Protein AF-A0A316UPN7-F1 (afdb_monomer_lite)

Foldseek 3Di:
DDQDLQQGDDADQQDPVQLVVVVVLPDAEEEGEDEPCQQPVALVDHGPCVSVVSSCVRVVSQVVPVRHAYEYEHEGQCDRRNGHECPDPRHDLVSLLVVLLVVLLVCLVPLRYEYASYAHNAPPHDLVSLLVSQLSNLVSSVVSPSLRHAYERAHHHRSELQCCVVNVVSSLPRDHPSPRYAHEYEAEQCPVRPQEDFGDACVPRPVVSVVVSLVVCVVSVAAYEHAEYHHWLDPRRLNNVLVVQVVLVVSCSRYQFYHYFFDPPQPQDPVGNPDRPTRSVSCVVVSVVPSDDDTDRDDDDDDDDDDDDDDDDADADPVRHGDDDPPPDPDDDDDDDDDDDDDDDDDDDDDDDDDDDDDDDDDDDDDDDDDDDDDDDDDDDDDDDD

Secondary structure (DSSP, 8-state):
---BTTTB-------HHHHHHHHHTT--EEEEEE-HHHH-SSTTS---HHHHHHHHHHHHHHTTSTT-EEEEEE-STTEETTEETTTSTTS-HHHHHHHHHHHHHHHTT-TTEEEE--S---TTS-HHHHHHHHHHHHHHHHHTT--SS-EEEPPTTTTBTTTHHHHHHHHTT---TT--EEEEEEEE-BTTSSSSSPBPPHHHHTHHHHHHHHHHHHHTT--EEEEEEE--SSHHHHHHHHHHHHHHHHTTTTEEEEEE---S----BTTBTT---SHHHHHHHHHTTT---------S----PPPPPP--PPPB-TTS-B--------PPPPPPP-PPPPPPPP----------------------------------------

Structure (mmCIF, N/CA/C/O backbone):
data_AF-A0A316UPN7-F1
#
_entry.id   AF-A0A316UPN7-F1
#
loop_
_atom_site.group_PDB
_atom_site.id
_atom_site.type_symbol
_atom_site.label_atom_id
_atom_site.label_alt_id
_atom_site.label_comp_id
_atom_site.label_asym_id
_atom_site.label_entity_id
_atom_site.label_seq_id
_atom_site.pdbx_PDB_ins_code
_atom_site.Cartn_x
_atom_site.Cartn_y
_atom_site.Cartn_z
_atom_site.occupancy
_atom_site.B_iso_or_equiv
_atom_site.auth_seq_id
_atom_site.auth_comp_id
_atom_site.auth_asym_id
_atom_site.auth_atom_id
_atom_site.pdbx_PDB_model_num
ATOM 1 N N . MET A 1 1 ? 10.096 14.079 -2.228 1.00 35.69 1 MET A N 1
ATOM 2 C CA . MET A 1 1 ? 9.463 14.821 -1.109 1.00 35.69 1 MET A CA 1
ATOM 3 C C . MET A 1 1 ? 10.397 14.763 0.093 1.00 35.69 1 MET A C 1
ATOM 5 O O . MET A 1 1 ? 11.154 13.806 0.184 1.00 35.69 1 MET A O 1
ATOM 9 N N . SER A 1 2 ? 10.411 15.764 0.977 1.00 29.00 2 SER A N 1
ATOM 10 C CA . SER A 1 2 ? 11.281 15.745 2.162 1.00 29.00 2 SER A CA 1
ATOM 11 C C . SER A 1 2 ? 10.665 14.900 3.279 1.00 29.00 2 SER A C 1
ATOM 13 O O . SER A 1 2 ? 9.874 15.411 4.070 1.00 29.00 2 SER A O 1
ATOM 15 N N . TYR A 1 3 ? 11.047 13.625 3.356 1.00 37.16 3 TYR A N 1
ATOM 16 C CA . TYR A 1 3 ? 10.877 12.825 4.569 1.00 37.16 3 TYR A CA 1
ATOM 17 C C . TYR A 1 3 ? 11.712 13.474 5.683 1.00 37.16 3 TYR A C 1
ATOM 19 O O . TYR A 1 3 ? 12.940 13.384 5.681 1.00 37.16 3 TYR A O 1
ATOM 27 N N . ASN A 1 4 ? 11.054 14.193 6.595 1.00 40.53 4 ASN A N 1
ATOM 28 C CA . ASN A 1 4 ? 11.680 14.627 7.837 1.00 40.53 4 ASN A CA 1
ATOM 29 C C . ASN A 1 4 ? 11.373 13.574 8.903 1.00 40.53 4 ASN A C 1
ATOM 31 O O . ASN A 1 4 ? 10.210 13.403 9.270 1.00 40.53 4 ASN A O 1
ATOM 35 N N . GLN A 1 5 ? 12.416 12.918 9.418 1.00 42.62 5 GLN A N 1
ATOM 36 C CA . GLN A 1 5 ? 12.314 11.893 10.464 1.00 42.62 5 GLN A CA 1
ATOM 37 C C . GLN A 1 5 ? 11.525 12.378 11.694 1.00 42.62 5 GLN A C 1
ATOM 39 O O . GLN A 1 5 ? 10.836 11.588 12.327 1.00 42.62 5 GLN A O 1
ATOM 44 N N . GLU A 1 6 ? 11.544 13.682 11.994 1.00 40.72 6 GLU A N 1
ATOM 45 C CA . GLU A 1 6 ? 10.809 14.247 13.135 1.00 40.72 6 GLU A CA 1
ATOM 46 C C . GLU A 1 6 ? 9.293 14.408 12.910 1.00 40.72 6 GLU A C 1
ATOM 48 O O . GLU A 1 6 ? 8.539 14.397 13.883 1.00 40.72 6 GLU A O 1
ATOM 53 N N . ASN A 1 7 ? 8.837 14.556 11.657 1.00 43.28 7 ASN A N 1
ATOM 54 C CA . ASN A 1 7 ? 7.458 14.964 11.332 1.00 43.28 7 ASN A CA 1
ATOM 55 C C . ASN A 1 7 ? 6.668 13.945 10.490 1.00 43.28 7 ASN A C 1
ATOM 57 O O . ASN A 1 7 ? 5.465 14.127 10.313 1.00 43.28 7 ASN A O 1
ATOM 61 N N . GLY A 1 8 ? 7.315 12.904 9.960 1.00 55.09 8 GLY A N 1
ATOM 62 C CA . GLY A 1 8 ? 6.672 11.932 9.075 1.00 55.09 8 GLY A CA 1
ATOM 63 C C . GLY A 1 8 ? 6.273 12.531 7.722 1.00 55.09 8 GLY A C 1
ATOM 64 O O . GLY A 1 8 ? 6.907 13.462 7.214 1.00 55.09 8 GLY A O 1
ATOM 65 N N . TRP A 1 9 ? 5.231 11.968 7.115 1.00 65.88 9 TRP A N 1
ATOM 66 C CA . TRP A 1 9 ? 4.739 12.381 5.803 1.00 65.88 9 TRP A CA 1
ATOM 67 C C . TRP A 1 9 ? 3.707 13.516 5.909 1.00 65.88 9 TRP A C 1
ATOM 69 O O . TRP A 1 9 ? 2.839 13.521 6.777 1.00 65.88 9 TRP A O 1
ATOM 79 N N . THR A 1 10 ? 3.789 14.520 5.032 1.00 62.50 10 THR A N 1
ATOM 80 C CA . THR A 1 10 ? 3.176 15.844 5.276 1.00 62.50 10 THR A CA 1
ATOM 81 C C . THR A 1 10 ? 1.681 15.969 4.959 1.00 62.50 10 THR A C 1
ATOM 83 O O . THR A 1 10 ? 1.136 17.067 5.054 1.00 62.50 10 THR A O 1
ATOM 86 N N . GLY A 1 11 ? 1.008 14.882 4.575 1.00 60.56 11 GLY A N 1
ATOM 87 C CA . GLY A 1 11 ? -0.334 14.939 3.994 1.00 60.56 11 GLY A CA 1
ATOM 88 C C . GLY A 1 11 ? -0.301 15.233 2.489 1.00 60.56 11 GLY A C 1
ATOM 89 O O . GLY A 1 11 ? 0.489 16.059 2.029 1.00 60.56 11 GLY A O 1
ATOM 90 N N . GLN A 1 12 ? -1.198 14.599 1.734 1.00 66.44 12 GLN A N 1
ATOM 91 C CA . GLN A 1 12 ? -1.624 15.063 0.413 1.00 66.44 12 GLN A CA 1
ATOM 92 C C . GLN A 1 12 ? -3.041 15.613 0.508 1.00 66.44 12 GLN A C 1
ATOM 94 O O . GLN A 1 12 ? -3.813 15.281 1.407 1.00 66.44 12 GLN A O 1
ATOM 99 N N . VAL A 1 13 ? -3.360 16.468 -0.454 1.00 68.31 13 VAL A N 1
ATOM 100 C CA . VAL A 1 13 ? -4.714 16.907 -0.759 1.00 68.31 13 VAL A CA 1
ATOM 101 C C . VAL A 1 13 ? -4.816 16.820 -2.268 1.00 68.31 13 VAL A C 1
ATOM 103 O O . VAL A 1 13 ? -4.392 17.755 -2.944 1.00 68.31 13 VAL A O 1
ATOM 106 N N . THR A 1 14 ? -5.380 15.730 -2.786 1.00 72.12 14 THR A N 1
ATOM 107 C CA . THR A 1 14 ? -5.632 15.601 -4.223 1.00 72.12 14 THR A CA 1
ATOM 108 C C . THR A 1 14 ? -6.607 16.680 -4.672 1.00 72.12 14 THR A C 1
ATOM 110 O O . THR A 1 14 ? -7.757 16.690 -4.211 1.00 72.12 14 THR A O 1
ATOM 113 N N . PRO A 1 15 ? -6.209 17.609 -5.557 1.00 78.44 15 PRO A N 1
ATOM 114 C CA . PRO A 1 15 ? -7.134 18.597 -6.081 1.00 78.44 15 PRO A CA 1
ATOM 115 C C . PRO A 1 15 ? -8.239 17.919 -6.898 1.00 78.44 15 PRO A C 1
ATOM 117 O O . PRO A 1 15 ? -8.009 16.943 -7.613 1.00 78.44 15 PRO A O 1
ATOM 120 N N . GLU A 1 16 ? -9.457 18.463 -6.850 1.00 82.31 16 GLU A N 1
ATOM 121 C CA . GLU A 1 16 ? -10.574 17.923 -7.638 1.00 82.31 16 GLU A CA 1
ATOM 122 C C . GLU A 1 16 ? -10.323 18.007 -9.156 1.00 82.31 16 GLU A C 1
ATOM 124 O O . GLU A 1 16 ? -10.846 17.190 -9.911 1.00 82.31 16 GLU A O 1
ATOM 129 N N . SER A 1 17 ? -9.492 18.951 -9.607 1.00 80.50 17 SER A N 1
ATOM 130 C CA . SER A 1 17 ? -8.994 19.015 -10.986 1.00 80.50 17 SER A CA 1
ATOM 131 C C . SER A 1 17 ? -8.173 17.789 -11.375 1.00 80.50 17 SER A C 1
ATOM 133 O O . SER A 1 17 ? -8.303 17.298 -12.495 1.00 80.50 17 SER A O 1
ATOM 135 N N . ASP A 1 18 ? -7.356 17.290 -10.455 1.00 77.25 18 ASP A N 1
ATOM 136 C CA . ASP A 1 18 ? -6.265 16.374 -10.761 1.00 77.25 18 ASP A CA 1
ATOM 137 C C . ASP A 1 18 ? -6.804 14.947 -10.808 1.00 77.25 18 ASP A C 1
ATOM 139 O O . ASP A 1 18 ? -6.631 14.268 -11.821 1.00 77.25 18 ASP A O 1
ATOM 143 N N . TYR A 1 19 ? -7.611 14.527 -9.818 1.00 78.38 19 TYR A N 1
ATOM 144 C CA . TYR A 1 19 ? -8.312 13.243 -9.943 1.00 78.38 19 TYR A CA 1
ATOM 145 C C . TYR A 1 19 ? -9.216 13.237 -11.182 1.00 78.38 19 TYR A C 1
ATOM 147 O O . TYR A 1 19 ? -9.234 12.244 -11.901 1.00 78.38 19 TYR A O 1
ATOM 155 N N . LYS A 1 20 ? -9.922 14.335 -11.504 1.00 83.88 20 LYS A N 1
ATOM 156 C CA . LYS A 1 20 ? -10.772 14.403 -12.710 1.00 83.88 20 LYS A CA 1
ATOM 157 C C . LYS A 1 20 ? -9.981 14.277 -14.009 1.00 83.88 20 LYS A C 1
ATOM 159 O O . LYS A 1 20 ? -10.475 13.654 -14.948 1.00 83.88 20 LYS A O 1
ATOM 164 N N . LEU A 1 21 ? -8.770 14.826 -14.059 1.00 81.12 21 LEU A N 1
ATOM 165 C CA . LEU A 1 21 ? -7.856 14.673 -15.186 1.00 81.12 21 LEU A CA 1
ATOM 166 C C . LEU A 1 21 ? -7.448 13.204 -15.362 1.00 81.12 21 LEU A C 1
ATOM 168 O O . LEU A 1 21 ? -7.670 12.635 -16.429 1.00 81.12 21 LEU A O 1
ATOM 172 N N . TYR A 1 22 ? -6.967 12.552 -14.300 1.00 79.06 22 TYR A N 1
ATOM 173 C CA . TYR A 1 22 ? -6.594 11.134 -14.343 1.00 79.06 22 TYR A CA 1
ATOM 174 C C . TYR A 1 22 ? -7.801 10.217 -14.633 1.00 79.06 22 TYR A C 1
ATOM 176 O O . TYR A 1 22 ? -7.688 9.273 -15.414 1.00 79.06 22 TYR A O 1
ATOM 184 N N . ARG A 1 23 ? -8.995 10.533 -14.109 1.00 83.81 23 ARG A N 1
ATOM 185 C CA . ARG A 1 23 ? -10.258 9.860 -14.471 1.00 83.81 23 ARG A CA 1
ATOM 186 C C . ARG A 1 23 ? -10.564 9.957 -15.962 1.00 83.81 23 ARG A C 1
ATOM 188 O O . ARG A 1 23 ? -10.985 8.965 -16.552 1.00 83.81 23 ARG A O 1
ATOM 195 N N . GLY A 1 24 ? -10.339 11.126 -16.565 1.00 81.44 24 GLY A N 1
ATOM 196 C CA . GLY A 1 24 ? -10.494 11.351 -18.004 1.00 81.44 24 GLY A CA 1
ATOM 197 C C . GLY A 1 24 ? -9.536 10.513 -18.857 1.00 81.44 24 GLY A C 1
ATOM 198 O O . GLY A 1 24 ? -9.907 10.107 -19.955 1.00 81.44 24 GLY A O 1
ATOM 199 N N . LEU A 1 25 ? -8.353 10.193 -18.324 1.00 77.31 25 LEU A N 1
ATOM 200 C CA . LEU A 1 25 ? -7.360 9.297 -18.932 1.00 77.31 25 LEU A CA 1
ATOM 201 C C . LEU A 1 25 ? -7.628 7.801 -18.661 1.00 77.31 25 LEU A C 1
ATOM 203 O O . LEU A 1 25 ? -6.902 6.946 -19.158 1.00 77.31 25 LEU A O 1
ATOM 207 N N . GLY A 1 26 ? -8.673 7.465 -17.897 1.00 80.88 26 GLY A N 1
ATOM 208 C CA . GLY A 1 26 ? -9.116 6.088 -17.658 1.00 80.88 26 GLY A CA 1
ATOM 209 C C . GLY A 1 26 ? -8.690 5.469 -16.323 1.00 80.88 26 GLY A C 1
ATOM 210 O O . GLY A 1 26 ? -9.243 4.429 -15.961 1.00 80.88 26 GLY A O 1
ATOM 211 N N . PHE A 1 27 ? -7.804 6.105 -15.547 1.00 82.44 27 PHE A N 1
ATOM 212 C CA . PHE A 1 27 ? -7.440 5.645 -14.197 1.00 82.44 27 PHE A CA 1
ATOM 213 C C . PHE A 1 27 ? -8.684 5.560 -13.308 1.00 82.44 27 PHE A C 1
ATOM 215 O O . PHE A 1 27 ? -9.466 6.506 -13.268 1.00 82.44 27 PHE A O 1
ATOM 222 N N . ASN A 1 28 ? -8.906 4.447 -12.608 1.00 86.44 28 ASN A N 1
ATOM 223 C CA . ASN A 1 28 ? -10.136 4.181 -11.839 1.00 86.44 28 ASN A CA 1
ATOM 224 C C . ASN A 1 28 ? -9.900 3.877 -10.349 1.00 86.44 28 ASN A C 1
ATOM 226 O O . ASN A 1 28 ? -10.860 3.654 -9.609 1.00 86.44 28 ASN A O 1
ATOM 230 N N . ILE A 1 29 ? -8.645 3.901 -9.905 1.00 91.69 29 ILE A N 1
ATOM 231 C CA . ILE A 1 29 ? -8.237 3.692 -8.518 1.00 91.69 29 ILE A CA 1
ATOM 232 C C . ILE A 1 29 ? -7.178 4.726 -8.136 1.00 91.69 29 ILE A C 1
ATOM 234 O O . ILE A 1 29 ? -6.281 5.019 -8.924 1.00 91.69 29 ILE A O 1
ATOM 238 N N . PHE A 1 30 ? -7.313 5.294 -6.940 1.00 90.88 30 PHE A N 1
ATOM 239 C CA . PHE A 1 30 ? -6.421 6.319 -6.403 1.00 90.88 30 PHE A CA 1
ATOM 240 C C . PHE A 1 30 ? -5.913 5.868 -5.041 1.00 90.88 30 PHE A C 1
ATOM 242 O O . PHE A 1 30 ? -6.701 5.466 -4.185 1.00 90.88 30 PHE A O 1
ATOM 249 N N . ARG A 1 31 ? -4.600 5.937 -4.832 1.00 91.19 31 ARG A N 1
ATOM 250 C CA . ARG A 1 31 ? -3.990 5.711 -3.524 1.00 91.19 31 ARG A CA 1
ATOM 251 C C . ARG A 1 31 ? -3.903 7.055 -2.809 1.00 91.19 31 ARG A C 1
ATOM 253 O O . ARG A 1 31 ? -3.092 7.897 -3.174 1.00 91.19 31 ARG A O 1
ATOM 260 N N . TYR A 1 32 ? -4.809 7.270 -1.860 1.00 92.12 32 TYR A N 1
ATOM 261 C CA . TYR A 1 32 ? -4.845 8.461 -1.023 1.00 92.12 32 TYR A CA 1
ATOM 262 C C . TYR A 1 32 ? -4.000 8.203 0.221 1.00 92.12 32 TYR A C 1
ATOM 264 O O . TYR A 1 32 ? -4.442 7.548 1.170 1.00 92.12 32 TYR A O 1
ATOM 272 N N . SER A 1 33 ? -2.778 8.717 0.208 1.00 90.69 33 SER A N 1
ATOM 273 C CA . SER A 1 33 ? -1.888 8.655 1.359 1.00 90.69 33 SER A CA 1
ATOM 274 C C . SER A 1 33 ? -2.312 9.671 2.433 1.00 90.69 33 SER A C 1
ATOM 276 O O . SER A 1 33 ? -2.714 10.801 2.143 1.00 90.69 33 SER A O 1
ATOM 278 N N . PHE A 1 34 ? -2.226 9.275 3.699 1.00 92.62 34 PHE A N 1
ATOM 279 C CA . PHE A 1 34 ? -2.435 10.115 4.882 1.00 92.62 34 PHE A CA 1
ATOM 280 C C . PHE A 1 34 ? -1.373 9.779 5.935 1.00 92.62 34 PHE A C 1
ATOM 282 O O . PHE A 1 34 ? -0.766 8.719 5.868 1.00 92.62 34 PHE A O 1
ATOM 289 N N . SER A 1 35 ? -1.135 10.658 6.909 1.00 92.31 35 SER A N 1
ATOM 290 C CA . SER A 1 35 ? -0.181 10.383 7.992 1.00 92.31 35 SER A CA 1
ATOM 291 C C . SER A 1 35 ? -0.871 10.271 9.347 1.00 92.31 35 SER A C 1
ATOM 293 O O . SER A 1 35 ? -1.558 11.197 9.789 1.00 92.31 35 SER A O 1
ATOM 295 N N . TRP A 1 36 ? -0.618 9.166 10.048 1.00 93.88 36 TRP A N 1
ATOM 296 C CA . TRP A 1 36 ? -0.958 8.964 11.452 1.00 93.88 36 TRP A CA 1
ATOM 297 C C . TRP A 1 36 ? -0.275 10.002 12.354 1.00 93.88 36 TRP A C 1
ATOM 299 O O . TRP A 1 36 ? -0.882 10.476 13.313 1.00 93.88 36 TRP A O 1
ATOM 309 N N . ASN A 1 37 ? 0.938 10.448 12.006 1.00 91.75 37 ASN A N 1
ATOM 310 C CA . ASN A 1 37 ? 1.652 11.496 12.744 1.00 91.75 37 ASN A CA 1
ATOM 311 C C . ASN A 1 37 ? 0.934 12.854 12.713 1.00 91.75 37 ASN A C 1
ATOM 313 O O . ASN A 1 37 ? 1.036 13.618 13.673 1.00 91.75 37 ASN A O 1
ATOM 317 N N . LEU A 1 38 ? 0.189 13.150 11.644 1.00 91.75 38 LEU A N 1
ATOM 318 C CA . LEU A 1 38 ? -0.640 14.356 11.535 1.00 91.75 38 LEU A CA 1
ATOM 319 C C . LEU A 1 38 ? -2.063 14.150 12.066 1.00 91.75 38 LEU A C 1
ATOM 321 O O . LEU A 1 38 ? -2.633 15.070 12.658 1.00 91.75 38 LEU A O 1
ATOM 325 N N . LEU A 1 39 ? -2.614 12.947 11.879 1.00 93.06 39 LEU A N 1
ATOM 326 C CA . LEU A 1 39 ? -3.934 12.538 12.358 1.00 93.06 39 LEU A CA 1
ATOM 327 C C . LEU A 1 39 ? -4.000 12.463 13.888 1.00 93.06 39 LEU A C 1
ATOM 329 O O . LEU A 1 39 ? -4.997 12.861 14.483 1.00 93.06 39 LEU A O 1
ATOM 333 N N . GLN A 1 40 ? -2.940 11.975 14.528 1.00 92.12 40 GLN A N 1
ATOM 334 C CA . GLN A 1 40 ? -2.839 11.845 15.976 1.00 92.12 40 GLN A CA 1
ATOM 335 C C . GLN A 1 40 ? -1.379 12.069 16.423 1.00 92.12 40 GLN A C 1
ATOM 337 O O . GLN A 1 40 ? -0.648 11.107 16.658 1.00 92.12 40 GLN A O 1
ATOM 342 N N . PRO A 1 41 ? -0.921 13.330 16.567 1.00 89.69 41 PRO A N 1
ATOM 343 C CA . PRO A 1 41 ? 0.475 13.638 16.901 1.00 89.69 41 PRO A CA 1
ATOM 344 C C . PRO A 1 41 ? 0.956 13.090 18.252 1.00 89.69 41 PRO A C 1
ATOM 346 O O . PRO A 1 41 ? 2.159 12.973 18.476 1.00 89.69 41 PRO A O 1
ATOM 349 N N . ASP A 1 42 ? 0.049 12.760 19.165 1.00 88.56 42 ASP A N 1
ATOM 350 C CA . ASP A 1 42 ? 0.337 12.056 20.413 1.00 88.56 42 ASP A CA 1
ATOM 351 C C . ASP A 1 42 ? -0.715 10.956 20.578 1.00 88.56 42 ASP A C 1
ATOM 353 O O . ASP A 1 42 ? -1.905 11.247 20.697 1.00 88.56 42 ASP A O 1
ATOM 357 N N . VAL A 1 43 ? -0.275 9.695 20.577 1.00 86.69 43 VAL A N 1
ATOM 358 C CA . VAL A 1 43 ? -1.144 8.509 20.671 1.00 86.69 43 VAL A CA 1
ATOM 359 C C . VAL A 1 43 ? -1.957 8.439 21.973 1.00 86.69 43 VAL A C 1
ATOM 361 O O . VAL A 1 43 ? -2.913 7.673 22.056 1.00 86.69 43 VAL A O 1
ATOM 364 N N . THR A 1 44 ? -1.610 9.246 22.983 1.00 85.75 44 THR A N 1
ATOM 365 C CA . THR A 1 44 ? -2.357 9.379 24.246 1.00 85.75 44 THR A CA 1
ATOM 366 C C . THR A 1 44 ? -3.451 10.452 24.207 1.00 85.75 44 THR A C 1
ATOM 368 O O . THR A 1 44 ? -4.250 10.538 25.139 1.00 85.75 44 THR A O 1
ATOM 371 N N . GLN A 1 45 ? -3.490 11.276 23.156 1.00 89.31 45 GLN A N 1
ATOM 372 C CA . GLN A 1 45 ? -4.398 12.415 23.014 1.00 89.31 45 GLN A CA 1
ATOM 373 C C . GLN A 1 45 ? -5.484 12.165 21.960 1.00 89.31 45 GLN A C 1
ATOM 375 O O . GLN A 1 45 ? -5.424 11.223 21.163 1.00 89.31 45 GLN A O 1
ATOM 380 N N . SER A 1 46 ? -6.483 13.051 21.953 1.00 90.19 46 SER A N 1
ATOM 381 C CA . SER A 1 46 ? -7.489 13.139 20.892 1.00 90.19 46 SER A CA 1
ATOM 382 C C . SER A 1 46 ? -6.859 13.371 19.517 1.00 90.19 46 SER A C 1
ATOM 384 O O . SER A 1 46 ? -5.737 13.864 19.388 1.00 90.19 46 SER A O 1
ATOM 386 N N . TRP A 1 47 ? -7.620 13.036 18.481 1.00 93.62 47 TRP A N 1
ATOM 387 C CA . TRP A 1 47 ? -7.213 13.218 17.095 1.00 93.62 47 TRP A CA 1
ATOM 388 C C . TRP A 1 47 ? -7.190 14.694 16.692 1.00 93.62 47 TRP A C 1
ATOM 390 O O . TRP A 1 47 ? -7.828 15.555 17.301 1.00 93.62 47 TRP A O 1
ATOM 400 N N . ASN A 1 48 ? -6.472 14.970 15.612 1.00 94.19 48 ASN A N 1
ATOM 401 C CA . ASN A 1 48 ? -6.544 16.220 14.883 1.00 94.19 48 ASN A CA 1
ATOM 402 C C . ASN A 1 48 ? -7.799 16.217 13.992 1.00 94.19 48 ASN A C 1
ATOM 404 O O . ASN A 1 48 ? -7.751 15.807 12.830 1.00 94.19 48 ASN A O 1
ATOM 408 N N . ASP A 1 49 ? -8.925 16.666 14.551 1.00 94.06 49 ASP A N 1
ATOM 409 C CA . ASP A 1 49 ? -10.226 16.703 13.867 1.00 94.06 49 ASP A CA 1
ATOM 410 C C . ASP A 1 49 ? -10.207 17.520 12.561 1.00 94.06 49 ASP A C 1
ATOM 412 O O . ASP A 1 49 ? -10.937 17.194 11.625 1.00 94.06 49 ASP A O 1
ATOM 416 N N . GLU A 1 50 ? -9.363 18.556 12.459 1.00 93.44 50 GLU A N 1
ATOM 417 C CA . GLU A 1 50 ? -9.212 19.355 11.234 1.00 93.44 50 GLU A CA 1
ATOM 418 C C . GLU A 1 50 ? -8.549 18.534 10.119 1.00 93.44 50 GLU A C 1
ATOM 420 O O . GLU A 1 50 ? -9.078 18.453 9.007 1.00 93.44 50 GLU A O 1
ATOM 425 N N . TYR A 1 51 ? -7.437 17.857 10.428 1.00 92.44 51 TYR A N 1
ATOM 426 C CA . TYR A 1 51 ? -6.755 16.972 9.479 1.00 92.44 51 TYR A CA 1
ATOM 427 C C . TYR A 1 51 ? -7.633 15.779 9.082 1.00 92.44 51 TYR A C 1
ATOM 429 O O . TYR A 1 51 ? -7.752 15.461 7.896 1.00 92.44 51 TYR A O 1
ATOM 437 N N . TYR A 1 52 ? -8.308 15.154 10.054 1.00 93.94 52 TYR A N 1
ATOM 438 C CA . TYR A 1 52 ? -9.223 14.048 9.784 1.00 93.94 52 TYR A CA 1
ATOM 439 C C . TYR A 1 52 ? -10.398 14.498 8.907 1.00 93.94 52 TYR A C 1
ATOM 441 O O . TYR A 1 52 ? -10.696 13.864 7.896 1.00 93.94 52 TYR A O 1
ATOM 449 N N . GLY A 1 53 ? -11.020 15.637 9.226 1.00 94.31 53 GLY A N 1
ATOM 450 C CA . GLY A 1 53 ? -12.096 16.223 8.429 1.00 94.31 53 GLY A CA 1
ATOM 451 C C . GLY A 1 53 ? -11.672 16.542 6.992 1.00 94.31 53 GLY A C 1
ATOM 452 O O . GLY A 1 53 ? -12.425 16.253 6.060 1.00 94.31 53 GLY A O 1
ATOM 453 N N . ALA A 1 54 ? -10.459 17.069 6.792 1.00 91.81 54 ALA A N 1
ATOM 454 C CA . ALA A 1 54 ? -9.902 17.333 5.465 1.00 91.81 54 ALA A CA 1
ATOM 455 C C . ALA A 1 54 ? -9.685 16.042 4.652 1.00 91.81 54 ALA A C 1
ATOM 457 O O . ALA A 1 54 ? -10.101 15.975 3.493 1.00 91.81 54 ALA A O 1
ATOM 458 N N . MET A 1 55 ? -9.114 14.999 5.270 1.00 93.31 55 MET A N 1
ATOM 459 C CA . MET A 1 55 ? -8.955 13.672 4.662 1.00 93.31 55 MET A CA 1
ATOM 460 C C . MET A 1 55 ? -10.305 13.081 4.238 1.00 93.31 55 MET A C 1
ATOM 462 O O . MET A 1 55 ? -10.489 12.710 3.076 1.00 93.31 55 MET A O 1
ATOM 466 N N . LEU A 1 56 ? -11.275 13.039 5.158 1.00 95.19 56 LEU A N 1
ATOM 467 C CA . LEU A 1 56 ? -12.614 12.514 4.885 1.00 95.19 56 LEU A CA 1
ATOM 468 C C . LEU A 1 56 ? -13.306 13.285 3.755 1.00 95.19 56 LEU A C 1
ATOM 470 O O . LEU A 1 56 ? -13.931 12.670 2.889 1.00 95.19 56 LEU A O 1
ATOM 474 N N . ALA A 1 57 ? -13.179 14.614 3.730 1.00 93.38 57 ALA A N 1
ATOM 475 C CA . ALA A 1 57 ? -13.758 15.455 2.687 1.00 93.38 57 ALA A CA 1
ATOM 476 C C . ALA A 1 57 ? -13.141 15.188 1.305 1.00 93.38 57 ALA A C 1
ATOM 478 O O . ALA A 1 57 ? -13.880 15.135 0.319 1.00 93.38 57 ALA A O 1
ATOM 479 N N . ASN A 1 58 ? -11.820 14.992 1.222 1.00 91.56 58 ASN A N 1
ATOM 480 C CA . ASN A 1 58 ? -11.134 14.735 -0.043 1.00 91.56 58 ASN A CA 1
ATOM 481 C C . ASN A 1 58 ? -11.527 13.368 -0.629 1.00 91.56 58 ASN A C 1
ATOM 483 O O . ASN A 1 58 ? -12.072 13.297 -1.735 1.00 91.56 58 ASN A O 1
ATOM 487 N N . VAL A 1 59 ? -11.391 12.310 0.176 1.00 94.38 59 VAL A N 1
ATOM 488 C CA . VAL A 1 59 ? -11.752 10.927 -0.176 1.00 94.38 59 VAL A CA 1
ATOM 489 C C . VAL A 1 59 ? -13.228 10.830 -0.575 1.00 94.38 59 VAL A C 1
ATOM 491 O O . VAL A 1 59 ? -13.563 10.304 -1.637 1.00 94.38 59 VAL A O 1
ATOM 494 N N . THR A 1 60 ? -14.129 11.429 0.212 1.00 94.56 60 THR A N 1
ATOM 495 C CA . THR A 1 60 ? -15.567 11.471 -0.111 1.00 94.56 60 THR A CA 1
ATOM 496 C C . THR A 1 60 ? -15.850 12.272 -1.386 1.00 94.56 60 THR A C 1
ATOM 498 O O . THR A 1 60 ? -16.840 12.001 -2.064 1.00 94.56 60 THR A O 1
ATOM 501 N N . SER A 1 61 ? -15.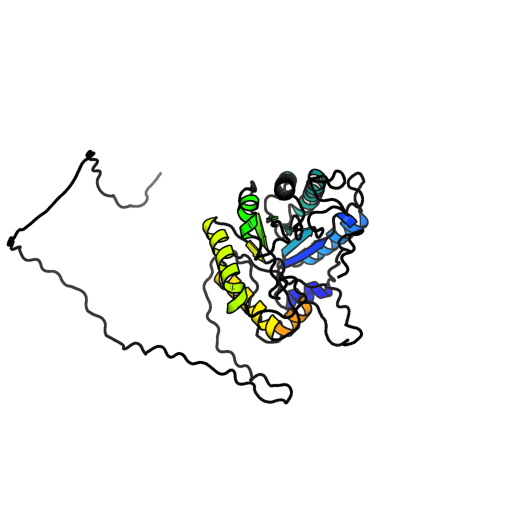006 13.243 -1.762 1.00 92.50 61 SER A N 1
ATOM 502 C CA . SER A 1 61 ? -15.163 13.963 -3.032 1.00 92.50 61 SER A CA 1
ATOM 503 C C . SER A 1 61 ? -14.803 13.099 -4.242 1.00 92.50 61 SER A C 1
ATOM 505 O O . SER A 1 61 ? -15.551 13.124 -5.218 1.00 92.50 61 SER A O 1
ATOM 507 N N . MET A 1 62 ? -13.734 12.295 -4.167 1.00 91.12 62 MET A N 1
ATOM 508 C CA . MET A 1 62 ? -13.383 11.319 -5.214 1.00 91.12 62 MET A CA 1
ATOM 509 C C . MET A 1 62 ? -14.503 10.293 -5.429 1.00 91.12 62 MET A C 1
ATOM 511 O O . MET A 1 62 ? -14.936 10.049 -6.555 1.00 91.12 62 MET A O 1
ATOM 515 N N . LEU A 1 63 ? -15.028 9.743 -4.329 1.00 94.06 63 LEU A N 1
ATOM 516 C CA . LEU A 1 63 ? -16.052 8.692 -4.323 1.00 94.06 63 LEU A CA 1
ATOM 517 C C . LEU A 1 63 ? -17.412 9.130 -4.905 1.00 94.06 63 LEU A C 1
ATOM 519 O O . LEU A 1 63 ? -18.283 8.280 -5.117 1.00 94.06 63 LEU A O 1
ATOM 523 N N . LYS A 1 64 ? -17.613 10.422 -5.209 1.00 92.88 64 LYS A N 1
ATOM 524 C CA . LYS A 1 64 ? -18.801 10.917 -5.933 1.00 92.88 64 LYS A CA 1
ATOM 525 C C . LYS A 1 64 ? -18.881 10.397 -7.372 1.00 92.88 64 LYS A C 1
ATOM 527 O O . LYS A 1 64 ? -19.990 10.259 -7.883 1.00 92.88 64 LYS A O 1
ATOM 532 N N . ASP A 1 65 ? -17.754 10.105 -8.030 1.00 89.06 65 ASP A N 1
ATOM 533 C CA . ASP A 1 65 ? -17.777 9.337 -9.282 1.00 89.06 65 ASP A CA 1
ATOM 534 C C . ASP A 1 65 ? -17.918 7.849 -8.938 1.00 89.06 65 ASP A C 1
ATOM 536 O O . ASP A 1 65 ? -17.084 7.260 -8.250 1.00 89.06 65 ASP A O 1
ATOM 540 N N . ALA A 1 66 ? -19.003 7.240 -9.421 1.00 84.56 66 ALA A N 1
ATOM 541 C CA . ALA A 1 66 ? -19.356 5.841 -9.186 1.00 84.56 66 ALA A CA 1
ATOM 542 C C . ALA A 1 66 ? -18.242 4.850 -9.578 1.00 84.56 66 ALA A C 1
ATOM 544 O O . ALA A 1 66 ? -18.164 3.761 -9.013 1.00 84.56 66 ALA A O 1
ATOM 545 N N . ASN A 1 67 ? -17.372 5.228 -10.518 1.00 85.69 67 ASN A N 1
ATOM 546 C CA . ASN A 1 67 ? -16.339 4.367 -11.095 1.00 85.69 67 ASN A CA 1
ATOM 547 C C . ASN A 1 67 ? -14.968 4.505 -10.408 1.00 85.69 67 ASN A C 1
ATOM 549 O O . ASN A 1 67 ? -13.960 4.112 -10.994 1.00 85.69 67 ASN A O 1
ATOM 553 N N . VAL A 1 68 ? -14.921 5.096 -9.210 1.00 89.50 68 VAL A N 1
ATOM 554 C CA . VAL A 1 68 ? -13.679 5.387 -8.480 1.00 89.50 68 VAL A CA 1
ATOM 555 C C . VAL A 1 68 ? -13.534 4.516 -7.251 1.00 89.50 68 VAL A C 1
ATOM 557 O O . VAL A 1 68 ? -14.438 4.465 -6.418 1.00 89.50 68 VAL A O 1
ATOM 560 N N . TRP A 1 69 ? -12.366 3.891 -7.141 1.00 94.81 69 TRP A N 1
ATOM 561 C CA . TRP A 1 69 ? -11.858 3.250 -5.935 1.00 94.81 69 TRP A CA 1
ATOM 562 C C . TRP A 1 69 ? -10.828 4.144 -5.246 1.00 94.81 69 TRP A C 1
ATOM 564 O O . TRP A 1 69 ? -10.058 4.836 -5.916 1.00 94.81 69 TRP A O 1
ATOM 574 N N . VAL A 1 70 ? -10.787 4.100 -3.915 1.00 96.38 70 VAL A N 1
ATOM 575 C CA . VAL A 1 70 ? -9.773 4.804 -3.118 1.00 96.38 70 VAL A CA 1
ATOM 576 C C . VAL A 1 70 ? -9.116 3.830 -2.145 1.00 96.38 70 VAL A C 1
ATOM 578 O O . VAL A 1 70 ? -9.798 3.222 -1.322 1.00 96.38 70 VAL A O 1
ATOM 581 N N . ILE A 1 71 ? -7.794 3.693 -2.224 1.00 97.38 71 ILE A N 1
ATOM 582 C CA . ILE A 1 71 ? -6.984 3.025 -1.201 1.00 97.38 71 ILE A CA 1
ATOM 583 C C . ILE A 1 71 ? -6.593 4.100 -0.188 1.00 97.38 71 ILE A C 1
ATOM 585 O O . ILE A 1 71 ? -5.918 5.058 -0.554 1.00 97.38 71 ILE A O 1
ATOM 589 N N . LEU A 1 72 ? -7.022 3.960 1.064 1.00 97.88 72 LEU A N 1
ATOM 590 C CA . LEU A 1 72 ? -6.549 4.790 2.173 1.00 97.88 72 LEU A CA 1
ATOM 591 C C . LEU A 1 72 ? -5.216 4.228 2.656 1.00 97.88 72 LEU A C 1
ATOM 593 O O . LEU A 1 72 ? -5.197 3.115 3.168 1.00 97.88 72 LEU A O 1
ATOM 597 N N . ASP A 1 73 ? -4.131 4.974 2.495 1.00 97.31 73 ASP A N 1
ATOM 598 C CA . ASP A 1 73 ? -2.766 4.513 2.759 1.00 97.31 73 ASP A CA 1
ATOM 599 C C . ASP A 1 73 ? -2.142 5.248 3.957 1.00 97.31 73 ASP A C 1
ATOM 601 O O . ASP A 1 73 ? -1.958 6.463 3.912 1.00 97.31 73 ASP A O 1
ATOM 605 N N . CYS A 1 74 ? -1.818 4.523 5.033 1.00 96.94 74 CYS A N 1
ATOM 606 C CA . CYS A 1 74 ? -1.148 5.101 6.204 1.00 96.94 74 CYS A CA 1
ATOM 607 C C . CYS A 1 74 ? 0.358 5.249 5.939 1.00 96.94 74 CYS A C 1
ATOM 609 O O . CYS A 1 74 ? 1.128 4.299 6.081 1.00 96.94 74 CYS A O 1
ATOM 611 N N . HIS A 1 75 ? 0.790 6.446 5.560 1.00 94.00 75 HIS A N 1
ATOM 612 C CA . HIS A 1 75 ? 2.082 6.696 4.933 1.00 94.00 75 HIS A CA 1
ATOM 613 C C . HIS A 1 75 ? 3.224 6.989 5.928 1.00 94.00 75 HIS A C 1
ATOM 615 O O . HIS A 1 75 ? 3.903 8.013 5.836 1.00 94.00 75 HIS A O 1
ATOM 621 N N . ASP A 1 76 ? 3.432 6.099 6.909 1.00 93.69 76 ASP A N 1
ATOM 622 C CA . ASP A 1 76 ? 4.345 6.331 8.046 1.00 93.69 76 ASP A CA 1
ATOM 623 C C . ASP A 1 76 ? 5.413 5.238 8.278 1.00 93.69 76 ASP A C 1
ATOM 625 O O . ASP A 1 76 ? 6.038 5.207 9.336 1.00 93.69 76 ASP A O 1
ATOM 629 N N . PHE A 1 77 ? 5.697 4.381 7.291 1.00 94.62 77 PHE A N 1
ATOM 630 C CA . PHE A 1 77 ? 6.909 3.534 7.249 1.00 94.62 77 PHE A CA 1
ATOM 631 C C . PHE A 1 77 ? 7.058 2.526 8.411 1.00 94.62 77 PHE A C 1
ATOM 633 O O . PHE A 1 77 ? 8.158 2.126 8.801 1.00 94.62 77 PHE A O 1
ATOM 640 N N . GLY A 1 78 ? 5.938 2.102 9.003 1.00 95.75 78 GLY A N 1
ATOM 641 C CA . GLY A 1 78 ? 5.921 1.246 10.194 1.00 95.75 78 GLY A CA 1
ATOM 642 C C . GLY A 1 78 ? 6.270 1.978 11.495 1.00 95.75 78 GLY A C 1
ATOM 643 O O . GLY A 1 78 ? 6.717 1.336 12.450 1.00 95.75 78 GLY A O 1
ATOM 644 N N . ARG A 1 79 ? 6.080 3.305 11.548 1.00 93.69 79 ARG A N 1
ATOM 645 C CA . ARG A 1 79 ? 6.372 4.152 12.713 1.00 93.69 79 ARG A CA 1
ATOM 646 C C . ARG A 1 79 ? 5.209 5.017 13.189 1.00 93.69 79 ARG A C 1
ATOM 648 O O . ARG A 1 79 ? 4.312 5.380 12.436 1.00 93.69 79 ARG A O 1
ATOM 655 N N . HIS A 1 80 ? 5.336 5.463 14.438 1.00 93.44 80 HIS A N 1
ATOM 656 C CA . HIS A 1 80 ? 4.827 6.759 14.885 1.00 93.44 80 HIS A CA 1
ATOM 657 C C . HIS A 1 80 ? 6.021 7.623 15.311 1.00 93.44 80 HIS A C 1
ATOM 659 O O . HIS A 1 80 ? 6.813 7.231 16.169 1.00 93.44 80 HIS A O 1
ATOM 665 N N . LYS A 1 81 ? 6.201 8.779 14.671 1.00 89.50 81 LYS A N 1
ATOM 666 C CA . LYS A 1 81 ? 7.371 9.663 14.782 1.00 89.50 81 LYS A CA 1
ATOM 667 C C . LYS A 1 81 ? 8.681 8.876 14.631 1.00 89.50 81 LYS A C 1
ATOM 669 O O . LYS A 1 81 ? 8.915 8.246 13.604 1.00 89.50 81 LYS A O 1
ATOM 674 N N . ASN A 1 82 ? 9.518 8.886 15.667 1.00 88.50 82 ASN A N 1
ATOM 675 C CA . ASN A 1 82 ? 10.804 8.190 15.717 1.00 88.50 82 ASN A CA 1
ATOM 676 C C . ASN A 1 82 ? 10.705 6.756 16.276 1.00 88.50 82 ASN A C 1
ATOM 678 O O . ASN A 1 82 ? 11.735 6.107 16.434 1.00 88.50 82 ASN A O 1
ATOM 682 N N . SER A 1 83 ? 9.500 6.277 16.601 1.00 93.12 83 SER A N 1
ATOM 683 C CA . SER A 1 83 ? 9.257 5.005 17.285 1.00 93.12 83 SER A CA 1
ATOM 684 C C . SER A 1 83 ? 8.679 3.947 16.347 1.00 93.12 83 SER A C 1
ATOM 686 O O . SER A 1 83 ? 7.730 4.219 15.611 1.00 93.12 83 SER A O 1
ATOM 688 N N . PHE A 1 84 ? 9.232 2.736 16.387 1.00 95.56 84 PHE A N 1
ATOM 689 C CA . PHE A 1 84 ? 8.729 1.593 15.624 1.00 95.56 84 PHE A CA 1
ATOM 690 C C . PHE A 1 84 ? 7.492 0.975 16.279 1.00 95.56 84 PHE A C 1
ATOM 692 O O . PHE A 1 84 ? 7.431 0.794 17.500 1.00 95.56 84 PHE A O 1
ATOM 699 N N . ILE A 1 85 ? 6.493 0.650 15.454 1.00 97.12 85 ILE A N 1
ATOM 700 C CA . ILE A 1 85 ? 5.184 0.210 15.941 1.00 97.12 85 ILE A CA 1
ATOM 701 C C . ILE A 1 85 ? 5.286 -1.181 16.575 1.00 97.12 85 ILE A C 1
ATOM 703 O O . ILE A 1 85 ? 5.698 -2.140 15.931 1.00 97.12 85 ILE A O 1
ATOM 707 N N . GLY A 1 86 ? 4.873 -1.293 17.838 1.00 96.56 86 GLY A N 1
ATOM 708 C CA . GLY A 1 86 ? 4.915 -2.535 18.619 1.00 96.56 86 GLY A CA 1
ATOM 709 C C . GLY A 1 86 ? 6.258 -2.829 19.299 1.00 96.56 86 GLY A C 1
ATOM 710 O O . GLY A 1 86 ? 6.298 -3.672 20.191 1.00 96.56 86 GLY A O 1
ATOM 711 N N . GLU A 1 87 ? 7.327 -2.114 18.943 1.00 96.00 87 GLU A N 1
ATOM 712 C CA . GLU A 1 87 ? 8.654 -2.238 19.567 1.00 96.00 87 GLU A CA 1
ATOM 713 C C . GLU A 1 87 ? 8.871 -1.174 20.648 1.00 96.00 87 GLU A C 1
ATOM 715 O O . GLU A 1 87 ? 9.351 -1.468 21.745 1.00 96.00 87 GLU A O 1
ATOM 720 N N . ASP A 1 88 ? 8.471 0.064 20.353 1.00 89.94 88 ASP A N 1
ATOM 721 C CA . ASP A 1 88 ? 8.662 1.221 21.218 1.00 89.94 88 ASP A CA 1
ATOM 722 C C . ASP A 1 88 ? 7.374 1.614 21.951 1.00 89.94 88 ASP A C 1
ATOM 724 O O . ASP A 1 88 ? 6.289 1.693 21.373 1.00 89.94 88 ASP A O 1
ATOM 728 N N . ALA A 1 89 ? 7.502 2.009 23.221 1.00 86.44 89 ALA A N 1
ATOM 729 C CA . ALA A 1 89 ? 6.372 2.490 24.025 1.00 86.44 89 ALA A CA 1
ATOM 730 C C . ALA A 1 89 ? 5.706 3.772 23.473 1.00 86.44 89 ALA A C 1
ATOM 732 O O . ALA A 1 89 ? 4.576 4.079 23.849 1.00 86.44 89 ALA A O 1
ATOM 733 N N . GLY A 1 90 ? 6.389 4.517 22.594 1.00 86.94 90 GLY A N 1
ATOM 734 C CA . GLY A 1 90 ? 5.829 5.675 21.889 1.00 86.94 90 GLY A CA 1
ATOM 735 C C . GLY A 1 90 ? 4.879 5.315 20.739 1.00 86.94 90 GLY A C 1
ATOM 736 O O . GLY A 1 90 ? 4.115 6.172 20.309 1.00 86.94 90 GLY A O 1
ATOM 737 N N . ALA A 1 91 ? 4.901 4.065 20.267 1.00 92.75 91 ALA A N 1
ATOM 738 C CA . ALA A 1 91 ? 4.129 3.589 19.121 1.00 92.75 91 ALA A CA 1
ATOM 739 C C . ALA A 1 91 ? 3.512 2.196 19.399 1.00 92.75 91 ALA A C 1
ATOM 741 O O . ALA A 1 91 ? 3.865 1.214 18.748 1.00 92.75 91 ALA A O 1
ATOM 742 N N . PRO A 1 92 ? 2.597 2.044 20.374 1.00 94.81 92 PRO A N 1
ATOM 743 C CA . PRO A 1 92 ? 1.977 0.749 20.650 1.00 94.81 92 PRO A CA 1
ATOM 744 C C . PRO A 1 92 ? 1.152 0.257 19.449 1.00 94.81 92 PRO A C 1
ATOM 746 O O . PRO A 1 92 ? 0.403 1.027 18.846 1.00 94.81 92 PRO A O 1
ATOM 749 N N . ALA A 1 93 ? 1.224 -1.044 19.142 1.00 96.94 93 ALA A N 1
ATOM 750 C CA . ALA A 1 93 ? 0.474 -1.666 18.041 1.00 96.94 93 ALA A CA 1
ATOM 751 C C . ALA A 1 93 ? -1.052 -1.455 18.150 1.00 96.94 93 ALA A C 1
ATOM 753 O O . ALA A 1 93 ? -1.733 -1.245 17.145 1.00 96.94 93 ALA A O 1
ATOM 754 N N . ASP A 1 94 ? -1.583 -1.420 19.377 1.00 95.75 94 ASP A N 1
ATOM 755 C CA . ASP A 1 94 ? -2.998 -1.133 19.649 1.00 95.75 94 ASP A CA 1
ATOM 756 C C . ASP A 1 94 ? -3.400 0.312 19.282 1.00 95.75 94 ASP A C 1
ATOM 758 O O . ASP A 1 94 ? -4.574 0.578 19.019 1.00 95.75 94 ASP A O 1
ATOM 762 N N . GLY A 1 95 ? -2.442 1.245 19.204 1.00 95.31 95 GLY A N 1
ATOM 763 C CA . GLY A 1 95 ? -2.668 2.604 18.703 1.00 95.31 95 GLY A CA 1
ATOM 764 C C . GLY A 1 95 ? -3.011 2.608 17.212 1.00 95.31 95 GLY A C 1
ATOM 765 O O . GLY A 1 95 ? -4.027 3.181 16.817 1.00 95.31 95 GLY A O 1
ATOM 766 N N . LEU A 1 96 ? -2.232 1.881 16.401 1.00 97.00 96 LEU A N 1
ATOM 767 C CA . LEU A 1 96 ? -2.496 1.717 14.967 1.00 97.00 96 LEU A CA 1
ATOM 768 C C . LEU A 1 96 ? -3.823 0.973 14.733 1.00 97.00 96 LEU A C 1
ATOM 770 O O . LEU A 1 96 ? -4.629 1.375 13.895 1.00 97.00 96 LEU A O 1
ATOM 774 N N . ALA A 1 97 ? -4.101 -0.065 15.527 1.00 98.12 97 ALA A N 1
ATOM 775 C CA . ALA A 1 97 ? -5.374 -0.782 15.473 1.00 98.12 97 ALA A CA 1
ATOM 776 C C . ALA A 1 97 ? -6.575 0.130 15.813 1.00 98.12 97 ALA A C 1
ATOM 778 O O . ALA A 1 97 ? -7.598 0.092 15.130 1.00 98.12 97 ALA A O 1
ATOM 779 N N . THR A 1 98 ? -6.441 1.008 16.814 1.00 96.94 98 THR A N 1
ATOM 780 C CA . THR A 1 98 ? -7.473 1.995 17.194 1.00 96.94 98 THR A CA 1
ATOM 781 C C . THR A 1 98 ? -7.700 3.043 16.100 1.00 96.94 98 THR A C 1
ATOM 783 O O . THR A 1 98 ? -8.849 3.410 15.819 1.00 96.94 98 THR A O 1
ATOM 786 N N . MET A 1 99 ? -6.625 3.492 15.441 1.00 97.06 99 MET A N 1
ATOM 787 C CA . MET A 1 99 ? -6.703 4.343 14.252 1.00 97.06 99 MET A CA 1
ATOM 788 C C . MET A 1 99 ? -7.537 3.671 13.157 1.00 97.06 99 MET A C 1
ATOM 790 O O . MET A 1 99 ? -8.531 4.235 12.686 1.00 97.06 99 MET A O 1
ATOM 794 N N . TRP A 1 100 ? -7.193 2.430 12.814 1.00 98.62 100 TRP A N 1
ATOM 795 C CA . TRP A 1 100 ? -7.876 1.685 11.765 1.00 98.62 100 TRP A CA 1
ATOM 796 C C . TRP A 1 100 ? -9.333 1.348 12.086 1.00 98.62 100 TRP A C 1
ATOM 798 O O . TRP A 1 100 ? -10.178 1.526 11.212 1.00 98.62 100 TRP A O 1
ATOM 808 N N . ALA A 1 101 ? -9.672 0.963 13.322 1.00 98.56 101 ALA A N 1
ATOM 809 C CA . ALA A 1 101 ? -11.066 0.755 13.736 1.00 98.56 101 ALA A CA 1
ATOM 810 C C . ALA A 1 101 ? -11.931 2.011 13.531 1.00 98.56 101 ALA A C 1
ATOM 812 O O . ALA A 1 101 ? -13.094 1.926 13.126 1.00 98.56 101 ALA A O 1
ATOM 813 N N . THR A 1 102 ? -11.366 3.189 13.795 1.00 97.38 102 THR A N 1
ATOM 814 C CA . THR A 1 102 ? -12.081 4.468 13.703 1.00 97.38 102 THR A CA 1
ATOM 815 C C . THR A 1 102 ? -12.285 4.896 12.245 1.00 97.38 102 THR A C 1
ATOM 817 O O . THR A 1 102 ? -13.403 5.255 11.869 1.00 97.38 102 THR A O 1
ATOM 820 N N . ILE A 1 103 ? -11.256 4.769 11.395 1.00 98.31 103 ILE A N 1
ATOM 821 C CA . ILE A 1 103 ? -11.358 5.015 9.942 1.00 98.31 103 ILE A CA 1
ATOM 822 C C . ILE A 1 103 ? -12.329 4.012 9.293 1.00 98.31 103 ILE A C 1
ATOM 824 O O . ILE A 1 103 ? -13.239 4.399 8.555 1.00 98.31 103 ILE A O 1
ATOM 828 N N . ALA A 1 104 ? -12.195 2.722 9.612 1.00 98.75 104 ALA A N 1
ATOM 829 C CA . ALA A 1 104 ? -13.067 1.666 9.105 1.00 98.75 104 ALA A CA 1
ATOM 830 C C . ALA A 1 104 ? -14.530 1.868 9.529 1.00 98.75 104 ALA A C 1
ATOM 832 O O . ALA A 1 104 ? -15.434 1.687 8.716 1.00 98.75 104 ALA A O 1
ATOM 833 N N . SER A 1 105 ? -14.781 2.322 10.763 1.00 98.56 105 SER A N 1
ATOM 834 C CA . SER A 1 105 ? -16.135 2.631 11.250 1.00 98.56 105 SER A CA 1
ATOM 835 C C . SER A 1 105 ? -16.854 3.685 10.403 1.00 98.56 105 SER A C 1
ATOM 837 O O . SER A 1 105 ? -18.077 3.599 10.260 1.00 98.56 105 SER A O 1
ATOM 839 N N . TYR A 1 106 ? -16.115 4.649 9.840 1.00 98.44 106 TYR A N 1
ATOM 840 C CA . TYR A 1 106 ? -16.649 5.665 8.930 1.00 98.44 106 TYR A CA 1
ATOM 841 C C . TYR A 1 106 ? -16.933 5.081 7.537 1.00 98.44 106 TYR A C 1
ATOM 843 O O . TYR A 1 106 ? -18.036 5.231 7.012 1.00 98.44 106 TYR A O 1
ATOM 851 N N . PHE A 1 107 ? -15.965 4.365 6.953 1.00 98.44 107 PHE A N 1
ATOM 852 C CA . PHE A 1 107 ? -16.040 3.891 5.565 1.00 98.44 107 PHE A CA 1
ATOM 853 C C . PHE A 1 107 ? -16.699 2.517 5.360 1.00 98.44 107 PHE A C 1
ATOM 855 O O . PHE A 1 107 ? -16.893 2.117 4.217 1.00 98.44 107 PHE A O 1
ATOM 862 N N . LYS A 1 108 ? -17.114 1.799 6.413 1.00 98.31 108 LYS A N 1
ATOM 863 C CA . LYS A 1 108 ? -17.665 0.425 6.322 1.00 98.31 108 LYS A CA 1
ATOM 864 C C . LYS A 1 108 ? -18.830 0.206 5.350 1.00 98.31 108 LYS A C 1
ATOM 866 O O . LYS A 1 108 ? -19.022 -0.918 4.895 1.00 98.31 108 LYS A O 1
ATOM 871 N N . ASN A 1 109 ? -19.590 1.250 5.019 1.00 97.88 109 ASN A N 1
ATOM 872 C CA . ASN A 1 109 ? -20.700 1.176 4.063 1.00 97.88 109 ASN A CA 1
ATOM 873 C C . ASN A 1 109 ? -20.315 1.603 2.632 1.00 97.88 109 ASN A C 1
ATOM 875 O O . ASN A 1 109 ? -21.141 1.491 1.730 1.00 97.88 109 ASN A O 1
ATOM 879 N N . GLU A 1 110 ? -19.092 2.090 2.412 1.00 97.69 110 GLU A N 1
ATOM 880 C CA . GLU A 1 110 ? -18.556 2.383 1.084 1.00 97.69 110 GLU A CA 1
ATOM 881 C C . GLU A 1 110 ? -17.710 1.200 0.611 1.00 97.69 110 GLU A C 1
ATOM 883 O O . GLU A 1 110 ? -16.622 0.939 1.125 1.00 97.69 110 GLU A O 1
ATOM 888 N N . SER A 1 111 ? -18.221 0.465 -0.374 1.00 94.19 111 SER A N 1
ATOM 889 C CA . SER A 1 111 ? -17.573 -0.738 -0.902 1.00 94.19 111 SER A CA 1
ATOM 890 C C . SER A 1 111 ? -16.377 -0.443 -1.806 1.00 94.19 111 SER A C 1
ATOM 892 O O . SER A 1 111 ? -15.621 -1.365 -2.101 1.00 94.19 111 SER A O 1
ATOM 894 N N . ARG A 1 112 ? -16.198 0.813 -2.240 1.00 96.00 112 ARG A N 1
ATOM 895 C CA . ARG A 1 112 ? -15.099 1.255 -3.117 1.00 96.00 112 ARG A CA 1
ATOM 896 C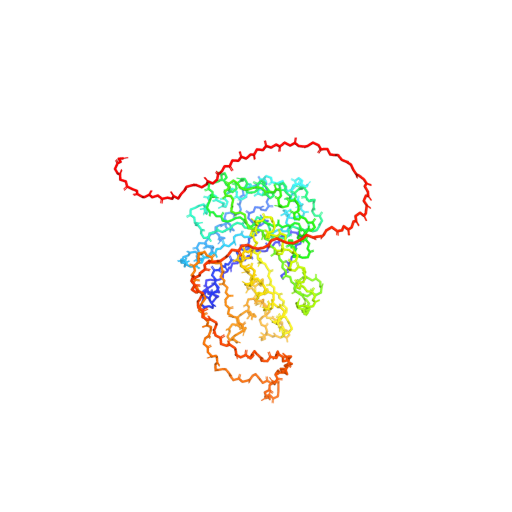 C . ARG A 1 112 ? -13.884 1.808 -2.364 1.00 96.00 112 ARG A C 1
ATOM 898 O O . ARG A 1 112 ? -12.921 2.247 -2.992 1.00 96.00 112 ARG A O 1
ATOM 905 N N . VAL A 1 113 ? -13.914 1.791 -1.030 1.00 98.38 113 VAL A N 1
ATOM 906 C CA . VAL A 1 113 ? -12.733 2.052 -0.197 1.00 98.38 113 VAL A CA 1
ATOM 907 C C . VAL A 1 113 ? -11.991 0.746 0.079 1.00 98.38 113 VAL A C 1
ATOM 909 O O . VAL A 1 113 ? -12.601 -0.277 0.387 1.00 98.38 113 VAL A O 1
ATOM 912 N N . ALA A 1 114 ? -10.665 0.801 -0.002 1.00 98.69 114 ALA A N 1
ATOM 913 C CA . ALA A 1 114 ? -9.752 -0.216 0.503 1.00 98.69 114 ALA A CA 1
ATOM 914 C C . ALA A 1 114 ? -8.825 0.393 1.567 1.00 98.69 114 ALA A C 1
ATOM 916 O O . ALA A 1 114 ? -8.590 1.603 1.573 1.00 98.69 114 ALA A O 1
ATOM 917 N N . PHE A 1 115 ? -8.295 -0.437 2.465 1.00 98.88 115 PHE A N 1
ATOM 918 C CA . PHE A 1 115 ? -7.449 0.007 3.579 1.00 98.88 115 PHE A CA 1
ATOM 919 C C . PHE A 1 115 ? -6.014 -0.516 3.415 1.00 98.88 115 PHE A C 1
ATOM 921 O O . PHE A 1 115 ? -5.779 -1.707 3.602 1.00 98.88 115 PHE A O 1
ATOM 928 N N . GLY A 1 116 ? -5.065 0.352 3.061 1.00 98.62 116 GLY A N 1
ATOM 929 C CA . GLY A 1 116 ? -3.622 0.083 3.061 1.00 98.62 116 GLY A CA 1
ATOM 930 C C . GLY A 1 116 ? -3.037 0.320 4.442 1.00 98.62 116 GLY A C 1
ATOM 931 O O . GLY A 1 116 ? -2.832 1.467 4.835 1.00 98.62 116 GLY A O 1
ATOM 932 N N . ILE A 1 117 ? -2.807 -0.772 5.183 1.00 98.69 117 ILE A N 1
ATOM 933 C CA . ILE A 1 117 ? -2.560 -0.735 6.637 1.00 98.69 117 ILE A CA 1
ATOM 934 C C . ILE A 1 117 ? -1.364 0.155 7.001 1.00 98.69 117 ILE A C 1
ATOM 936 O O . ILE A 1 117 ? -1.403 0.844 8.023 1.00 98.69 117 ILE A O 1
ATOM 940 N N . MET A 1 118 ? -0.301 0.099 6.197 1.00 98.25 118 MET A N 1
ATOM 941 C CA . MET A 1 118 ? 0.940 0.835 6.408 1.00 98.25 118 MET A CA 1
ATOM 942 C C . MET A 1 118 ? 1.755 0.878 5.112 1.00 98.25 118 MET A C 1
ATOM 944 O O . MET A 1 118 ? 2.037 -0.170 4.537 1.00 98.25 118 MET A O 1
ATOM 948 N N . ASN A 1 119 ? 2.189 2.063 4.696 1.00 97.38 119 ASN A N 1
ATOM 949 C CA . ASN A 1 119 ? 3.204 2.215 3.661 1.00 97.38 119 ASN A CA 1
ATOM 950 C C . ASN A 1 119 ? 4.548 1.676 4.157 1.00 97.38 119 ASN A C 1
ATOM 952 O O . ASN A 1 119 ? 4.970 2.042 5.252 1.00 97.38 119 ASN A O 1
ATOM 956 N N . GLU A 1 120 ? 5.227 0.870 3.341 1.00 96.38 120 GLU A N 1
ATOM 957 C CA . GLU A 1 120 ? 6.663 0.558 3.449 1.00 96.38 120 GLU A CA 1
ATOM 958 C C . GLU A 1 120 ? 7.248 0.398 4.875 1.00 96.38 120 GLU A C 1
ATOM 960 O O . GLU A 1 120 ? 8.120 1.174 5.276 1.00 96.38 120 GLU A O 1
ATOM 965 N N . PRO A 1 121 ? 6.844 -0.618 5.660 1.00 97.12 121 PRO A N 1
ATOM 966 C CA . PRO A 1 121 ? 7.520 -0.937 6.918 1.00 97.12 121 PRO A CA 1
ATOM 967 C C . PRO A 1 121 ? 9.043 -1.103 6.731 1.00 97.12 121 PRO A C 1
ATOM 969 O O . PRO A 1 121 ? 9.489 -1.972 5.972 1.00 97.12 121 PRO A O 1
ATOM 972 N N . GLU A 1 122 ? 9.842 -0.268 7.410 1.00 93.06 122 GLU A N 1
ATOM 973 C CA . GLU A 1 122 ? 11.298 -0.190 7.190 1.00 93.06 122 GLU A CA 1
ATOM 974 C C . GLU A 1 122 ? 12.042 -1.521 7.442 1.00 93.06 122 GLU A C 1
ATOM 976 O O . GLU A 1 122 ? 11.635 -2.386 8.223 1.00 93.06 122 GLU A O 1
ATOM 981 N N . ASP A 1 123 ? 13.218 -1.650 6.824 1.00 91.44 123 ASP A N 1
ATOM 982 C CA . ASP A 1 123 ? 14.171 -2.759 6.983 1.00 91.44 123 ASP A CA 1
ATOM 983 C C . ASP A 1 123 ? 14.581 -3.038 8.443 1.00 91.44 123 ASP A C 1
ATOM 985 O O . ASP A 1 123 ? 14.819 -4.189 8.831 1.00 91.44 123 ASP A O 1
ATOM 989 N N . ARG A 1 124 ? 14.644 -1.987 9.266 1.00 93.25 124 ARG A N 1
ATOM 990 C CA . ARG A 1 124 ? 15.103 -2.049 10.662 1.00 93.25 124 ARG A CA 1
ATOM 991 C C . ARG A 1 124 ? 14.041 -2.469 11.681 1.00 93.25 124 ARG A C 1
ATOM 993 O O . ARG A 1 124 ? 14.444 -2.845 12.775 1.00 93.25 124 ARG A O 1
ATOM 1000 N N . ALA A 1 125 ? 12.750 -2.429 11.344 1.00 94.25 125 ALA A N 1
ATOM 1001 C CA . ALA A 1 125 ? 11.674 -2.831 12.257 1.00 94.25 125 ALA A CA 1
ATOM 1002 C C . ALA A 1 125 ? 11.722 -4.341 12.559 1.00 94.25 125 ALA A C 1
ATOM 1004 O O . ALA A 1 125 ? 12.104 -5.128 11.692 1.00 94.25 125 ALA A O 1
ATOM 1005 N N . ASP A 1 126 ? 11.315 -4.801 13.736 1.00 97.06 126 ASP A N 1
ATOM 1006 C CA . ASP A 1 126 ? 11.225 -6.231 14.032 1.00 97.06 126 ASP A CA 1
ATOM 1007 C C . ASP A 1 126 ? 10.116 -6.915 13.210 1.00 97.06 126 ASP A C 1
ATOM 1009 O O . ASP A 1 126 ? 8.983 -6.445 13.103 1.00 97.06 126 ASP A O 1
ATOM 1013 N N . THR A 1 127 ? 10.432 -8.070 12.620 1.00 97.06 127 THR A N 1
ATOM 1014 C CA . THR A 1 127 ? 9.507 -8.776 11.721 1.00 97.06 127 THR A CA 1
ATOM 1015 C C . THR A 1 127 ? 8.267 -9.304 12.454 1.00 97.06 127 THR A C 1
ATOM 1017 O O . THR A 1 127 ? 7.186 -9.362 11.862 1.00 97.06 127 THR A O 1
ATOM 1020 N N . LEU A 1 128 ? 8.385 -9.692 13.730 1.00 97.75 128 LEU A N 1
ATOM 1021 C CA . LEU A 1 128 ? 7.247 -10.164 14.522 1.00 97.75 128 LEU A CA 1
ATOM 1022 C C . LEU A 1 128 ? 6.379 -8.990 14.980 1.00 97.75 128 LEU A C 1
ATOM 1024 O O . LEU A 1 128 ? 5.159 -9.107 14.905 1.00 97.75 128 LEU A O 1
ATOM 1028 N N . ALA A 1 129 ? 6.979 -7.857 15.359 1.00 98.06 129 ALA A N 1
ATOM 1029 C CA . ALA A 1 129 ? 6.247 -6.619 15.641 1.00 98.06 129 ALA A CA 1
ATOM 1030 C C . ALA A 1 129 ? 5.441 -6.145 14.418 1.00 98.06 129 ALA A C 1
ATOM 1032 O O . ALA A 1 129 ? 4.245 -5.875 14.542 1.00 98.06 129 ALA A O 1
ATOM 1033 N N . VAL A 1 130 ? 6.052 -6.159 13.222 1.00 98.25 130 VAL A N 1
ATOM 1034 C CA . VAL A 1 130 ? 5.355 -5.897 11.949 1.00 98.25 130 VAL A CA 1
ATOM 1035 C C . VAL A 1 130 ? 4.187 -6.862 11.744 1.00 98.25 130 VAL A C 1
ATOM 1037 O O . VAL A 1 130 ? 3.067 -6.435 11.478 1.00 98.25 130 VAL A O 1
ATOM 1040 N N . THR A 1 131 ? 4.404 -8.165 11.928 1.00 98.38 131 THR A N 1
ATOM 1041 C CA . THR A 1 131 ? 3.343 -9.174 11.757 1.00 98.38 131 THR A CA 1
ATOM 1042 C C . THR A 1 131 ? 2.182 -8.970 12.746 1.00 98.38 131 THR A C 1
ATOM 1044 O O . THR A 1 131 ? 1.016 -9.072 12.359 1.00 98.38 131 THR A O 1
ATOM 1047 N N . ASP A 1 132 ? 2.485 -8.647 14.007 1.00 98.56 132 ASP A N 1
ATOM 1048 C CA . ASP A 1 132 ? 1.504 -8.430 15.076 1.00 98.56 132 ASP A CA 1
ATOM 1049 C C . ASP A 1 132 ? 0.646 -7.178 14.828 1.00 98.56 132 ASP A C 1
ATOM 1051 O O . ASP A 1 132 ? -0.584 -7.287 14.831 1.00 98.56 132 ASP A O 1
ATOM 1055 N N . TYR A 1 133 ? 1.236 -6.012 14.523 1.00 98.50 133 TYR A N 1
ATOM 1056 C CA . TYR A 1 133 ? 0.427 -4.807 14.285 1.00 98.50 133 TYR A CA 1
ATOM 1057 C C . TYR A 1 133 ? -0.430 -4.909 13.017 1.00 98.50 133 TYR A C 1
ATOM 1059 O O . TYR A 1 133 ? -1.545 -4.377 12.992 1.00 98.50 133 TYR A O 1
ATOM 1067 N N . LEU A 1 134 ? 0.036 -5.618 11.981 1.00 98.75 134 LEU A N 1
ATOM 1068 C CA . LEU A 1 134 ? -0.749 -5.873 10.770 1.00 98.75 134 LEU A CA 1
ATOM 1069 C C . LEU A 1 134 ? -1.963 -6.758 11.084 1.00 98.75 134 LEU A C 1
ATOM 1071 O O . LEU A 1 134 ? -3.092 -6.405 10.735 1.00 98.75 134 LEU A O 1
ATOM 1075 N N . GLN A 1 135 ? -1.764 -7.860 11.817 1.00 98.88 135 GLN A N 1
ATOM 1076 C CA . GLN A 1 135 ? -2.855 -8.755 12.210 1.00 98.88 135 GLN A CA 1
ATOM 1077 C C . GLN A 1 135 ? -3.871 -8.069 13.142 1.00 98.88 135 GLN A C 1
ATOM 1079 O O . GLN A 1 135 ? -5.079 -8.273 12.970 1.00 98.88 135 GLN A O 1
ATOM 1084 N N . ARG A 1 136 ? -3.417 -7.227 14.084 1.00 98.81 136 ARG A N 1
ATOM 1085 C CA . ARG A 1 136 ? -4.298 -6.408 14.941 1.00 98.81 136 ARG A CA 1
ATOM 1086 C C . ARG A 1 136 ? -5.095 -5.384 14.145 1.00 98.81 136 ARG A C 1
ATOM 1088 O O . ARG A 1 136 ? -6.286 -5.227 14.392 1.00 98.81 136 ARG A O 1
ATOM 1095 N N . SER A 1 137 ? -4.461 -4.718 13.181 1.00 98.88 137 SER A N 1
ATOM 1096 C CA . SER A 1 137 ? -5.132 -3.738 12.323 1.00 98.88 137 SER A CA 1
ATOM 1097 C C . SER A 1 137 ? -6.237 -4.393 11.495 1.00 98.88 137 SER A C 1
ATOM 1099 O O . SER A 1 137 ? -7.347 -3.872 11.453 1.00 98.88 137 SER A O 1
ATOM 1101 N N . ILE A 1 138 ? -5.990 -5.580 10.924 1.00 98.94 138 ILE A N 1
ATOM 1102 C CA . ILE A 1 138 ? -7.024 -6.361 10.224 1.00 98.94 138 ILE A CA 1
ATOM 1103 C C . ILE A 1 138 ? -8.195 -6.681 11.156 1.00 98.94 138 ILE A C 1
ATOM 1105 O O . ILE A 1 138 ? -9.339 -6.392 10.806 1.00 98.94 138 ILE A O 1
ATOM 1109 N N . ALA A 1 139 ? -7.926 -7.230 12.347 1.00 98.88 139 ALA A N 1
ATOM 1110 C CA . ALA A 1 139 ? -8.974 -7.549 13.317 1.00 98.88 139 ALA A CA 1
ATOM 1111 C C . ALA A 1 139 ? -9.815 -6.307 13.663 1.00 98.88 139 ALA A C 1
ATOM 1113 O O . ALA A 1 139 ? -11.035 -6.331 13.533 1.00 98.88 139 ALA A O 1
ATOM 1114 N N . ALA A 1 140 ? -9.160 -5.185 13.967 1.00 98.88 140 ALA A N 1
ATOM 1115 C CA . ALA A 1 140 ? -9.805 -3.922 14.309 1.00 98.88 140 ALA A CA 1
ATOM 1116 C C . ALA A 1 140 ? -10.663 -3.328 13.168 1.00 98.88 140 ALA A C 1
ATOM 1118 O O . ALA A 1 140 ? -11.746 -2.797 13.423 1.00 98.88 140 ALA A O 1
ATOM 1119 N N . ILE A 1 141 ? -10.235 -3.459 11.904 1.00 98.94 141 ILE A N 1
ATOM 1120 C CA . ILE A 1 141 ? -11.028 -3.065 10.721 1.00 98.94 141 ILE A CA 1
ATOM 1121 C C . ILE A 1 141 ? -12.298 -3.918 10.607 1.00 98.94 141 ILE A C 1
ATOM 1123 O O . ILE A 1 141 ? -13.383 -3.393 10.332 1.00 98.94 141 ILE A O 1
ATOM 1127 N N . ARG A 1 142 ? -12.186 -5.236 10.818 1.00 98.81 142 ARG A N 1
ATOM 1128 C CA . ARG A 1 142 ? -13.333 -6.151 10.721 1.00 98.81 142 ARG A CA 1
ATOM 1129 C C . ARG A 1 142 ? -14.296 -5.988 11.900 1.00 98.81 142 ARG A C 1
ATOM 1131 O O . ARG A 1 142 ? -15.502 -5.925 11.666 1.00 98.81 142 ARG A O 1
ATOM 1138 N N . ASP A 1 143 ? -13.788 -5.798 13.116 1.00 98.75 143 ASP A N 1
ATOM 1139 C CA . ASP A 1 143 ? -14.583 -5.544 14.329 1.00 98.75 143 ASP A CA 1
ATOM 1140 C C . ASP A 1 143 ? -15.337 -4.200 14.275 1.00 98.75 143 ASP A C 1
ATOM 1142 O O . ASP A 1 143 ? -16.458 -4.089 14.777 1.00 98.75 143 ASP A O 1
ATOM 1146 N N . ALA A 1 144 ? -14.796 -3.194 13.576 1.00 98.75 144 ALA A N 1
ATOM 1147 C CA . ALA A 1 144 ? -15.505 -1.949 13.247 1.00 98.75 144 ALA A CA 1
ATOM 1148 C C . ALA A 1 144 ? -16.707 -2.143 12.287 1.00 98.75 144 ALA A C 1
ATOM 1150 O O . ALA A 1 144 ? -17.530 -1.233 12.097 1.00 98.75 144 ALA A O 1
ATOM 1151 N N . GLY A 1 145 ? -16.834 -3.333 11.692 1.00 98.62 145 GLY A N 1
ATOM 1152 C CA . GLY A 1 145 ? -17.905 -3.730 10.781 1.00 98.62 145 GLY A CA 1
ATOM 1153 C C . GLY A 1 145 ? -17.599 -3.508 9.299 1.00 98.62 145 GLY A C 1
ATOM 1154 O O . GLY A 1 145 ? -18.510 -3.635 8.483 1.00 98.62 145 GLY A O 1
ATOM 1155 N N . ALA A 1 146 ? -16.358 -3.179 8.927 1.00 98.69 146 ALA A N 1
ATOM 1156 C CA . ALA A 1 146 ? -15.951 -3.056 7.528 1.00 98.69 146 ALA A CA 1
ATOM 1157 C C . ALA A 1 146 ? -15.583 -4.438 6.958 1.00 98.69 146 ALA A C 1
ATOM 1159 O O . ALA A 1 146 ? -14.413 -4.806 6.871 1.00 98.69 146 ALA A O 1
ATOM 1160 N N . THR A 1 147 ? -16.596 -5.237 6.614 1.00 98.25 147 THR A N 1
ATOM 1161 C CA . THR A 1 147 ? -16.458 -6.650 6.196 1.00 98.25 147 THR A CA 1
ATOM 1162 C C . THR A 1 147 ? -16.517 -6.875 4.680 1.00 98.25 147 THR A C 1
ATOM 1164 O O . THR A 1 147 ? -16.450 -8.013 4.227 1.00 98.25 147 THR A O 1
ATOM 1167 N N . SER A 1 148 ? -16.651 -5.811 3.880 1.00 97.81 148 SER A N 1
ATOM 1168 C CA . SER A 1 148 ? -16.772 -5.897 2.409 1.00 97.81 148 SER A CA 1
ATOM 1169 C C . SER A 1 148 ? -15.596 -5.287 1.641 1.00 97.81 148 SER A C 1
ATOM 1171 O O . SER A 1 148 ? -15.457 -5.502 0.437 1.00 97.81 148 SER A O 1
ATOM 1173 N N . GLN A 1 149 ? -14.759 -4.529 2.346 1.00 98.56 149 GLN A N 1
ATOM 1174 C CA . GLN A 1 149 ? -13.621 -3.785 1.831 1.00 98.56 149 GLN A CA 1
ATOM 1175 C C . GLN A 1 149 ? -12.380 -4.676 1.738 1.00 98.56 149 GLN A C 1
ATOM 1177 O O . GLN A 1 149 ? -12.115 -5.487 2.633 1.00 98.56 149 GLN A O 1
ATOM 1182 N N . TYR A 1 150 ? -11.577 -4.468 0.698 1.00 98.81 150 TYR A N 1
ATOM 1183 C CA . TYR A 1 150 ? -10.243 -5.058 0.619 1.00 98.81 150 TYR A CA 1
ATOM 1184 C C . TYR A 1 150 ? -9.309 -4.412 1.648 1.00 98.81 150 TYR A C 1
ATOM 1186 O O . TYR A 1 150 ? -9.375 -3.203 1.886 1.00 98.81 150 TYR A O 1
ATOM 1194 N N . ILE A 1 151 ? -8.426 -5.215 2.239 1.00 98.94 151 ILE A N 1
ATOM 1195 C CA . ILE A 1 151 ? -7.322 -4.724 3.068 1.00 98.94 151 ILE A CA 1
ATOM 1196 C C . ILE A 1 151 ? -6.018 -5.049 2.343 1.00 98.94 151 ILE A C 1
ATOM 1198 O O . ILE A 1 151 ? -5.766 -6.198 1.982 1.00 98.94 151 ILE A O 1
ATOM 1202 N N . PHE A 1 152 ? -5.217 -4.017 2.115 1.00 98.81 152 PHE A N 1
ATOM 1203 C CA . PHE A 1 152 ? -3.914 -4.082 1.474 1.00 98.81 152 PHE A CA 1
ATOM 1204 C C . PHE A 1 152 ? -2.870 -4.347 2.566 1.00 98.81 152 PHE A C 1
ATOM 1206 O O . PHE A 1 152 ? -2.732 -3.580 3.525 1.00 98.81 152 PHE A O 1
ATOM 1213 N N . LEU A 1 153 ? -2.218 -5.503 2.454 1.00 98.69 153 LEU A N 1
ATOM 1214 C CA . LEU A 1 153 ? -1.327 -6.084 3.447 1.00 98.69 153 LEU A CA 1
ATOM 1215 C C . LEU A 1 153 ? 0.133 -5.931 2.989 1.00 98.69 153 LEU A C 1
ATOM 1217 O O . LEU A 1 153 ? 0.570 -6.718 2.143 1.00 98.69 153 LEU A O 1
ATOM 1221 N N . PRO A 1 154 ? 0.890 -4.968 3.544 1.00 98.31 154 PRO A N 1
ATOM 1222 C CA . PRO A 1 154 ? 2.296 -4.774 3.215 1.00 98.31 154 PRO A CA 1
ATOM 1223 C C . PRO A 1 154 ? 3.179 -5.915 3.731 1.00 98.31 154 PRO A C 1
ATOM 1225 O O . PRO A 1 154 ? 2.829 -6.658 4.653 1.00 98.31 154 PRO A O 1
ATOM 1228 N N . SER A 1 155 ? 4.385 -5.994 3.172 1.00 94.56 155 SER A N 1
ATOM 1229 C CA . SER A 1 155 ? 5.513 -6.748 3.728 1.00 94.56 155 SER A CA 1
ATOM 1230 C C . SER A 1 155 ? 6.512 -5.820 4.433 1.00 94.56 155 SER A C 1
ATOM 1232 O O . SER A 1 155 ? 6.550 -4.617 4.192 1.00 94.56 155 SER A O 1
ATOM 1234 N N . LYS A 1 156 ? 7.378 -6.392 5.275 1.00 93.44 156 LYS A N 1
ATOM 1235 C CA . LYS A 1 156 ? 8.582 -5.717 5.776 1.00 93.44 156 LYS A CA 1
ATOM 1236 C C . LYS A 1 156 ? 9.581 -5.425 4.636 1.00 93.44 156 LYS A C 1
ATOM 1238 O O . LYS A 1 156 ? 9.553 -6.101 3.608 1.00 93.44 156 LYS A O 1
ATOM 1243 N N . GLU A 1 157 ? 10.486 -4.470 4.878 1.00 94.81 157 GLU A N 1
ATOM 1244 C CA . GLU A 1 157 ? 11.607 -4.062 4.019 1.00 94.81 157 GLU A CA 1
ATOM 1245 C C . GLU A 1 157 ? 11.091 -3.354 2.769 1.00 94.81 157 GLU A C 1
ATOM 1247 O O . GLU A 1 157 ? 11.269 -3.811 1.638 1.00 94.81 157 GLU A O 1
ATOM 1252 N N . TYR A 1 158 ? 10.388 -2.248 3.042 1.00 95.75 158 TYR A N 1
ATOM 1253 C CA . TYR A 1 158 ? 9.758 -1.345 2.075 1.00 95.75 158 TYR A CA 1
ATOM 1254 C C . TYR A 1 158 ? 8.741 -2.039 1.157 1.00 95.75 158 TYR A C 1
ATOM 1256 O O . TYR A 1 158 ? 8.522 -1.619 0.028 1.00 95.75 158 TYR A O 1
ATOM 1264 N N . GLN A 1 159 ? 8.143 -3.143 1.632 1.00 95.50 159 GLN A N 1
ATOM 1265 C CA . GLN A 1 159 ? 7.241 -4.027 0.879 1.00 95.50 159 GLN A CA 1
ATOM 1266 C C . GLN A 1 159 ? 7.701 -4.348 -0.561 1.00 95.50 159 GLN A C 1
ATOM 1268 O O . GLN A 1 159 ? 6.890 -4.589 -1.456 1.00 95.50 159 GLN A O 1
ATOM 1273 N N . GLY A 1 160 ? 9.016 -4.350 -0.792 1.00 96.62 160 GLY A N 1
ATOM 1274 C CA . GLY A 1 160 ? 9.590 -4.395 -2.129 1.00 96.62 160 GLY A CA 1
ATOM 1275 C C . GLY A 1 160 ? 9.425 -5.754 -2.807 1.00 96.62 160 GLY A C 1
ATOM 1276 O O . GLY A 1 160 ? 9.574 -6.805 -2.188 1.00 96.62 160 GLY A O 1
ATOM 1277 N N . MET A 1 161 ? 9.210 -5.752 -4.122 1.00 97.00 161 MET A N 1
ATOM 1278 C CA . MET A 1 161 ? 9.182 -6.960 -4.960 1.00 97.00 161 MET A CA 1
ATOM 1279 C C . MET A 1 161 ? 10.435 -7.840 -4.769 1.00 97.00 161 MET A C 1
ATOM 1281 O O . MET A 1 161 ? 10.346 -9.066 -4.789 1.00 97.00 161 MET A O 1
ATOM 1285 N N . SER A 1 162 ? 11.599 -7.225 -4.537 1.00 94.56 162 SER A N 1
ATOM 1286 C CA . SER A 1 162 ? 12.879 -7.903 -4.283 1.00 94.56 162 SER A CA 1
ATOM 1287 C C . SER A 1 162 ? 12.996 -8.537 -2.897 1.00 94.56 162 SER A C 1
ATOM 1289 O O . SER A 1 162 ? 13.774 -9.474 -2.714 1.00 94.56 162 SER A O 1
ATOM 1291 N N . THR A 1 163 ? 12.225 -8.058 -1.922 1.00 95.56 163 THR A N 1
ATOM 1292 C CA . THR A 1 163 ? 12.291 -8.478 -0.517 1.00 95.56 163 THR A CA 1
ATOM 1293 C C . THR A 1 163 ? 11.069 -9.292 -0.097 1.00 95.56 163 THR A C 1
ATOM 1295 O O . THR A 1 163 ? 11.136 -10.021 0.890 1.00 95.56 163 THR A O 1
ATOM 1298 N N . TRP A 1 164 ? 9.979 -9.273 -0.869 1.00 97.00 164 TRP A N 1
ATOM 1299 C CA . TRP A 1 164 ? 8.718 -9.933 -0.529 1.00 97.00 164 TRP A CA 1
ATOM 1300 C C . TRP A 1 164 ? 8.885 -11.423 -0.194 1.00 97.00 164 TRP A C 1
ATOM 1302 O O . TRP A 1 164 ? 8.433 -11.875 0.854 1.00 97.00 164 TRP A O 1
ATOM 1312 N N . LEU A 1 165 ? 9.614 -12.194 -1.013 1.00 97.50 165 LEU A N 1
ATOM 1313 C CA . LEU A 1 165 ? 9.828 -13.634 -0.776 1.00 97.50 165 LEU A CA 1
ATOM 1314 C C . LEU A 1 165 ? 10.574 -13.946 0.535 1.00 97.50 165 LEU A C 1
ATOM 1316 O O . LEU A 1 165 ? 10.368 -15.013 1.108 1.00 97.50 165 LEU A O 1
ATOM 1320 N N . LYS A 1 166 ? 11.417 -13.027 1.024 1.00 97.12 166 LYS A N 1
ATOM 1321 C CA . LYS A 1 166 ? 12.193 -13.160 2.273 1.00 97.12 166 LYS A CA 1
ATOM 1322 C C . LYS A 1 166 ? 11.306 -13.079 3.522 1.00 97.12 166 LYS A C 1
ATOM 1324 O O . LYS A 1 166 ? 11.680 -13.621 4.560 1.00 97.12 166 LYS A O 1
ATOM 1329 N N . TYR A 1 167 ? 10.155 -12.411 3.415 1.00 96.19 167 TYR A N 1
ATOM 1330 C CA . TYR A 1 167 ? 9.217 -12.159 4.514 1.00 96.19 167 TYR A CA 1
ATOM 1331 C C . TYR A 1 167 ? 7.821 -12.757 4.292 1.00 96.19 167 TYR A C 1
ATOM 1333 O O . TYR A 1 167 ? 6.999 -12.751 5.210 1.00 96.19 167 TYR A O 1
ATOM 1341 N N . SER A 1 168 ? 7.553 -13.307 3.105 1.00 94.62 168 SER A N 1
ATOM 1342 C CA . SER A 1 168 ? 6.249 -13.845 2.710 1.00 94.62 168 SER A CA 1
ATOM 1343 C C . SER A 1 168 ? 5.724 -14.901 3.678 1.00 94.62 168 SER A C 1
ATOM 1345 O O . SER A 1 168 ? 4.532 -14.943 3.940 1.00 94.62 168 SER A O 1
ATOM 1347 N N . ASN A 1 169 ? 6.585 -15.713 4.296 1.00 95.94 169 ASN A N 1
ATOM 1348 C CA . ASN A 1 169 ? 6.175 -16.703 5.295 1.00 95.94 169 ASN A CA 1
ATOM 1349 C C . ASN A 1 169 ? 5.477 -16.079 6.522 1.00 95.94 169 ASN A C 1
ATOM 1351 O O . ASN A 1 169 ? 4.632 -16.733 7.131 1.00 95.94 169 ASN A O 1
ATOM 1355 N N . TYR A 1 170 ? 5.808 -14.833 6.876 1.00 97.56 170 TYR A N 1
ATOM 1356 C CA . TYR A 1 170 ? 5.152 -14.092 7.952 1.00 97.56 170 TYR A CA 1
ATOM 1357 C C . TYR A 1 170 ? 3.814 -13.513 7.476 1.00 97.56 170 TYR A C 1
ATOM 1359 O O . TYR A 1 170 ? 2.780 -13.777 8.088 1.00 97.56 170 TYR A O 1
ATOM 1367 N N . THR A 1 171 ? 3.783 -12.815 6.337 1.00 95.06 171 THR A N 1
ATOM 1368 C CA . THR A 1 171 ? 2.544 -12.208 5.805 1.00 95.06 171 THR A CA 1
ATOM 1369 C C . THR A 1 171 ? 1.539 -13.237 5.263 1.00 95.06 171 THR A C 1
ATOM 1371 O O . THR A 1 171 ? 0.337 -12.984 5.251 1.00 95.06 171 THR A O 1
ATOM 1374 N N . LEU A 1 172 ? 1.982 -14.435 4.871 1.00 96.62 172 LEU A N 1
ATOM 1375 C CA . LEU A 1 172 ? 1.128 -15.581 4.523 1.00 96.62 172 LEU A CA 1
ATOM 1376 C C . LEU A 1 172 ? 0.512 -16.268 5.753 1.00 96.62 172 LEU A C 1
ATOM 1378 O O . LEU A 1 172 ? -0.449 -17.020 5.598 1.00 96.62 172 LEU A O 1
ATOM 1382 N N . SER A 1 173 ? 1.039 -16.017 6.959 1.00 97.12 173 SER A N 1
ATOM 1383 C CA . SER A 1 173 ? 0.453 -16.501 8.220 1.00 97.12 173 SER A CA 1
ATOM 1384 C C . SER A 1 173 ? -0.650 -15.590 8.772 1.00 97.12 173 SER A C 1
ATOM 1386 O O . SER A 1 173 ? -1.420 -16.015 9.632 1.00 97.12 173 SER A O 1
ATOM 1388 N N . ILE A 1 174 ? -0.747 -14.359 8.259 1.00 98.25 174 ILE A N 1
ATOM 1389 C CA . ILE A 1 174 ? -1.778 -13.388 8.627 1.00 98.25 174 ILE A CA 1
ATOM 1390 C C . ILE A 1 174 ? -3.125 -13.817 8.032 1.00 98.25 174 ILE A C 1
ATOM 1392 O O . ILE A 1 174 ? -3.215 -14.296 6.899 1.00 98.25 174 ILE A O 1
ATOM 1396 N N . THR A 1 175 ? -4.188 -13.632 8.811 1.00 98.00 175 THR A N 1
ATOM 1397 C CA . THR A 1 175 ? -5.550 -14.062 8.482 1.00 98.00 175 THR A CA 1
ATOM 1398 C C . THR A 1 175 ? -6.539 -12.902 8.508 1.00 98.00 175 THR A C 1
ATOM 1400 O O . THR A 1 175 ? -6.413 -11.965 9.297 1.00 98.00 175 THR A O 1
ATOM 1403 N N . ASP A 1 176 ? -7.558 -12.992 7.658 1.00 98.62 176 ASP A N 1
ATOM 1404 C CA . ASP A 1 176 ? -8.710 -12.093 7.624 1.00 98.62 176 ASP A CA 1
ATOM 1405 C C . ASP A 1 176 ? -9.988 -12.940 7.641 1.00 98.62 176 ASP A C 1
ATOM 1407 O O . ASP A 1 176 ? -10.162 -13.765 6.741 1.00 98.62 176 ASP A O 1
ATOM 1411 N N . PRO A 1 177 ? -10.907 -12.754 8.608 1.00 98.31 177 PRO A N 1
ATOM 1412 C CA . PRO A 1 177 ? -12.164 -13.501 8.645 1.00 98.31 177 PRO A CA 1
ATOM 1413 C C . PRO A 1 177 ? -13.096 -13.209 7.455 1.00 98.31 177 PRO A C 1
ATOM 1415 O O . PRO A 1 177 ? -14.060 -13.946 7.263 1.00 98.31 177 PRO A O 1
ATOM 1418 N N . SER A 1 178 ? -12.833 -12.158 6.667 1.00 98.06 178 SER A N 1
ATOM 1419 C CA . SER A 1 178 ? -13.580 -11.847 5.435 1.00 98.06 178 SER A CA 1
ATOM 1420 C C . SER A 1 178 ? -12.939 -12.419 4.160 1.00 98.06 178 SER A C 1
ATOM 1422 O O . SER A 1 178 ? -13.586 -12.388 3.119 1.00 98.06 178 SER A O 1
ATOM 1424 N N . ASP A 1 179 ? -11.701 -12.931 4.229 1.00 97.62 179 ASP A N 1
ATOM 1425 C CA . ASP A 1 179 ? -10.885 -13.397 3.088 1.00 97.62 179 ASP A CA 1
ATOM 1426 C C . ASP A 1 179 ? -10.767 -12.368 1.935 1.00 97.62 179 ASP A C 1
ATOM 1428 O O . ASP A 1 179 ? -10.892 -12.686 0.753 1.00 97.62 179 ASP A O 1
ATOM 1432 N N . LEU A 1 180 ? -10.538 -11.094 2.285 1.00 98.00 180 LEU A N 1
ATOM 1433 C CA . LEU A 1 180 ? -10.394 -9.964 1.353 1.00 98.00 180 LEU A CA 1
ATOM 1434 C C . LEU A 1 180 ? -9.025 -9.268 1.499 1.00 98.00 180 LEU A C 1
ATOM 1436 O O . LEU A 1 180 ? -8.920 -8.045 1.366 1.00 98.00 180 LEU A O 1
ATOM 1440 N N . LEU A 1 181 ? -7.972 -10.044 1.773 1.00 98.62 181 LEU A N 1
ATOM 1441 C CA . LEU A 1 181 ? -6.590 -9.555 1.771 1.00 98.62 181 LEU A CA 1
ATOM 1442 C C . LEU A 1 181 ? -6.036 -9.458 0.348 1.00 98.62 181 LEU A C 1
ATOM 1444 O O . LEU A 1 181 ? -6.158 -10.390 -0.448 1.00 98.62 181 LEU A O 1
ATOM 1448 N N . ILE A 1 182 ? -5.367 -8.344 0.074 1.00 98.62 182 ILE A N 1
ATOM 1449 C CA . ILE A 1 182 ? -4.553 -8.107 -1.116 1.00 98.62 182 ILE A CA 1
ATOM 1450 C C . ILE A 1 182 ? -3.120 -7.906 -0.631 1.00 98.62 182 ILE A C 1
ATOM 1452 O O . ILE A 1 182 ? -2.888 -7.061 0.227 1.00 98.62 182 ILE A O 1
ATOM 1456 N N . TYR A 1 183 ? -2.160 -8.675 -1.141 1.00 98.69 183 TYR A N 1
ATOM 1457 C CA . TYR A 1 183 ? -0.750 -8.470 -0.802 1.00 98.69 183 TYR A CA 1
ATOM 1458 C C . TYR A 1 183 ? -0.252 -7.201 -1.486 1.00 98.69 183 TYR A C 1
ATOM 1460 O O . TYR A 1 183 ? -0.288 -7.098 -2.713 1.00 98.69 183 TYR A O 1
ATOM 1468 N N . ASP A 1 184 ? 0.167 -6.237 -0.678 1.00 98.62 184 ASP A N 1
ATOM 1469 C CA . ASP A 1 184 ? 0.657 -4.950 -1.142 1.00 98.62 184 ASP A CA 1
ATOM 1470 C C . ASP A 1 184 ? 2.169 -5.042 -1.385 1.00 98.62 184 ASP A C 1
ATOM 1472 O O . ASP A 1 184 ? 2.915 -5.610 -0.576 1.00 98.62 184 ASP A O 1
ATOM 1476 N N . ILE A 1 185 ? 2.589 -4.611 -2.574 1.00 98.50 185 ILE A N 1
ATOM 1477 C CA . ILE A 1 185 ? 3.945 -4.783 -3.094 1.00 98.50 185 ILE A CA 1
ATOM 1478 C C . ILE A 1 185 ? 4.349 -3.512 -3.840 1.00 98.50 185 ILE A C 1
ATOM 1480 O O . ILE A 1 185 ? 3.588 -2.978 -4.645 1.00 98.50 185 ILE A O 1
ATOM 1484 N N . HIS A 1 186 ? 5.572 -3.048 -3.605 1.00 97.50 186 HIS A N 1
ATOM 1485 C CA . HIS A 1 186 ? 6.179 -1.920 -4.312 1.00 97.50 186 HIS A CA 1
ATOM 1486 C C . HIS A 1 186 ? 7.267 -2.402 -5.277 1.00 97.50 186 HIS A C 1
ATOM 1488 O O . HIS A 1 186 ? 7.949 -3.398 -5.020 1.00 97.50 186 HIS A O 1
ATOM 1494 N N . SER A 1 187 ? 7.477 -1.701 -6.392 1.00 96.00 187 SER A N 1
ATOM 1495 C CA . SER A 1 187 ? 8.628 -1.963 -7.259 1.00 96.00 187 SER A CA 1
ATOM 1496 C C . SER A 1 187 ? 9.072 -0.734 -8.037 1.00 96.00 187 SER A C 1
ATOM 1498 O O . SER A 1 187 ? 8.374 -0.254 -8.926 1.00 96.00 187 SER A O 1
ATOM 1500 N N . TYR A 1 188 ? 10.330 -0.364 -7.831 1.00 93.19 188 TYR A N 1
ATOM 1501 C CA . TYR A 1 188 ? 11.075 0.505 -8.733 1.00 93.19 188 TYR A CA 1
ATOM 1502 C C . TYR A 1 188 ? 12.079 -0.316 -9.551 1.00 93.19 188 TYR A C 1
ATOM 1504 O O . TYR A 1 188 ? 12.453 -1.434 -9.179 1.00 93.19 188 TYR A O 1
ATOM 1512 N N . LEU A 1 189 ? 12.434 0.194 -10.730 1.00 93.81 189 LEU A N 1
ATOM 1513 C CA . LEU A 1 189 ? 13.179 -0.553 -11.754 1.00 93.81 189 LEU A CA 1
ATOM 1514 C C . LEU A 1 189 ? 14.608 -0.032 -11.954 1.00 93.81 189 LEU A C 1
ATOM 1516 O O . LEU A 1 189 ? 15.342 -0.559 -12.783 1.00 93.81 189 LEU A O 1
ATOM 1520 N N . ASP A 1 190 ? 15.013 0.976 -11.190 1.00 89.56 190 ASP A N 1
ATOM 1521 C CA . ASP A 1 190 ? 16.381 1.473 -11.093 1.00 89.56 190 ASP A CA 1
ATOM 1522 C C . ASP A 1 190 ? 17.261 0.579 -10.204 1.00 89.56 190 ASP A C 1
ATOM 1524 O O . ASP A 1 190 ? 16.769 -0.317 -9.510 1.00 89.56 190 ASP A O 1
ATOM 1528 N N . HIS A 1 191 ? 18.582 0.779 -10.260 1.00 92.31 191 HIS A N 1
ATOM 1529 C CA . HIS A 1 191 ? 19.563 -0.107 -9.617 1.00 92.31 191 HIS A CA 1
ATOM 1530 C C . HIS A 1 191 ? 19.395 -0.186 -8.092 1.00 92.31 191 HIS A C 1
ATOM 1532 O O . HIS A 1 191 ? 19.429 -1.272 -7.514 1.00 92.31 191 HIS A O 1
ATOM 1538 N N . SER A 1 192 ? 19.169 0.960 -7.447 1.00 87.88 192 SER A N 1
ATOM 1539 C CA . SER A 1 192 ? 18.902 1.066 -6.010 1.00 87.88 192 SER A CA 1
ATOM 1540 C C . SER A 1 192 ? 17.471 0.680 -5.613 1.00 87.88 192 SER A C 1
ATOM 1542 O O . SER A 1 192 ? 17.187 0.592 -4.421 1.00 87.88 192 SER A O 1
ATOM 1544 N N . MET A 1 193 ? 16.588 0.413 -6.587 1.00 89.00 193 MET A N 1
ATOM 1545 C CA . MET A 1 193 ? 15.165 0.101 -6.395 1.00 89.00 193 MET A CA 1
ATOM 1546 C C . MET A 1 193 ? 14.403 1.174 -5.591 1.00 89.00 193 MET A C 1
ATOM 1548 O O . MET A 1 193 ? 13.435 0.854 -4.903 1.00 89.00 193 MET A O 1
ATOM 1552 N N . GLY A 1 194 ? 14.828 2.439 -5.690 1.00 83.62 194 GLY A N 1
ATOM 1553 C CA . GLY A 1 194 ? 14.240 3.584 -4.984 1.00 83.62 194 GLY A CA 1
ATOM 1554 C C . GLY A 1 194 ? 13.498 4.586 -5.876 1.00 83.62 194 GLY A C 1
ATOM 1555 O O . GLY A 1 194 ? 12.980 5.579 -5.367 1.00 83.62 194 GLY A O 1
ATOM 1556 N N . GLY A 1 195 ? 13.469 4.381 -7.197 1.00 82.44 195 GLY A N 1
ATOM 1557 C CA . GLY A 1 195 ? 12.780 5.258 -8.151 1.00 82.44 195 GLY A CA 1
ATOM 1558 C C . GLY A 1 195 ? 13.455 6.615 -8.379 1.00 82.44 195 GLY A C 1
ATOM 1559 O O . GLY A 1 195 ? 12.798 7.556 -8.828 1.00 82.44 195 GLY A O 1
ATOM 1560 N N . VAL A 1 196 ? 14.743 6.735 -8.051 1.00 78.75 196 VAL A N 1
ATOM 1561 C CA . VAL A 1 196 ? 15.517 7.992 -8.071 1.00 78.75 196 VAL A CA 1
ATOM 1562 C C . VAL A 1 196 ? 16.620 8.014 -9.131 1.00 78.75 196 VAL A C 1
ATOM 1564 O O . VAL A 1 196 ? 17.141 9.085 -9.451 1.00 78.75 196 VAL A O 1
ATOM 1567 N N . GLU A 1 197 ? 16.964 6.857 -9.694 1.00 85.19 197 GLU A N 1
ATOM 1568 C CA . GLU A 1 197 ? 17.994 6.677 -10.717 1.00 85.19 197 GLU A CA 1
ATOM 1569 C C . GLU A 1 197 ? 17.396 6.259 -12.079 1.00 85.19 197 GLU A C 1
ATOM 1571 O O . GLU A 1 197 ? 16.186 6.102 -12.247 1.00 85.19 197 GLU A O 1
ATOM 1576 N N . GLU A 1 198 ? 18.253 6.123 -13.094 1.00 87.75 198 GLU A N 1
ATOM 1577 C CA . GLU A 1 198 ? 17.858 5.589 -14.404 1.00 87.75 198 GLU A CA 1
ATOM 1578 C C . GLU A 1 198 ? 17.471 4.106 -14.285 1.00 87.75 198 GLU A C 1
ATOM 1580 O O . GLU A 1 198 ? 18.117 3.338 -13.568 1.00 87.75 198 GLU A O 1
ATOM 1585 N N . CYS A 1 199 ? 16.423 3.697 -15.000 1.00 89.44 199 CYS A N 1
ATOM 1586 C CA . CYS A 1 199 ? 15.902 2.336 -14.905 1.00 89.44 199 CYS A CA 1
ATOM 1587 C C . CYS A 1 199 ? 16.798 1.318 -15.621 1.00 89.44 199 CYS A C 1
ATOM 1589 O O . CYS A 1 199 ? 17.350 1.584 -16.691 1.00 89.44 199 CYS A O 1
ATOM 1591 N N . GLU A 1 200 ? 16.881 0.112 -15.065 1.00 95.69 200 GLU A N 1
ATOM 1592 C CA . GLU A 1 200 ? 17.477 -1.051 -15.715 1.00 95.69 200 GLU A CA 1
ATOM 1593 C C . GLU A 1 200 ? 16.472 -1.712 -16.685 1.00 95.69 200 GLU A C 1
ATOM 1595 O O . GLU A 1 200 ? 15.261 -1.487 -16.625 1.00 95.69 200 GLU A O 1
ATOM 1600 N N . ASP A 1 201 ? 16.964 -2.539 -17.613 1.00 95.56 201 ASP A N 1
ATOM 1601 C CA . ASP A 1 201 ? 16.111 -3.280 -18.551 1.00 95.56 201 ASP A CA 1
ATOM 1602 C C . ASP A 1 201 ? 15.306 -4.359 -17.806 1.00 95.56 201 ASP A C 1
ATOM 1604 O O . ASP A 1 201 ? 15.875 -5.285 -17.216 1.00 95.56 201 ASP A O 1
ATOM 1608 N N . PHE A 1 202 ? 13.973 -4.245 -17.824 1.00 95.56 202 PHE A N 1
ATOM 1609 C CA . PHE A 1 202 ? 13.083 -5.116 -17.051 1.00 95.56 202 PHE A CA 1
ATOM 1610 C C . PHE A 1 202 ? 13.271 -6.597 -17.408 1.00 95.56 202 PHE A C 1
ATOM 1612 O O . PHE A 1 202 ? 13.379 -7.444 -16.516 1.00 95.56 202 PHE A O 1
ATOM 1619 N N . ASN A 1 203 ? 13.352 -6.913 -18.704 1.00 94.94 203 ASN A N 1
ATOM 1620 C CA . ASN A 1 203 ? 13.450 -8.289 -19.190 1.00 94.94 203 ASN A CA 1
ATOM 1621 C C . ASN A 1 203 ? 14.704 -9.019 -18.709 1.00 94.94 203 ASN A C 1
ATOM 1623 O O . ASN A 1 203 ? 14.638 -10.226 -18.488 1.00 94.94 203 ASN A O 1
ATOM 1627 N N . THR A 1 204 ? 15.824 -8.310 -18.565 1.00 96.12 204 THR A N 1
ATOM 1628 C CA . THR A 1 204 ? 17.119 -8.897 -18.192 1.00 96.12 204 THR A CA 1
ATOM 1629 C C . THR A 1 204 ? 17.485 -8.728 -16.718 1.00 96.12 204 THR A C 1
ATOM 1631 O O . THR A 1 204 ? 18.331 -9.477 -16.236 1.00 96.12 204 THR A O 1
ATOM 1634 N N . THR A 1 205 ? 16.860 -7.795 -15.987 1.00 96.06 205 THR A N 1
ATOM 1635 C CA . THR A 1 205 ? 17.246 -7.474 -14.594 1.00 96.06 205 THR A CA 1
ATOM 1636 C C . THR A 1 205 ? 16.124 -7.577 -13.552 1.00 96.06 205 THR A C 1
ATOM 1638 O O . THR A 1 205 ? 16.412 -7.525 -12.355 1.00 96.06 205 THR A O 1
ATOM 1641 N N . ARG A 1 206 ? 14.848 -7.703 -13.953 1.00 94.75 206 ARG A N 1
ATOM 1642 C CA . ARG A 1 206 ? 13.694 -7.705 -13.020 1.00 94.75 206 ARG A CA 1
ATOM 1643 C C . ARG A 1 206 ? 12.661 -8.813 -13.285 1.00 94.75 206 ARG A C 1
ATOM 1645 O O . ARG A 1 206 ? 11.987 -9.236 -12.347 1.00 94.75 206 ARG A O 1
ATOM 1652 N N . ARG A 1 207 ? 12.555 -9.324 -14.517 1.00 97.56 207 ARG A N 1
ATOM 1653 C CA . ARG A 1 207 ? 11.549 -10.322 -14.937 1.00 97.56 207 ARG A CA 1
ATOM 1654 C C . ARG A 1 207 ? 11.545 -11.613 -14.108 1.00 97.56 207 ARG A C 1
ATOM 1656 O O . ARG A 1 207 ? 10.463 -12.101 -13.784 1.00 97.56 207 ARG A O 1
ATOM 1663 N N . ASP A 1 208 ? 12.707 -12.156 -13.752 1.00 98.06 208 ASP A N 1
ATOM 1664 C CA . ASP A 1 208 ? 12.791 -13.410 -12.983 1.00 98.06 208 ASP A CA 1
ATOM 1665 C C . ASP A 1 208 ? 12.243 -13.225 -11.558 1.00 98.06 208 ASP A C 1
ATOM 1667 O O . ASP A 1 208 ? 11.382 -13.980 -11.118 1.00 98.06 208 ASP A O 1
ATOM 1671 N N . MET A 1 209 ? 12.620 -12.132 -10.891 1.00 97.06 209 MET A N 1
ATOM 1672 C CA . MET A 1 209 ? 12.106 -11.739 -9.573 1.00 97.06 209 MET A CA 1
ATOM 1673 C C . MET A 1 209 ? 10.577 -11.559 -9.572 1.00 97.06 209 MET A C 1
ATOM 1675 O O . MET A 1 209 ? 9.884 -12.086 -8.701 1.00 97.06 209 MET A O 1
ATOM 1679 N N . TYR A 1 210 ? 10.038 -10.872 -10.585 1.00 98.56 210 TYR A N 1
ATOM 1680 C CA . TYR A 1 210 ? 8.590 -10.756 -10.796 1.00 98.56 210 TYR A CA 1
ATOM 1681 C C . TYR A 1 210 ? 7.935 -12.133 -11.004 1.00 98.56 210 TYR A C 1
ATOM 1683 O O . TYR A 1 210 ? 6.848 -12.392 -10.485 1.00 98.56 210 TYR A O 1
ATOM 1691 N N . THR A 1 211 ? 8.596 -13.037 -11.732 1.00 98.75 211 THR A N 1
ATOM 1692 C CA . THR A 1 211 ? 8.125 -14.407 -11.989 1.00 98.75 211 THR A CA 1
ATOM 1693 C C . THR A 1 211 ? 8.072 -15.238 -10.708 1.00 98.75 211 THR A C 1
ATOM 1695 O O . THR A 1 211 ? 7.058 -15.891 -10.457 1.00 98.75 211 THR A O 1
ATOM 1698 N N . ASP A 1 212 ? 9.097 -15.166 -9.861 1.00 98.62 212 ASP 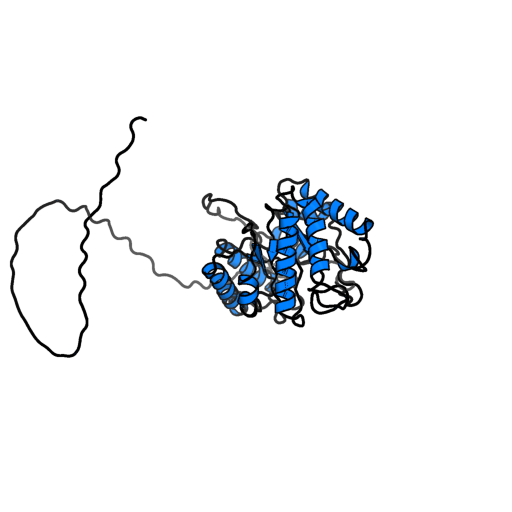A N 1
ATOM 1699 C CA . ASP A 1 212 ? 9.162 -15.913 -8.602 1.00 98.62 212 ASP A CA 1
ATOM 1700 C C . ASP A 1 212 ? 8.097 -15.450 -7.595 1.00 98.62 212 ASP A C 1
ATOM 1702 O O . ASP A 1 212 ? 7.375 -16.284 -7.041 1.00 98.62 212 ASP A O 1
ATOM 1706 N N . VAL A 1 213 ? 7.912 -14.133 -7.421 1.00 98.56 213 VAL A N 1
ATOM 1707 C CA . VAL A 1 213 ? 6.831 -13.573 -6.583 1.00 98.56 213 VAL A CA 1
ATOM 1708 C C . VAL A 1 213 ? 5.458 -13.991 -7.114 1.00 98.56 213 VAL A C 1
ATOM 1710 O O . VAL A 1 213 ? 4.625 -14.495 -6.360 1.00 98.56 213 VAL A O 1
ATOM 1713 N N . THR A 1 214 ? 5.232 -13.870 -8.425 1.00 98.75 214 THR A N 1
ATOM 1714 C CA . THR A 1 214 ? 3.971 -14.272 -9.075 1.00 98.75 214 THR A CA 1
ATOM 1715 C C . THR A 1 214 ? 3.677 -15.763 -8.878 1.00 98.75 214 THR A C 1
ATOM 1717 O O . THR A 1 214 ? 2.535 -16.150 -8.629 1.00 98.75 214 THR A O 1
ATOM 1720 N N . ASN A 1 215 ? 4.697 -16.619 -8.963 1.00 98.69 215 ASN A N 1
ATOM 1721 C CA . ASN A 1 215 ? 4.551 -18.057 -8.750 1.00 98.69 215 ASN A CA 1
ATOM 1722 C C . ASN A 1 215 ? 4.268 -18.408 -7.285 1.00 98.69 215 ASN A C 1
ATOM 1724 O O . ASN A 1 215 ? 3.455 -19.298 -7.037 1.00 98.69 215 ASN A O 1
ATOM 1728 N N . ALA A 1 216 ? 4.877 -17.702 -6.328 1.00 98.38 216 ALA A N 1
ATOM 1729 C CA . ALA A 1 216 ? 4.582 -17.863 -4.906 1.00 98.38 216 ALA A CA 1
ATOM 1730 C C . ALA A 1 216 ? 3.148 -17.418 -4.562 1.00 98.38 216 ALA A C 1
ATOM 1732 O O . ALA A 1 216 ? 2.412 -18.156 -3.910 1.00 98.38 216 ALA A O 1
ATOM 1733 N N . LEU A 1 217 ? 2.700 -16.262 -5.061 1.00 98.38 217 LEU A N 1
ATOM 1734 C CA . LEU A 1 217 ? 1.308 -15.816 -4.916 1.00 98.38 217 LEU A CA 1
ATOM 1735 C C . LEU A 1 217 ? 0.328 -16.869 -5.458 1.00 98.38 217 LEU A C 1
ATOM 1737 O O . LEU A 1 217 ? -0.608 -17.271 -4.764 1.00 98.38 217 LEU A O 1
ATOM 1741 N N . ARG A 1 218 ? 0.602 -17.395 -6.658 1.00 98.31 218 ARG A N 1
ATOM 1742 C CA . ARG A 1 218 ? -0.218 -18.426 -7.310 1.00 98.31 218 ARG A CA 1
ATOM 1743 C C . ARG A 1 218 ? -0.243 -19.746 -6.538 1.00 98.31 218 ARG A C 1
ATOM 1745 O O . ARG A 1 218 ? -1.315 -20.327 -6.383 1.00 98.31 218 ARG A O 1
ATOM 1752 N N . SER A 1 219 ? 0.894 -20.222 -6.024 1.00 98.06 219 SER A N 1
ATOM 1753 C CA . SER A 1 219 ? 0.956 -21.478 -5.258 1.00 98.06 219 SER A CA 1
ATOM 1754 C C . SER A 1 219 ? 0.264 -21.386 -3.894 1.00 98.06 219 SER A C 1
ATOM 1756 O O . SER A 1 219 ? -0.252 -22.391 -3.407 1.00 98.06 219 SER A O 1
ATOM 1758 N N . HIS A 1 220 ? 0.187 -20.186 -3.313 1.00 97.56 220 HIS A N 1
ATOM 1759 C CA . HIS A 1 220 ? -0.547 -19.906 -2.078 1.00 97.56 220 HIS A CA 1
ATOM 1760 C C . HIS A 1 220 ? -2.001 -19.439 -2.299 1.00 97.56 220 HIS A C 1
ATOM 1762 O O . HIS A 1 220 ? -2.690 -19.138 -1.322 1.00 97.56 220 HIS A O 1
ATOM 1768 N N . ASN A 1 221 ? -2.486 -19.405 -3.551 1.00 97.00 221 ASN A N 1
ATOM 1769 C CA . ASN A 1 221 ? -3.810 -18.896 -3.938 1.00 97.00 221 ASN A CA 1
ATOM 1770 C C . ASN A 1 221 ? -4.085 -17.487 -3.371 1.00 97.00 221 ASN A C 1
ATOM 1772 O O . ASN A 1 221 ? -5.125 -17.234 -2.759 1.00 97.00 221 ASN A O 1
ATOM 1776 N N . LYS A 1 222 ? -3.109 -16.585 -3.521 1.00 97.69 222 LYS A N 1
ATOM 1777 C CA . LYS A 1 222 ? -3.164 -15.201 -3.045 1.00 97.69 222 LYS A CA 1
ATOM 1778 C C . LYS A 1 222 ? -3.157 -14.207 -4.200 1.00 97.69 222 LYS A C 1
ATOM 1780 O O . LYS A 1 222 ? -2.530 -14.435 -5.231 1.00 97.69 222 LYS A O 1
ATOM 1785 N N . THR A 1 223 ? -3.819 -13.080 -3.966 1.00 97.75 223 THR A N 1
ATOM 1786 C CA . THR A 1 223 ? -3.899 -11.945 -4.887 1.00 97.75 223 THR A CA 1
ATOM 1787 C C . THR A 1 223 ? -3.021 -10.808 -4.375 1.00 97.75 223 THR A C 1
ATOM 1789 O O . THR A 1 223 ? -3.035 -10.521 -3.178 1.00 97.75 223 THR A O 1
ATOM 1792 N N . ALA A 1 224 ? -2.290 -10.142 -5.264 1.00 98.44 224 ALA A N 1
ATOM 1793 C CA . ALA A 1 224 ? -1.456 -8.983 -4.961 1.00 98.44 224 ALA A CA 1
ATOM 1794 C C . ALA A 1 224 ? -1.822 -7.764 -5.815 1.00 98.44 224 ALA A C 1
ATOM 1796 O O . ALA A 1 224 ? -2.530 -7.872 -6.820 1.00 98.44 224 ALA A O 1
ATOM 1797 N N . PHE A 1 225 ? -1.323 -6.597 -5.422 1.00 98.62 225 PHE A N 1
ATOM 1798 C CA . PHE A 1 225 ? -1.462 -5.341 -6.153 1.00 98.62 225 PHE A CA 1
ATOM 1799 C C . PHE A 1 225 ? -0.145 -4.568 -6.061 1.00 98.62 225 PHE A C 1
ATOM 1801 O O . PHE A 1 225 ? 0.467 -4.525 -4.997 1.00 98.62 225 PHE A O 1
ATOM 1808 N N . LEU A 1 226 ? 0.303 -3.977 -7.172 1.00 98.12 226 LEU A N 1
ATOM 1809 C CA . LEU A 1 226 ? 1.556 -3.221 -7.212 1.00 98.12 226 LEU A CA 1
ATOM 1810 C C . LEU A 1 226 ? 1.287 -1.742 -6.888 1.00 98.12 226 LEU A C 1
ATOM 1812 O O . LEU A 1 226 ? 1.070 -0.943 -7.802 1.00 98.12 226 LEU A O 1
ATOM 1816 N N . SER A 1 227 ? 1.182 -1.381 -5.605 1.00 96.31 227 SER A N 1
ATOM 1817 C CA . SER A 1 227 ? 0.627 -0.070 -5.224 1.00 96.31 227 SER A CA 1
ATOM 1818 C C . SER A 1 227 ? 1.589 1.115 -5.386 1.00 96.31 227 SER A C 1
ATOM 1820 O O . SER A 1 227 ? 1.130 2.259 -5.468 1.00 96.31 227 SER A O 1
ATOM 1822 N N . GLU A 1 228 ? 2.884 0.851 -5.575 1.00 93.62 228 GLU A N 1
ATOM 1823 C CA . GLU A 1 228 ? 3.836 1.828 -6.104 1.00 93.62 228 GLU A CA 1
ATOM 1824 C C . GLU A 1 228 ? 4.702 1.245 -7.223 1.00 93.62 228 GLU A C 1
ATOM 1826 O O . GLU A 1 228 ? 5.384 0.227 -7.066 1.00 93.62 228 GLU A O 1
ATOM 1831 N N . ILE A 1 229 ? 4.705 1.959 -8.349 1.00 91.38 229 ILE A N 1
ATOM 1832 C CA . ILE A 1 229 ? 5.675 1.836 -9.436 1.00 91.38 229 ILE A CA 1
ATOM 1833 C C . ILE A 1 229 ? 5.924 3.211 -10.067 1.00 91.38 229 ILE A C 1
ATOM 1835 O O . ILE A 1 229 ? 5.010 4.030 -10.212 1.00 91.38 229 ILE A O 1
ATOM 1839 N N . GLY A 1 230 ? 7.172 3.466 -10.457 1.00 84.12 230 GLY A N 1
ATOM 1840 C CA . GLY A 1 230 ? 7.587 4.702 -11.113 1.00 84.12 230 GLY A CA 1
ATOM 1841 C C . GLY A 1 230 ? 9.053 4.675 -11.547 1.00 84.12 230 GLY A C 1
ATOM 1842 O O . GLY A 1 230 ? 9.729 3.649 -11.457 1.00 84.12 230 GLY A O 1
ATOM 1843 N N . GLY A 1 231 ? 9.540 5.819 -12.021 1.00 78.19 231 GLY A N 1
ATOM 1844 C CA . GLY A 1 231 ? 10.925 6.024 -12.441 1.00 78.19 231 GLY A CA 1
ATOM 1845 C C . GLY A 1 231 ? 11.129 7.419 -13.034 1.00 78.19 231 GLY A C 1
ATOM 1846 O O . GLY A 1 231 ? 10.206 8.237 -13.066 1.00 78.19 231 GLY A O 1
ATOM 1847 N N . LEU A 1 232 ? 12.340 7.695 -13.520 1.00 76.06 232 LEU A N 1
ATOM 1848 C CA . LEU A 1 232 ? 12.657 8.956 -14.192 1.00 76.06 232 LEU A CA 1
ATOM 1849 C C . LEU A 1 232 ? 11.927 9.101 -15.539 1.00 76.06 232 LEU A C 1
ATOM 1851 O O . LEU A 1 232 ? 11.542 8.129 -16.188 1.00 76.06 232 LEU A O 1
ATOM 1855 N N . ALA A 1 233 ? 11.788 10.344 -16.009 1.00 74.81 233 ALA A N 1
ATOM 1856 C CA . ALA A 1 233 ? 11.155 10.653 -17.290 1.00 74.81 233 ALA A CA 1
ATOM 1857 C C . ALA A 1 233 ? 12.083 10.425 -18.499 1.00 74.81 233 ALA A C 1
ATOM 1859 O O . ALA A 1 233 ? 12.412 11.345 -19.249 1.00 74.81 233 ALA A O 1
ATOM 1860 N N . THR A 1 234 ? 12.525 9.179 -18.667 1.00 75.12 234 THR A N 1
ATOM 1861 C CA . THR A 1 234 ? 13.450 8.723 -19.712 1.00 75.12 234 THR A CA 1
ATOM 1862 C C . THR A 1 234 ? 12.803 7.634 -20.568 1.00 75.12 234 THR A C 1
ATOM 1864 O O . THR A 1 234 ? 11.931 6.891 -20.114 1.00 75.12 234 THR A O 1
ATOM 1867 N N . LEU A 1 235 ? 13.256 7.480 -21.818 1.00 80.00 235 LEU A N 1
ATOM 1868 C CA . LEU A 1 235 ? 12.777 6.403 -22.696 1.00 80.00 235 LEU A CA 1
ATOM 1869 C C . LEU A 1 235 ? 13.090 5.002 -22.131 1.00 80.00 235 LEU A C 1
ATOM 1871 O O . LEU A 1 235 ? 12.351 4.053 -22.396 1.00 80.00 235 LEU A O 1
ATOM 1875 N N . THR A 1 236 ? 14.171 4.878 -21.355 1.00 84.62 236 THR A N 1
ATOM 1876 C CA . THR A 1 236 ? 14.573 3.641 -20.676 1.00 84.62 236 THR A CA 1
ATOM 1877 C C . THR A 1 236 ? 13.548 3.257 -19.610 1.00 84.62 236 THR A C 1
ATOM 1879 O O . THR A 1 236 ? 12.996 2.160 -19.673 1.00 84.62 236 THR A O 1
ATOM 1882 N N . CYS A 1 237 ? 13.203 4.183 -18.707 1.00 80.56 237 CYS A N 1
ATOM 1883 C CA . CYS A 1 237 ? 12.167 3.962 -17.700 1.00 80.56 237 CYS A CA 1
ATOM 1884 C C . CYS A 1 237 ? 10.775 3.745 -18.308 1.00 80.56 237 CYS A C 1
ATOM 1886 O O . CYS A 1 237 ? 10.078 2.834 -17.871 1.00 80.56 237 CYS A O 1
ATOM 1888 N N . VAL A 1 238 ? 10.387 4.491 -19.355 1.00 79.94 238 VAL A N 1
ATOM 1889 C CA . VAL A 1 238 ? 9.127 4.248 -20.100 1.00 79.94 238 VAL A CA 1
ATOM 1890 C C . VAL A 1 238 ? 9.043 2.810 -20.594 1.00 79.94 238 VAL A C 1
ATOM 1892 O O . VAL A 1 238 ? 8.020 2.154 -20.409 1.00 79.94 238 VAL A O 1
ATOM 1895 N N . ARG A 1 239 ? 10.124 2.279 -21.176 1.00 85.19 239 ARG A N 1
ATOM 1896 C CA . ARG A 1 239 ? 10.147 0.880 -21.610 1.00 85.19 239 ARG A CA 1
ATOM 1897 C C . ARG A 1 239 ? 10.059 -0.085 -20.431 1.00 85.19 239 ARG A C 1
ATOM 1899 O O . ARG A 1 239 ? 9.198 -0.956 -20.451 1.00 85.19 239 ARG A O 1
ATOM 1906 N N . ALA A 1 240 ? 10.921 0.073 -19.428 1.00 88.94 240 ALA A N 1
ATOM 1907 C CA . ALA A 1 240 ? 11.005 -0.853 -18.302 1.00 88.94 240 ALA A CA 1
ATOM 1908 C C . ALA A 1 240 ? 9.677 -0.942 -17.528 1.00 88.94 240 ALA A C 1
ATOM 1910 O O . ALA A 1 240 ? 9.204 -2.041 -17.245 1.00 88.94 240 ALA A O 1
ATOM 1911 N N . VAL A 1 241 ? 9.037 0.201 -17.251 1.00 87.56 241 VAL A N 1
ATOM 1912 C CA . VAL A 1 241 ? 7.734 0.245 -16.572 1.00 87.56 241 VAL A CA 1
ATOM 1913 C C . VAL A 1 241 ? 6.645 -0.368 -17.450 1.00 87.56 241 VAL A C 1
ATOM 1915 O O . VAL A 1 241 ? 5.919 -1.230 -16.967 1.00 87.56 241 VAL A O 1
ATOM 1918 N N . ASN A 1 242 ? 6.554 -0.030 -18.741 1.00 86.44 242 ASN A N 1
ATOM 1919 C CA . ASN A 1 242 ? 5.545 -0.635 -19.622 1.00 86.44 242 ASN A CA 1
ATOM 1920 C C . ASN A 1 242 ? 5.707 -2.161 -19.749 1.00 86.44 242 ASN A C 1
ATOM 1922 O O . ASN A 1 242 ? 4.713 -2.879 -19.823 1.00 86.44 242 ASN A O 1
ATOM 1926 N N . GLU A 1 243 ? 6.939 -2.676 -19.738 1.00 91.56 243 GLU A N 1
ATOM 1927 C CA . GLU A 1 243 ? 7.206 -4.118 -19.730 1.00 91.56 243 GLU A CA 1
ATOM 1928 C C . GLU A 1 243 ? 6.818 -4.785 -18.400 1.00 91.56 243 GLU A C 1
ATOM 1930 O O . GLU A 1 243 ? 6.276 -5.894 -18.419 1.00 91.56 243 GLU A O 1
ATOM 1935 N N . ALA A 1 244 ? 7.022 -4.104 -17.267 1.00 95.19 244 ALA A N 1
ATOM 1936 C CA . ALA A 1 244 ? 6.551 -4.552 -15.957 1.00 95.19 244 ALA A CA 1
ATOM 1937 C C . ALA A 1 244 ? 5.014 -4.570 -15.876 1.00 95.19 244 ALA A C 1
ATOM 1939 O O . ALA A 1 244 ? 4.434 -5.568 -15.454 1.00 95.19 244 ALA A O 1
ATOM 1940 N N . LEU A 1 245 ? 4.336 -3.520 -16.347 1.00 93.38 245 LEU A N 1
ATOM 1941 C CA . LEU A 1 245 ? 2.870 -3.450 -16.375 1.00 93.38 245 LEU A CA 1
ATOM 1942 C C . LEU A 1 245 ? 2.265 -4.512 -17.308 1.00 93.38 245 LEU A C 1
ATOM 1944 O O . LEU A 1 245 ? 1.344 -5.225 -16.914 1.00 93.38 245 LEU A O 1
ATOM 1948 N N . ALA A 1 246 ? 2.842 -4.705 -18.499 1.00 91.25 246 ALA A N 1
ATOM 1949 C CA . ALA A 1 246 ? 2.436 -5.773 -19.413 1.00 91.25 246 ALA A CA 1
ATOM 1950 C C . ALA A 1 246 ? 2.663 -7.178 -18.821 1.00 91.25 246 ALA A C 1
ATOM 1952 O O . ALA A 1 246 ? 1.913 -8.106 -19.123 1.00 91.25 246 ALA A O 1
ATOM 1953 N N . PHE A 1 247 ? 3.676 -7.352 -17.964 1.00 97.19 247 PHE A N 1
ATOM 1954 C CA . PHE A 1 247 ? 3.855 -8.582 -17.196 1.00 97.19 247 PHE A CA 1
ATOM 1955 C C . PHE A 1 247 ? 2.713 -8.784 -16.181 1.00 97.19 247 PHE A C 1
ATOM 1957 O O . PHE A 1 247 ? 2.172 -9.888 -16.115 1.00 97.19 247 PHE A O 1
ATOM 1964 N N . LEU A 1 248 ? 2.296 -7.745 -15.441 1.00 95.94 248 LEU A N 1
ATOM 1965 C CA . LEU A 1 248 ? 1.156 -7.844 -14.512 1.00 95.94 248 LEU A CA 1
ATOM 1966 C C . LEU A 1 248 ? -0.138 -8.235 -15.244 1.00 95.94 248 LEU A C 1
ATOM 1968 O O . LEU A 1 248 ? -0.830 -9.150 -14.804 1.00 95.94 248 LEU A O 1
ATOM 1972 N N . ASP A 1 249 ? -0.429 -7.616 -16.393 1.00 91.12 249 ASP A N 1
ATOM 1973 C CA . ASP A 1 249 ? -1.613 -7.923 -17.212 1.00 91.12 249 ASP A CA 1
ATOM 1974 C C . ASP A 1 249 ? -1.653 -9.393 -17.669 1.00 91.12 249 ASP A C 1
ATOM 1976 O O . ASP A 1 249 ? -2.704 -10.044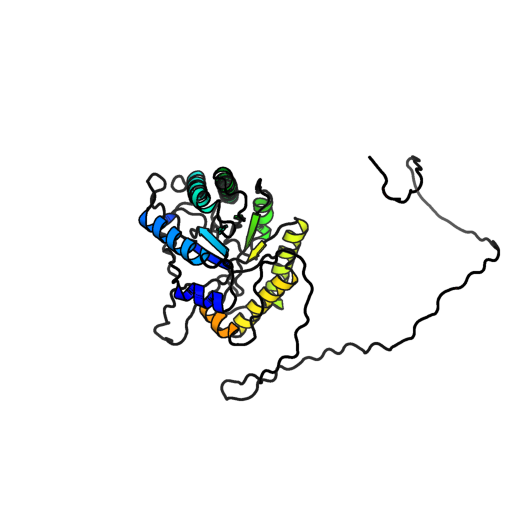 -17.621 1.00 91.12 249 ASP A O 1
ATOM 1980 N N . LEU A 1 250 ? -0.502 -9.945 -18.075 1.00 96.12 250 LEU A N 1
ATOM 1981 C CA . LEU A 1 250 ? -0.347 -11.359 -18.449 1.00 96.12 250 LEU A CA 1
ATOM 1982 C C . LEU A 1 250 ? -0.512 -12.325 -17.262 1.00 96.12 250 LEU A C 1
ATOM 1984 O O . LEU A 1 250 ? -0.756 -13.515 -17.473 1.00 96.12 250 LEU A O 1
ATOM 1988 N N . HIS A 1 251 ? -0.410 -11.820 -16.033 1.00 97.50 251 HIS A N 1
ATOM 1989 C CA . HIS A 1 251 ? -0.534 -12.562 -14.778 1.00 97.50 251 HIS A CA 1
ATOM 1990 C C . HIS A 1 251 ? -1.675 -12.025 -13.893 1.00 97.50 251 HIS A C 1
ATOM 1992 O O . HIS A 1 251 ? -1.641 -12.115 -12.663 1.00 97.50 251 HIS A O 1
ATOM 1998 N N . SER A 1 252 ? -2.725 -11.513 -14.544 1.00 95.44 252 SER A N 1
ATOM 1999 C CA . SER A 1 252 ? -3.949 -10.973 -13.933 1.00 95.44 252 SER A CA 1
ATOM 2000 C C . SER A 1 252 ? -4.836 -12.016 -13.229 1.00 95.44 252 SER A C 1
ATOM 2002 O O . SER A 1 252 ? -5.913 -11.692 -12.731 1.00 95.44 252 SER A O 1
ATOM 2004 N N . ASP A 1 253 ? -4.388 -13.273 -13.153 1.00 95.38 253 ASP A N 1
ATOM 2005 C CA . ASP A 1 253 ? -4.953 -14.301 -12.277 1.00 95.38 253 ASP A CA 1
ATOM 2006 C C . ASP A 1 253 ? -4.523 -14.135 -10.807 1.00 95.38 253 ASP A C 1
ATOM 2008 O O . ASP A 1 253 ? -5.241 -14.587 -9.918 1.00 95.38 253 ASP A O 1
ATOM 2012 N N . VAL A 1 254 ? -3.391 -13.463 -10.554 1.00 97.88 254 VAL A N 1
ATOM 2013 C CA . VAL A 1 254 ? -2.900 -13.131 -9.201 1.00 97.88 254 VAL A CA 1
ATOM 2014 C C . VAL A 1 254 ? -2.602 -11.644 -9.002 1.00 97.88 254 VAL A C 1
ATOM 2016 O O . VAL A 1 254 ? -2.639 -11.177 -7.867 1.00 97.88 254 VAL A O 1
ATOM 2019 N N . TRP A 1 255 ? -2.352 -10.876 -10.066 1.00 97.81 255 TRP A N 1
ATOM 2020 C CA . TRP A 1 255 ? -2.165 -9.426 -9.984 1.00 97.81 255 TRP A CA 1
ATOM 2021 C C . TRP A 1 255 ? -3.471 -8.683 -10.263 1.00 97.81 255 TRP A C 1
ATOM 2023 O O . TRP A 1 255 ? -4.000 -8.698 -11.371 1.00 97.81 255 TRP A O 1
ATOM 2033 N N . ALA A 1 256 ? -3.993 -8.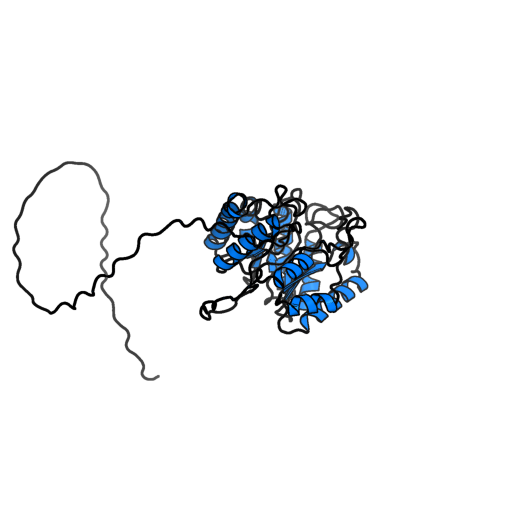016 -9.238 1.00 96.44 256 ALA A N 1
ATOM 2034 C CA . ALA A 1 256 ? -5.263 -7.302 -9.293 1.00 96.44 256 ALA A CA 1
ATOM 2035 C C . ALA A 1 256 ? -5.163 -5.931 -9.987 1.00 96.44 256 ALA A C 1
ATOM 2037 O O . ALA A 1 256 ? -6.162 -5.424 -10.495 1.00 96.44 256 ALA A O 1
ATOM 2038 N N . GLY A 1 257 ? -3.977 -5.324 -10.005 1.00 93.62 257 GLY A N 1
ATOM 2039 C CA . GLY A 1 257 ? -3.730 -4.020 -10.611 1.00 93.62 257 GLY A CA 1
ATOM 2040 C C . GLY A 1 257 ? -2.462 -3.362 -10.074 1.00 93.62 257 GLY A C 1
ATOM 2041 O O . GLY A 1 257 ? -1.622 -4.017 -9.450 1.00 93.62 257 GLY A O 1
ATOM 2042 N N . TRP A 1 258 ? -2.339 -2.064 -10.339 1.00 95.25 258 TRP A N 1
ATOM 2043 C CA . TRP A 1 258 ? -1.201 -1.235 -9.961 1.00 95.25 258 TRP A CA 1
ATOM 2044 C C . TRP A 1 258 ? -1.629 0.223 -9.734 1.00 95.25 258 TRP A C 1
ATOM 2046 O O . TRP A 1 258 ? -2.661 0.655 -10.256 1.00 95.25 258 TRP A O 1
ATOM 2056 N N . THR A 1 259 ? -0.828 0.992 -8.991 1.00 91.81 259 THR A N 1
ATOM 2057 C CA . THR A 1 259 ? -0.931 2.461 -8.924 1.00 91.81 259 THR A CA 1
ATOM 2058 C C . THR A 1 259 ? 0.421 3.122 -9.175 1.00 91.81 259 THR A C 1
ATOM 2060 O O . THR A 1 259 ? 1.468 2.652 -8.738 1.00 91.81 259 THR A O 1
ATOM 2063 N N . ALA A 1 260 ? 0.390 4.229 -9.917 1.00 86.06 260 ALA A N 1
ATOM 2064 C CA . ALA A 1 260 ? 1.555 5.062 -10.177 1.00 86.06 260 ALA A CA 1
ATOM 2065 C C . ALA A 1 260 ? 2.003 5.793 -8.905 1.00 86.06 260 ALA A C 1
ATOM 2067 O O . ALA A 1 260 ? 1.171 6.401 -8.230 1.00 86.06 260 ALA A O 1
ATOM 2068 N N . TRP A 1 261 ? 3.308 5.829 -8.632 1.00 81.69 261 TRP A N 1
ATOM 2069 C CA . TRP A 1 261 ? 3.850 6.689 -7.582 1.00 81.69 261 TRP A CA 1
ATOM 2070 C C . TRP A 1 261 ? 4.251 8.064 -8.116 1.00 81.69 261 TRP A C 1
ATOM 2072 O O . TRP A 1 261 ? 5.154 8.189 -8.941 1.00 81.69 261 TRP A O 1
ATOM 2082 N N . GLY A 1 262 ? 3.649 9.131 -7.596 1.00 68.69 262 GLY A N 1
ATOM 2083 C CA . GLY A 1 262 ? 4.120 10.478 -7.894 1.00 68.69 262 GLY A CA 1
ATOM 2084 C C . GLY A 1 262 ? 3.572 11.535 -6.937 1.00 68.69 262 GLY A C 1
ATOM 2085 O O . GLY A 1 262 ? 2.383 11.509 -6.627 1.00 68.69 262 GLY A O 1
ATOM 2086 N N . PRO A 1 263 ? 4.396 12.503 -6.490 1.00 49.78 263 PRO A N 1
ATOM 2087 C CA . PRO A 1 263 ? 3.880 13.679 -5.804 1.00 49.78 263 PRO A CA 1
ATOM 2088 C C . PRO A 1 263 ? 2.965 14.483 -6.734 1.00 49.78 263 PRO A C 1
ATOM 2090 O O . PRO A 1 263 ? 3.355 14.839 -7.844 1.00 49.78 263 PRO A O 1
ATOM 2093 N N . GLU A 1 264 ? 1.785 14.855 -6.245 1.00 46.53 264 GLU A N 1
ATOM 2094 C CA . GLU A 1 264 ? 0.903 15.813 -6.932 1.00 46.53 264 GLU A CA 1
ATOM 2095 C C . GLU A 1 264 ? 1.503 17.223 -6.963 1.00 46.53 264 GLU A C 1
ATOM 2097 O O . GLU A 1 264 ? 1.257 17.996 -7.888 1.00 46.53 264 GLU A O 1
ATOM 2102 N N . GLN A 1 265 ? 2.357 17.557 -5.987 1.00 38.53 265 GLN A N 1
ATOM 2103 C CA . GLN A 1 265 ? 3.139 18.787 -6.026 1.00 38.53 265 GLN A CA 1
ATOM 2104 C C . GLN A 1 265 ? 4.275 18.677 -7.044 1.00 38.53 265 GLN A C 1
ATOM 2106 O O . GLN A 1 265 ? 5.430 18.409 -6.707 1.00 38.53 265 GLN A O 1
ATOM 2111 N N . VAL A 1 266 ? 3.919 18.974 -8.293 1.00 41.06 266 VAL A N 1
ATOM 2112 C CA . VAL A 1 266 ? 4.833 19.387 -9.354 1.00 41.06 266 VAL A CA 1
ATOM 2113 C C . VAL A 1 266 ? 5.560 20.656 -8.900 1.00 41.06 266 VAL A C 1
ATOM 2115 O O . VAL A 1 266 ? 5.111 21.776 -9.136 1.00 41.06 266 VAL A O 1
ATOM 2118 N N . GLN A 1 267 ? 6.694 20.480 -8.228 1.00 33.78 267 GLN A N 1
ATOM 2119 C CA . GLN A 1 267 ? 7.709 21.518 -8.107 1.00 33.78 267 GLN A CA 1
ATOM 2120 C C . GLN A 1 267 ? 8.501 21.501 -9.423 1.00 33.78 267 GLN A C 1
ATOM 2122 O O . GLN A 1 267 ? 9.234 20.535 -9.645 1.00 33.78 267 GLN A O 1
ATOM 2127 N N . PRO A 1 268 ? 8.357 22.495 -10.321 1.00 36.31 268 PRO A N 1
ATOM 2128 C CA . PRO A 1 268 ? 9.242 22.593 -11.479 1.00 36.31 268 PRO A CA 1
ATOM 2129 C C . PRO A 1 268 ? 10.691 22.698 -10.985 1.00 36.31 268 PRO A C 1
ATOM 2131 O O . PRO A 1 268 ? 10.963 23.481 -10.071 1.00 36.31 268 PRO A O 1
ATOM 2134 N N . ASP A 1 269 ? 11.627 21.939 -11.570 1.00 40.28 269 ASP A N 1
ATOM 2135 C CA . ASP A 1 269 ? 13.048 22.140 -11.256 1.00 40.28 269 ASP A CA 1
ATOM 2136 C C . ASP A 1 269 ? 13.398 23.593 -11.625 1.00 40.28 269 ASP A C 1
ATOM 2138 O O . ASP A 1 269 ? 13.199 23.979 -12.781 1.00 40.28 269 ASP A O 1
ATOM 2142 N N . PRO A 1 270 ? 13.936 24.418 -10.705 1.00 40.28 270 PRO A N 1
ATOM 2143 C CA . PRO A 1 270 ? 14.306 25.800 -11.013 1.00 40.28 270 PRO A CA 1
ATOM 2144 C C . PRO A 1 270 ? 15.315 25.946 -12.166 1.00 40.28 270 PRO A C 1
ATOM 2146 O O . PRO A 1 270 ? 15.525 27.053 -12.659 1.00 40.28 270 PRO A O 1
ATOM 2149 N N . ARG A 1 271 ? 15.961 24.848 -12.581 1.00 42.91 271 ARG A N 1
ATOM 2150 C CA . ARG A 1 271 ? 16.895 24.757 -13.713 1.00 42.91 271 ARG A CA 1
ATOM 2151 C C . ARG A 1 271 ? 16.241 24.239 -14.999 1.00 42.91 271 ARG A C 1
ATOM 2153 O O . ARG A 1 271 ? 16.781 24.489 -16.071 1.00 42.91 271 ARG A O 1
ATOM 2160 N N . GLU A 1 272 ? 15.109 23.540 -14.907 1.00 38.72 272 GLU A N 1
ATOM 2161 C CA . GLU A 1 272 ? 14.365 22.959 -16.035 1.00 38.72 272 GLU A CA 1
ATOM 2162 C C . GLU A 1 272 ? 12.839 23.091 -15.809 1.00 38.72 272 GLU A C 1
ATOM 2164 O O . GLU A 1 272 ? 12.147 22.090 -15.603 1.00 38.72 272 GLU A O 1
ATOM 2169 N N . PRO A 1 273 ? 12.288 24.322 -15.844 1.00 37.59 273 PRO A N 1
ATOM 2170 C CA . PRO A 1 273 ? 10.911 24.601 -15.419 1.00 37.59 273 PRO A CA 1
ATOM 2171 C C . PRO A 1 273 ? 9.820 23.960 -16.291 1.00 37.59 273 PRO A C 1
ATOM 2173 O O . PRO A 1 273 ? 8.664 23.897 -15.876 1.00 37.59 273 PRO A O 1
ATOM 2176 N N . ASP A 1 274 ? 10.185 23.463 -17.474 1.00 39.81 274 ASP A N 1
ATOM 2177 C CA . ASP A 1 274 ? 9.277 22.809 -18.417 1.00 39.81 274 ASP A CA 1
ATOM 2178 C C . ASP A 1 274 ? 9.082 21.307 -18.118 1.00 39.81 274 ASP A C 1
ATOM 2180 O O . ASP A 1 274 ? 8.174 20.683 -18.668 1.00 39.81 274 ASP A O 1
ATOM 2184 N N . LYS A 1 275 ? 9.909 20.703 -17.246 1.00 36.78 275 LYS A N 1
ATOM 2185 C CA . LYS A 1 275 ? 9.816 19.277 -16.890 1.00 36.78 275 LYS A CA 1
ATOM 2186 C C . LYS A 1 275 ? 9.011 19.077 -15.608 1.00 36.78 275 LYS A C 1
ATOM 2188 O O . LYS A 1 275 ? 9.490 19.325 -14.503 1.00 36.78 275 LYS A O 1
ATOM 2193 N N . LYS A 1 276 ? 7.790 18.559 -15.753 1.00 35.78 276 LYS A N 1
ATOM 2194 C CA . LYS A 1 276 ? 6.933 18.155 -14.630 1.00 35.78 276 LYS A CA 1
ATOM 2195 C C . LYS A 1 276 ? 7.369 16.784 -14.098 1.00 35.78 276 LYS A C 1
ATOM 2197 O O . LYS A 1 276 ? 6.918 15.755 -14.587 1.00 35.78 276 LYS A O 1
ATOM 2202 N N . SER A 1 277 ? 8.255 16.751 -13.107 1.00 39.50 277 SER A N 1
ATOM 2203 C CA . SER A 1 277 ? 8.774 15.505 -12.524 1.00 39.50 277 SER A CA 1
ATOM 2204 C C . SER A 1 277 ? 7.853 14.907 -11.447 1.00 39.50 277 SER A C 1
ATOM 2206 O O . SER A 1 277 ? 8.146 14.924 -10.253 1.00 39.50 277 SER A O 1
ATOM 2208 N N . SER A 1 278 ? 6.754 14.295 -11.886 1.00 45.06 278 SER A N 1
ATOM 2209 C CA . SER A 1 278 ? 6.074 13.227 -11.140 1.00 45.06 278 SER A CA 1
ATOM 2210 C C . SER A 1 278 ? 5.780 12.069 -12.094 1.00 45.06 278 SER A C 1
ATOM 2212 O O . SER A 1 278 ? 5.544 12.310 -13.282 1.00 45.06 278 SER A O 1
ATOM 2214 N N . ALA A 1 279 ? 5.777 10.814 -11.619 1.00 46.19 279 ALA A N 1
ATOM 2215 C CA . ALA A 1 279 ? 5.431 9.711 -12.519 1.00 46.19 279 ALA A CA 1
ATOM 2216 C C . ALA A 1 279 ? 3.989 9.864 -13.037 1.00 46.19 279 ALA A C 1
ATOM 2218 O O . ALA A 1 279 ? 3.690 9.468 -14.152 1.00 46.19 279 ALA A O 1
ATOM 2219 N N . THR A 1 280 ? 3.103 10.528 -12.292 1.00 47.53 280 THR A N 1
ATOM 2220 C CA . THR A 1 280 ? 1.743 10.855 -12.735 1.00 47.53 280 THR A CA 1
ATOM 2221 C C . THR A 1 280 ? 1.722 11.782 -13.957 1.00 47.53 280 THR A C 1
ATOM 2223 O O . THR A 1 280 ? 0.987 11.506 -14.900 1.00 47.53 280 THR A O 1
ATOM 2226 N N . ALA A 1 281 ? 2.569 12.819 -14.012 1.00 44.72 281 ALA A N 1
ATOM 2227 C CA . ALA A 1 281 ? 2.722 13.653 -15.213 1.00 44.72 281 ALA A CA 1
ATOM 2228 C C . ALA A 1 281 ? 3.362 12.879 -16.386 1.00 44.72 281 ALA A C 1
ATOM 2230 O O . ALA A 1 281 ? 2.976 13.049 -17.537 1.00 44.72 281 ALA A O 1
ATOM 2231 N N . TRP A 1 282 ? 4.277 11.960 -16.090 1.00 49.84 282 TRP A N 1
ATOM 2232 C CA . TRP A 1 282 ? 4.868 11.032 -17.061 1.00 49.84 282 TRP A CA 1
ATOM 2233 C C . TRP A 1 282 ? 3.852 10.026 -17.632 1.00 49.84 282 TRP A C 1
ATOM 2235 O O . TRP A 1 282 ? 3.874 9.739 -18.829 1.00 49.84 282 TRP A O 1
ATOM 2245 N N . PHE A 1 283 ? 2.911 9.545 -16.809 1.00 52.22 283 PHE A N 1
ATOM 2246 C CA . PHE A 1 283 ? 1.802 8.692 -17.243 1.00 52.22 283 PHE A CA 1
ATOM 2247 C C . PHE A 1 283 ? 0.850 9.481 -18.155 1.00 52.22 283 PHE A C 1
ATOM 2249 O O . PHE A 1 283 ? 0.314 8.902 -19.094 1.00 52.22 283 PHE A O 1
ATOM 2256 N N . MET A 1 284 ? 0.683 10.795 -17.945 1.00 49.53 284 MET A N 1
ATOM 2257 C CA . MET A 1 284 ? -0.064 11.663 -18.868 1.00 49.53 284 MET A CA 1
ATOM 2258 C C . MET A 1 284 ? 0.643 11.798 -20.226 1.00 49.53 284 MET A C 1
ATOM 2260 O O . MET A 1 284 ? 0.036 11.486 -21.250 1.00 49.53 284 MET A O 1
ATOM 2264 N N . ASP A 1 285 ? 1.924 12.184 -20.238 1.00 43.56 285 ASP A N 1
ATOM 2265 C CA . ASP A 1 285 ? 2.704 12.372 -21.474 1.00 43.56 285 ASP A CA 1
ATOM 2266 C C . ASP A 1 285 ? 2.796 11.074 -22.309 1.00 43.56 285 ASP A C 1
ATOM 2268 O O . ASP A 1 285 ? 2.824 11.115 -23.540 1.00 43.56 285 ASP A O 1
ATOM 2272 N N . CYS A 1 286 ? 2.800 9.902 -21.659 1.00 40.78 286 CYS A N 1
ATOM 2273 C CA . CYS A 1 286 ? 2.794 8.602 -22.339 1.00 40.78 286 CYS A CA 1
ATOM 2274 C C . CYS A 1 286 ? 1.387 8.112 -22.742 1.00 40.78 286 CYS A C 1
ATOM 2276 O O . CYS A 1 286 ? 1.271 7.332 -23.691 1.00 40.78 286 CYS A O 1
ATOM 2278 N N . ALA A 1 287 ? 0.320 8.556 -22.064 1.00 43.31 287 ALA A N 1
ATOM 2279 C CA . ALA A 1 287 ? -1.064 8.200 -22.395 1.00 43.31 287 ALA A CA 1
ATOM 2280 C C . ALA A 1 287 ? -1.568 8.935 -23.645 1.00 43.31 287 ALA A C 1
ATOM 2282 O O . ALA A 1 287 ? -2.318 8.361 -24.432 1.00 43.31 287 ALA A O 1
ATOM 2283 N N . GLU A 1 288 ? -1.094 10.160 -23.895 1.00 40.22 288 GLU A N 1
ATOM 2284 C CA . GLU A 1 288 ? -1.306 10.849 -25.179 1.00 40.22 288 GLU A CA 1
ATOM 2285 C C . GLU A 1 288 ? -0.534 10.187 -26.345 1.00 40.22 288 GLU A C 1
ATOM 2287 O O . GLU A 1 288 ? -0.815 10.451 -27.515 1.00 40.22 288 GLU A O 1
ATOM 2292 N N . GLY A 1 289 ? 0.424 9.304 -26.035 1.00 35.25 289 GLY A N 1
ATOM 2293 C CA . GLY A 1 289 ? 1.363 8.682 -26.969 1.00 35.25 289 GLY A CA 1
ATOM 2294 C C . GLY A 1 289 ? 1.108 7.210 -27.315 1.00 35.25 289 GLY A C 1
ATOM 2295 O O . GLY A 1 289 ? 2.069 6.523 -27.647 1.00 35.25 289 GLY A O 1
ATOM 2296 N N . ASP A 1 290 ? -0.133 6.708 -27.240 1.00 37.09 290 ASP A N 1
ATOM 2297 C CA . ASP A 1 290 ? -0.549 5.351 -27.686 1.00 37.09 290 ASP A CA 1
ATOM 2298 C C . ASP A 1 290 ? 0.141 4.155 -26.965 1.00 37.09 290 ASP A C 1
ATOM 2300 O O . ASP A 1 290 ? -0.105 2.990 -27.293 1.00 37.09 290 ASP A O 1
ATOM 2304 N N . LEU A 1 291 ? 1.001 4.422 -25.972 1.00 35.53 291 LEU A N 1
ATOM 2305 C CA . LEU A 1 291 ? 1.847 3.434 -25.281 1.00 35.53 291 LEU A CA 1
ATOM 2306 C C . LEU A 1 291 ? 1.228 2.864 -23.997 1.00 35.53 291 LEU A C 1
ATOM 2308 O O . LEU A 1 291 ? 1.687 1.830 -23.516 1.00 35.53 291 LEU A O 1
ATOM 2312 N N . LEU A 1 292 ? 0.199 3.516 -23.453 1.00 36.06 292 LEU A N 1
ATOM 2313 C CA . LEU A 1 292 ? -0.506 3.104 -22.238 1.00 36.06 292 LEU A CA 1
ATOM 2314 C C . LEU A 1 292 ? -1.953 2.733 -22.565 1.00 36.06 292 LEU A C 1
ATOM 2316 O O . LEU A 1 292 ? -2.867 3.546 -22.458 1.00 36.06 292 LEU A O 1
ATOM 2320 N N . HIS A 1 293 ? -2.161 1.474 -22.936 1.00 33.47 293 HIS A N 1
ATOM 2321 C CA . HIS A 1 293 ? -3.484 0.863 -22.905 1.00 33.47 293 HIS A CA 1
ATOM 2322 C C . HIS A 1 293 ? -3.591 -0.062 -21.684 1.00 33.47 293 HIS A C 1
ATOM 2324 O O . HIS A 1 293 ? -2.716 -0.894 -21.473 1.00 33.47 293 HIS A O 1
ATOM 2330 N N . TRP A 1 294 ? -4.728 0.045 -20.985 1.00 35.53 294 TRP A N 1
ATOM 2331 C CA . TRP A 1 294 ? -5.217 -0.798 -19.879 1.00 35.53 294 TRP A CA 1
ATOM 2332 C C . TRP A 1 294 ? -4.661 -0.522 -18.465 1.00 35.53 294 TRP A C 1
ATOM 2334 O O . TRP A 1 294 ? -3.503 -0.745 -18.140 1.00 35.53 294 TRP A O 1
ATOM 2344 N N . ALA A 1 295 ? -5.584 -0.144 -17.578 1.00 28.80 295 ALA A N 1
ATOM 2345 C CA . ALA A 1 295 ? -5.512 -0.370 -16.138 1.00 28.80 295 ALA A CA 1
ATOM 2346 C C . ALA A 1 295 ? -6.858 -0.985 -15.722 1.00 28.80 295 ALA A C 1
ATOM 2348 O O . ALA A 1 295 ? -7.889 -0.335 -15.897 1.00 28.80 295 ALA A O 1
ATOM 2349 N N . PHE A 1 296 ? -6.898 -2.234 -15.238 1.00 36.06 296 PHE A N 1
ATOM 2350 C CA . PHE A 1 296 ? -8.165 -2.846 -14.808 1.00 36.06 296 PHE A CA 1
ATOM 2351 C C . PHE A 1 296 ? -8.039 -3.939 -13.738 1.00 36.06 296 PHE A C 1
ATOM 2353 O O . PHE A 1 296 ? -7.723 -5.090 -14.034 1.00 36.06 296 PHE A O 1
ATOM 2360 N N . LEU A 1 297 ? -8.533 -3.611 -12.541 1.00 28.53 297 LEU A N 1
ATOM 2361 C CA . LEU A 1 297 ? -9.201 -4.566 -11.655 1.00 28.53 297 LEU A CA 1
ATOM 2362 C C . LEU A 1 297 ? -10.399 -5.192 -12.395 1.00 28.53 297 LEU A C 1
ATOM 2364 O O . LEU A 1 297 ? -11.452 -4.561 -12.522 1.00 28.53 297 LEU A O 1
ATOM 2368 N N . ARG A 1 298 ? -10.279 -6.431 -12.888 1.00 31.02 298 ARG A N 1
ATOM 2369 C CA . ARG A 1 298 ? -11.428 -7.163 -13.454 1.00 31.02 298 ARG A CA 1
ATOM 2370 C C . ARG A 1 298 ? -12.145 -7.985 -12.384 1.00 31.02 298 ARG A C 1
ATOM 2372 O O . ARG A 1 298 ? -11.597 -8.952 -11.868 1.00 31.02 298 ARG A O 1
ATOM 2379 N N . ARG A 1 299 ? -13.436 -7.712 -12.171 1.00 26.23 299 ARG A N 1
ATOM 2380 C CA . ARG A 1 299 ? -14.388 -8.750 -11.739 1.00 26.23 299 ARG A CA 1
ATOM 2381 C C . ARG A 1 299 ? -15.099 -9.323 -12.961 1.00 26.23 299 ARG A C 1
ATOM 2383 O O . ARG A 1 299 ? -15.789 -8.594 -13.664 1.00 26.23 299 ARG A O 1
ATOM 2390 N N . GLY A 1 300 ? -15.022 -10.641 -13.127 1.00 27.05 300 GLY A N 1
ATOM 2391 C CA . GLY A 1 300 ? -15.930 -11.395 -13.993 1.00 27.05 300 GLY A CA 1
ATOM 2392 C C . GLY A 1 300 ? -15.480 -11.569 -15.447 1.00 27.05 300 GLY A C 1
ATOM 2393 O O . GLY A 1 300 ? -14.945 -10.677 -16.100 1.00 27.05 300 GLY A O 1
ATOM 2394 N N . SER A 1 301 ? -15.729 -12.771 -15.955 1.00 32.12 301 SER A N 1
ATOM 2395 C CA . SER A 1 301 ? -15.363 -13.251 -17.284 1.00 32.12 301 SER A CA 1
ATOM 2396 C C . SER A 1 301 ? -16.224 -12.659 -18.411 1.00 32.12 301 SER A C 1
ATOM 2398 O O . SER A 1 301 ? -17.391 -13.027 -18.545 1.00 32.12 301 SER A O 1
ATOM 2400 N N . VAL A 1 302 ? -15.622 -11.847 -19.287 1.00 27.34 302 VAL A N 1
ATOM 2401 C CA . VAL A 1 302 ? -16.119 -11.550 -20.648 1.00 27.34 302 VAL A CA 1
ATOM 2402 C C . VAL A 1 302 ? -14.934 -11.569 -21.628 1.00 27.34 302 VAL A C 1
ATOM 2404 O O . VAL A 1 302 ? -13.810 -11.225 -21.261 1.00 27.34 302 VAL A O 1
ATOM 2407 N N . GLY A 1 303 ? -15.173 -12.065 -22.846 1.00 24.70 303 GLY A N 1
ATOM 2408 C CA . GLY A 1 303 ? -14.139 -12.527 -23.781 1.00 24.70 303 GLY A CA 1
ATOM 2409 C C . GLY A 1 303 ? -13.236 -11.461 -24.417 1.00 24.70 303 GLY A C 1
ATOM 2410 O O . GLY A 1 303 ? -13.530 -10.269 -24.440 1.00 24.70 303 GLY A O 1
ATOM 2411 N N . ILE A 1 304 ? -12.124 -11.943 -24.979 1.00 27.53 304 ILE A N 1
ATOM 2412 C CA . ILE A 1 304 ? -11.075 -11.149 -25.630 1.00 27.53 304 ILE A CA 1
ATOM 2413 C C . ILE A 1 304 ? -11.578 -10.584 -26.967 1.00 27.53 304 ILE A C 1
ATOM 2415 O O . ILE A 1 304 ? -11.789 -11.335 -27.921 1.00 27.53 304 ILE A O 1
ATOM 2419 N N . ALA A 1 305 ? -11.678 -9.259 -27.074 1.00 23.14 305 ALA A N 1
ATOM 2420 C CA . ALA A 1 305 ? -11.712 -8.575 -28.363 1.00 23.14 305 ALA A CA 1
ATOM 2421 C C . ALA A 1 305 ? -10.270 -8.368 -28.861 1.00 23.14 305 ALA A C 1
ATOM 2423 O O . ALA A 1 305 ? -9.443 -7.792 -28.156 1.00 23.14 305 ALA A O 1
ATOM 2424 N N . ARG A 1 306 ? -9.949 -8.847 -30.070 1.00 25.44 306 ARG A N 1
ATOM 2425 C CA . ARG A 1 306 ? -8.657 -8.558 -30.718 1.00 25.44 306 ARG A CA 1
ATOM 2426 C C . ARG A 1 306 ? -8.612 -7.097 -31.170 1.00 25.44 306 ARG A C 1
ATOM 2428 O O . ARG A 1 306 ? -9.593 -6.603 -31.721 1.00 25.44 306 ARG A O 1
ATOM 2435 N N . ALA A 1 307 ? -7.461 -6.451 -30.994 1.00 29.53 307 ALA A N 1
ATOM 2436 C CA . ALA A 1 307 ? -7.214 -5.104 -31.498 1.00 29.53 307 ALA A CA 1
ATOM 2437 C C . ALA A 1 307 ? -7.373 -5.033 -33.029 1.00 29.53 307 ALA A C 1
ATOM 2439 O O . ALA A 1 307 ? -6.921 -5.923 -33.754 1.00 29.53 307 ALA A O 1
ATOM 2440 N N . GLY A 1 308 ? -8.013 -3.964 -33.510 1.00 23.53 308 GLY A N 1
ATOM 2441 C CA . GLY A 1 308 ? -8.000 -3.589 -34.924 1.00 23.53 308 GLY A CA 1
ATOM 2442 C C . GLY A 1 308 ? -6.680 -2.913 -35.307 1.00 23.53 308 GLY A C 1
ATOM 2443 O O . GLY A 1 308 ? -5.966 -2.414 -34.441 1.00 23.53 308 GLY A O 1
ATOM 2444 N N . ASN A 1 309 ? -6.356 -2.898 -36.603 1.00 23.84 309 ASN A N 1
ATOM 2445 C CA . ASN A 1 309 ? -5.113 -2.308 -37.111 1.00 23.84 309 ASN A CA 1
ATOM 2446 C C . ASN A 1 309 ? -4.967 -0.834 -36.699 1.00 23.84 309 ASN A C 1
ATOM 2448 O O . ASN A 1 309 ? -5.808 -0.007 -37.052 1.00 23.84 309 ASN A O 1
ATOM 2452 N N . SER A 1 310 ? -3.862 -0.506 -36.029 1.00 31.45 310 SER A N 1
ATOM 2453 C CA . SER A 1 310 ? -3.464 0.866 -35.724 1.00 31.45 310 SER A CA 1
ATOM 2454 C C . SER A 1 310 ? -2.910 1.578 -36.963 1.00 31.45 310 SER A C 1
ATOM 2456 O O . SER A 1 310 ? -2.221 0.989 -37.799 1.00 31.45 310 SER A O 1
ATOM 2458 N N . SER A 1 311 ? -3.205 2.873 -37.082 1.00 25.94 311 SER A N 1
ATOM 2459 C CA . SER A 1 311 ? -2.727 3.738 -38.165 1.00 25.94 311 SER A CA 1
ATOM 2460 C C . SER A 1 311 ? -2.010 4.962 -37.594 1.00 25.94 311 SER A C 1
ATOM 2462 O O . SER A 1 311 ? -2.535 6.074 -37.648 1.00 25.94 311 SER A O 1
ATOM 2464 N N . CYS A 1 312 ? -0.810 4.753 -37.048 1.00 28.41 312 CYS A N 1
ATOM 2465 C CA . CYS A 1 312 ? 0.016 5.811 -36.462 1.00 28.41 312 CYS A CA 1
ATOM 2466 C C . CYS A 1 312 ? 1.294 6.060 -37.279 1.00 28.41 312 CYS A C 1
ATOM 2468 O O . CYS A 1 312 ? 1.844 5.161 -37.916 1.00 28.41 312 CYS A O 1
ATOM 2470 N N . SER A 1 313 ? 1.734 7.321 -37.308 1.00 27.59 313 SER A N 1
ATOM 2471 C CA . SER A 1 313 ? 2.904 7.765 -38.082 1.00 27.59 313 SER A CA 1
ATOM 2472 C C . SER A 1 313 ? 4.220 7.480 -37.344 1.00 27.59 313 SER A C 1
ATOM 2474 O O . SER A 1 313 ? 4.236 7.500 -36.115 1.00 27.59 313 SER A O 1
ATOM 2476 N N . PRO A 1 314 ? 5.343 7.245 -38.052 1.00 29.58 314 PRO A N 1
ATOM 2477 C CA . PRO A 1 314 ? 6.599 6.859 -37.412 1.00 29.58 314 PRO A CA 1
ATOM 2478 C C . PRO A 1 314 ? 7.223 7.986 -36.574 1.00 29.58 314 PRO A C 1
ATOM 2480 O O . PRO A 1 314 ? 7.346 9.127 -37.032 1.00 29.58 314 PRO A O 1
ATOM 2483 N N . ILE A 1 315 ? 7.676 7.616 -35.371 1.00 38.38 315 ILE A N 1
ATOM 2484 C CA . ILE A 1 315 ? 8.405 8.461 -34.411 1.00 38.38 315 ILE A CA 1
ATOM 2485 C C . ILE A 1 315 ? 9.673 9.029 -35.061 1.00 38.38 315 ILE A C 1
ATOM 2487 O O . ILE A 1 315 ? 10.347 8.338 -35.828 1.00 38.38 315 ILE A O 1
ATOM 2491 N N . ARG A 1 316 ? 10.011 10.286 -34.750 1.00 36.38 316 ARG A N 1
ATOM 2492 C CA . ARG A 1 316 ? 11.172 11.002 -35.298 1.00 36.38 316 ARG A CA 1
ATOM 2493 C C . ARG A 1 316 ? 12.222 11.296 -34.223 1.00 36.38 316 ARG A C 1
ATOM 2495 O O . ARG A 1 316 ? 11.869 11.541 -33.076 1.00 36.38 316 ARG A O 1
ATOM 2502 N N . ASP A 1 317 ? 13.500 11.279 -34.604 1.00 42.31 317 ASP A N 1
ATOM 2503 C CA . ASP A 1 317 ? 14.621 11.674 -33.744 1.00 42.31 317 ASP A CA 1
ATOM 2504 C C . ASP A 1 317 ? 14.636 13.193 -33.469 1.00 42.31 317 ASP A C 1
ATOM 2506 O O . ASP A 1 317 ? 13.857 13.958 -34.042 1.00 42.31 317 ASP A O 1
ATOM 2510 N N . SER A 1 318 ? 15.568 13.653 -32.628 1.00 33.78 318 SER A N 1
ATOM 2511 C CA . SER A 1 318 ? 15.774 15.078 -32.310 1.00 33.78 318 SER A CA 1
ATOM 2512 C C . SER A 1 318 ? 16.206 15.950 -33.505 1.00 33.78 318 SER A C 1
ATOM 2514 O O . SER A 1 318 ? 16.357 17.161 -33.361 1.00 33.78 318 SER A O 1
ATOM 2516 N N . LEU A 1 319 ? 16.384 15.354 -34.690 1.00 37.44 319 LEU A N 1
ATOM 2517 C CA . LEU A 1 319 ? 16.647 16.014 -35.971 1.00 37.44 319 LEU A CA 1
ATOM 2518 C C . LEU A 1 319 ? 15.499 15.793 -36.980 1.00 37.44 319 LEU A C 1
ATOM 2520 O O . LEU A 1 319 ? 15.642 16.088 -38.168 1.00 37.44 319 LEU A O 1
ATOM 2524 N N . GLY A 1 320 ? 14.348 15.286 -36.525 1.00 32.28 320 GLY A N 1
ATOM 2525 C CA . GLY A 1 320 ? 13.138 15.113 -37.323 1.00 32.28 320 GLY A CA 1
ATOM 2526 C C . GLY A 1 320 ? 13.135 13.901 -38.262 1.00 32.28 320 GLY A C 1
ATOM 2527 O O . GLY A 1 320 ? 12.307 13.862 -39.175 1.00 32.28 320 GLY A O 1
ATOM 2528 N N . ARG A 1 321 ? 14.017 12.910 -38.092 1.00 39.84 321 ARG A N 1
ATOM 2529 C CA . ARG A 1 321 ? 14.145 11.740 -38.988 1.00 39.84 321 ARG A CA 1
ATOM 2530 C C . ARG A 1 321 ? 13.467 10.496 -38.406 1.00 39.84 321 ARG A C 1
ATOM 2532 O O . ARG A 1 321 ? 13.635 10.248 -37.218 1.00 39.84 321 ARG A O 1
ATOM 2539 N N . PRO A 1 322 ? 12.730 9.698 -39.201 1.00 32.59 322 PRO A N 1
ATOM 2540 C CA . PRO A 1 322 ? 12.015 8.528 -38.693 1.00 32.59 322 PRO A CA 1
ATOM 2541 C C . PRO A 1 322 ? 12.966 7.487 -38.082 1.00 32.59 322 PRO A C 1
ATOM 2543 O O . PRO A 1 322 ? 13.944 7.079 -38.712 1.00 32.59 322 PRO A O 1
ATOM 2546 N N . VAL A 1 323 ? 12.656 7.047 -36.863 1.00 40.16 323 VAL A N 1
ATOM 2547 C CA . VAL A 1 323 ? 13.413 6.035 -36.120 1.00 40.16 323 VAL A CA 1
ATOM 2548 C C . VAL A 1 323 ? 12.866 4.656 -36.475 1.00 40.16 323 VAL A C 1
ATOM 2550 O O . VAL A 1 323 ? 11.860 4.206 -35.930 1.00 40.16 323 VAL A O 1
ATOM 2553 N N . ASN A 1 324 ? 13.531 3.966 -37.401 1.00 35.28 324 ASN A N 1
ATOM 2554 C CA . ASN A 1 324 ? 13.198 2.578 -37.709 1.00 35.28 324 ASN A CA 1
ATOM 2555 C C . ASN A 1 324 ? 13.697 1.664 -36.584 1.00 35.28 324 ASN A C 1
ATOM 2557 O O . ASN A 1 324 ? 14.903 1.455 -36.442 1.00 35.28 324 ASN A O 1
ATOM 2561 N N . ALA A 1 325 ? 12.774 1.068 -35.828 1.00 35.12 325 ALA A N 1
ATOM 2562 C CA . ALA A 1 325 ? 13.093 -0.082 -34.993 1.00 35.12 325 ALA A CA 1
ATOM 2563 C C . ALA A 1 325 ? 13.583 -1.230 -35.893 1.00 35.12 325 ALA A C 1
ATOM 2565 O O . ALA A 1 325 ? 12.881 -1.656 -36.814 1.00 35.12 325 ALA A O 1
ATOM 2566 N N . ALA A 1 326 ? 14.800 -1.719 -35.651 1.00 29.08 326 ALA A N 1
ATOM 2567 C CA . ALA A 1 326 ? 15.339 -2.858 -36.380 1.00 29.08 326 ALA A CA 1
ATOM 2568 C C . ALA A 1 326 ? 14.590 -4.131 -35.958 1.00 29.08 326 ALA A C 1
ATOM 2570 O O . ALA A 1 326 ? 14.846 -4.685 -34.891 1.00 29.08 326 ALA A O 1
ATOM 2571 N N . ALA A 1 327 ? 13.661 -4.590 -36.796 1.00 28.05 327 ALA A N 1
ATOM 2572 C CA . ALA A 1 327 ? 12.965 -5.852 -36.589 1.00 28.05 327 ALA A CA 1
ATOM 2573 C C . ALA A 1 327 ? 13.942 -7.028 -36.766 1.00 28.05 327 ALA A C 1
ATOM 2575 O O . ALA A 1 327 ? 14.259 -7.427 -37.888 1.00 28.05 327 ALA A O 1
ATOM 2576 N N . SER A 1 328 ? 14.410 -7.596 -35.655 1.00 27.27 328 SER A N 1
ATOM 2577 C CA . SER A 1 328 ? 15.142 -8.863 -35.616 1.00 27.27 328 SER A CA 1
ATOM 2578 C C . SER A 1 328 ? 14.188 -10.026 -35.910 1.00 27.27 328 SER A C 1
ATOM 2580 O O . SER A 1 328 ? 13.634 -10.668 -35.020 1.00 27.27 328 SER A O 1
ATOM 2582 N N . SER A 1 329 ? 13.978 -10.302 -37.197 1.00 27.53 329 SER A N 1
ATOM 2583 C CA . SER A 1 329 ? 13.132 -11.396 -37.672 1.00 27.53 329 SER A CA 1
ATOM 2584 C C . SER A 1 329 ? 13.785 -12.768 -37.455 1.00 27.53 329 SER A C 1
ATOM 2586 O O . SER A 1 329 ? 14.464 -13.311 -38.327 1.00 27.53 329 SER A O 1
ATOM 2588 N N . VAL A 1 330 ? 13.516 -13.384 -36.302 1.00 29.55 330 VAL A N 1
ATOM 2589 C CA . VAL A 1 330 ? 13.713 -14.831 -36.123 1.00 29.55 330 VAL A CA 1
ATOM 2590 C C . VAL A 1 330 ? 12.549 -15.552 -36.805 1.00 29.55 330 VAL A C 1
ATOM 2592 O O . VAL A 1 330 ? 11.433 -15.592 -36.291 1.00 29.55 330 VAL A O 1
ATOM 2595 N N . GLY A 1 331 ? 12.787 -16.074 -38.007 1.00 26.06 331 GLY A N 1
ATOM 2596 C CA . GLY A 1 331 ? 11.756 -16.751 -38.793 1.00 26.06 331 GLY A CA 1
ATOM 2597 C C . GLY A 1 331 ? 11.377 -18.119 -38.222 1.00 26.06 331 GLY A C 1
ATOM 2598 O O . GLY A 1 331 ? 12.230 -19.000 -38.118 1.00 26.06 331 GLY A O 1
ATOM 2599 N N . LEU A 1 332 ? 10.089 -18.328 -37.929 1.00 29.00 332 LEU A N 1
ATOM 2600 C CA . LEU A 1 332 ? 9.532 -19.677 -37.801 1.00 29.00 332 LEU A CA 1
ATOM 2601 C C . LEU A 1 332 ? 9.306 -20.288 -39.199 1.00 29.00 332 LEU A C 1
ATOM 2603 O O . LEU A 1 332 ? 8.864 -19.575 -40.105 1.00 29.00 332 LEU A O 1
ATOM 2607 N N . PRO A 1 333 ? 9.560 -21.594 -39.397 1.00 30.25 333 PRO A N 1
ATOM 2608 C CA . PRO A 1 333 ? 9.268 -22.265 -40.659 1.00 30.25 333 PRO A CA 1
ATOM 2609 C C . PRO A 1 333 ? 7.754 -22.438 -40.863 1.00 30.25 333 PRO A C 1
ATOM 2611 O O . PRO A 1 333 ? 7.025 -22.814 -39.945 1.00 30.25 333 PRO A O 1
ATOM 2614 N N . SER A 1 334 ? 7.286 -22.188 -42.087 1.00 29.39 334 SER A N 1
ATOM 2615 C CA . SER A 1 334 ? 5.870 -22.271 -42.460 1.00 29.39 334 SER A CA 1
ATOM 2616 C C . SER A 1 334 ? 5.276 -23.666 -42.253 1.00 29.39 334 SER A C 1
ATOM 2618 O O . SER A 1 334 ? 5.831 -24.665 -42.713 1.00 29.39 334 SER A O 1
ATOM 2620 N N . ALA A 1 335 ? 4.084 -23.723 -41.655 1.00 29.81 335 ALA A N 1
ATOM 2621 C CA . ALA A 1 335 ? 3.287 -24.941 -41.601 1.00 29.81 335 ALA A CA 1
ATOM 2622 C C . ALA A 1 335 ? 2.802 -25.338 -43.008 1.00 29.81 335 ALA A C 1
ATOM 2624 O O . ALA A 1 335 ? 2.151 -24.554 -43.701 1.00 29.81 335 ALA A O 1
ATOM 2625 N N . VAL A 1 336 ? 3.099 -26.572 -43.417 1.00 28.52 336 VAL A N 1
ATOM 2626 C CA . VAL A 1 336 ? 2.539 -27.181 -44.630 1.00 28.52 336 VAL A CA 1
ATOM 2627 C C . VAL A 1 336 ? 1.130 -27.680 -44.317 1.00 28.52 336 VAL A C 1
ATOM 2629 O O . VAL A 1 336 ? 0.937 -28.439 -43.369 1.00 28.52 336 VAL A O 1
ATOM 2632 N N . ALA A 1 337 ? 0.146 -27.271 -45.117 1.00 32.16 337 ALA A N 1
ATOM 2633 C CA . ALA A 1 337 ? -1.215 -27.782 -45.006 1.00 32.16 337 ALA A CA 1
ATOM 2634 C C . ALA A 1 337 ? -1.277 -29.260 -45.429 1.00 32.16 337 ALA A C 1
ATOM 2636 O O . ALA A 1 337 ? -0.841 -29.611 -46.527 1.00 32.16 337 ALA A O 1
ATOM 2637 N N . ALA A 1 338 ? -1.859 -30.109 -44.581 1.00 28.50 338 ALA A N 1
ATOM 2638 C CA . ALA A 1 338 ? -2.176 -31.500 -44.887 1.00 28.50 338 ALA A CA 1
ATOM 2639 C C . ALA A 1 338 ? -3.638 -31.796 -44.512 1.00 28.50 338 ALA A C 1
ATOM 2641 O O . ALA A 1 338 ? -4.156 -31.279 -43.524 1.00 28.50 338 ALA A O 1
ATOM 2642 N N . SER A 1 339 ? -4.303 -32.579 -45.359 1.00 28.34 339 SER A N 1
ATOM 2643 C CA . SER A 1 339 ? -5.753 -32.801 -45.395 1.00 28.34 339 SER A CA 1
ATOM 2644 C C . SER A 1 339 ? -6.307 -33.684 -44.271 1.00 28.34 339 SER A C 1
ATOM 2646 O O . SER A 1 339 ? -5.611 -34.556 -43.752 1.00 28.34 339 SER A O 1
ATOM 2648 N N . GLU A 1 340 ? -7.600 -33.517 -43.980 1.00 30.95 340 GLU A N 1
ATOM 2649 C CA . GLU A 1 340 ? -8.379 -34.359 -43.061 1.00 30.95 340 GLU A CA 1
ATOM 2650 C C . GLU A 1 340 ? -8.360 -35.858 -43.442 1.00 30.95 340 GLU A C 1
ATOM 2652 O O . GLU A 1 340 ? -8.482 -36.192 -44.626 1.00 30.95 340 GLU A O 1
ATOM 2657 N N . PRO A 1 341 ? -8.288 -36.780 -42.462 1.00 30.81 341 PRO A N 1
ATOM 2658 C CA . PRO A 1 341 ? -8.608 -38.193 -42.652 1.00 30.81 341 PRO A CA 1
ATOM 2659 C C . PRO A 1 341 ? -10.105 -38.483 -42.378 1.00 30.81 341 PRO A C 1
ATOM 2661 O O . PRO A 1 341 ? -10.702 -37.858 -41.500 1.00 30.81 341 PRO A O 1
ATOM 2664 N N . PRO A 1 342 ? -10.733 -39.449 -43.079 1.00 32.31 342 PRO A N 1
ATOM 2665 C CA . PRO A 1 342 ? -12.156 -39.766 -42.920 1.00 32.31 342 PRO A CA 1
ATOM 2666 C C . PRO A 1 342 ? -12.462 -40.649 -41.693 1.00 32.31 342 PRO A C 1
ATOM 2668 O O . PRO A 1 342 ? -11.590 -41.334 -41.159 1.00 32.31 342 PRO A O 1
ATOM 2671 N N . LEU A 1 343 ? -13.739 -40.672 -41.282 1.00 31.39 343 LEU A N 1
ATOM 2672 C CA . LEU A 1 343 ? -14.239 -41.493 -40.169 1.00 31.39 343 LEU A CA 1
ATOM 2673 C C . LEU A 1 343 ? -14.051 -43.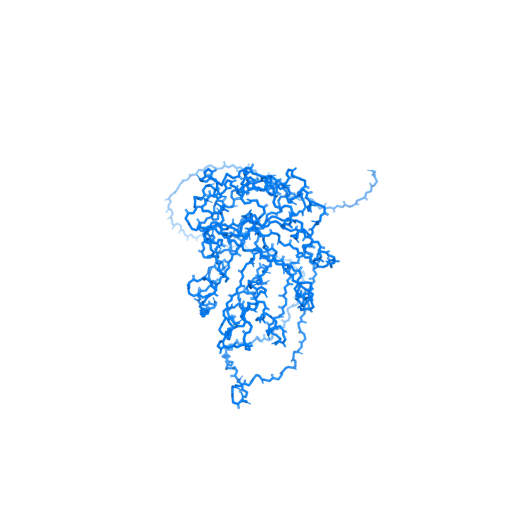011 -40.398 1.00 31.39 343 LEU A C 1
ATOM 2675 O O . LEU A 1 343 ? -14.209 -43.482 -41.528 1.00 31.39 343 LEU A O 1
ATOM 2679 N N . PRO A 1 344 ? -13.834 -43.806 -39.330 1.00 31.34 344 PRO A N 1
ATOM 2680 C CA . PRO A 1 344 ? -13.800 -45.261 -39.418 1.00 31.34 344 PRO A CA 1
ATOM 2681 C C . PRO A 1 344 ? -15.210 -45.874 -39.438 1.00 31.34 344 PRO A C 1
ATOM 2683 O O . PRO A 1 344 ? -16.055 -45.575 -38.592 1.00 31.34 344 PRO A O 1
ATOM 2686 N N . SER A 1 345 ? -15.440 -46.797 -40.371 1.00 27.86 345 SER A N 1
ATOM 2687 C CA . SER A 1 345 ? -16.599 -47.692 -40.381 1.00 27.86 345 SER A CA 1
ATOM 2688 C C . SER A 1 345 ? -16.286 -49.029 -39.694 1.00 27.86 345 SER A C 1
ATOM 2690 O O . SER A 1 345 ? -15.141 -49.463 -39.586 1.00 27.86 345 SER A O 1
ATOM 2692 N N . THR A 1 346 ? -17.329 -49.688 -39.197 1.00 30.42 346 THR A N 1
ATOM 2693 C CA . THR A 1 346 ? -17.258 -50.943 -38.437 1.00 30.42 346 THR A CA 1
ATOM 2694 C C . THR A 1 346 ? -16.866 -52.159 -39.280 1.00 30.42 346 THR A C 1
ATOM 2696 O O . THR A 1 346 ? -17.481 -52.403 -40.318 1.00 30.42 346 THR A O 1
ATOM 2699 N N . THR A 1 347 ? -15.996 -53.031 -38.761 1.00 26.48 347 THR A N 1
ATOM 2700 C CA . THR A 1 347 ? -16.124 -54.500 -38.910 1.00 26.48 347 THR A CA 1
ATOM 2701 C C . THR A 1 347 ? -15.235 -55.238 -37.904 1.00 26.48 347 THR A C 1
ATOM 2703 O O . THR A 1 347 ? -14.161 -54.763 -37.550 1.00 26.48 347 THR A O 1
ATOM 2706 N N . ALA A 1 348 ? -15.688 -56.402 -37.430 1.00 26.98 348 ALA A N 1
ATOM 2707 C CA . ALA A 1 348 ? -14.953 -57.261 -36.499 1.00 26.98 348 ALA A CA 1
ATOM 2708 C C . ALA A 1 348 ? -14.376 -58.494 -37.216 1.00 26.98 348 ALA A C 1
ATOM 2710 O O . ALA A 1 348 ? -15.035 -59.052 -38.093 1.00 26.98 348 ALA A O 1
ATOM 2711 N N . ALA A 1 349 ? -13.194 -58.960 -36.800 1.00 25.72 349 ALA A N 1
ATOM 2712 C CA . ALA A 1 349 ? -12.647 -60.272 -37.160 1.00 25.72 349 ALA A CA 1
ATOM 2713 C C . ALA A 1 349 ? -11.688 -60.803 -36.071 1.00 25.72 349 ALA A C 1
ATOM 2715 O O . ALA A 1 349 ? -11.253 -60.057 -35.196 1.00 25.72 349 ALA A O 1
ATOM 2716 N N . MET A 1 350 ? -11.436 -62.115 -36.092 1.00 23.69 350 MET A N 1
ATOM 2717 C CA . MET A 1 350 ? -10.948 -62.914 -34.957 1.00 23.69 350 MET A CA 1
ATOM 2718 C C . MET A 1 350 ? -9.426 -62.904 -34.707 1.00 23.69 350 MET A C 1
ATOM 2720 O O . MET A 1 350 ? -8.620 -62.508 -35.542 1.00 23.69 350 MET A O 1
ATOM 2724 N N . ALA A 1 351 ? -9.072 -63.414 -33.523 1.00 24.30 351 ALA A N 1
ATOM 2725 C CA . ALA A 1 351 ? -7.731 -63.578 -32.969 1.00 24.30 351 ALA A CA 1
ATOM 2726 C C . ALA A 1 351 ? -6.787 -64.533 -33.730 1.00 24.30 351 ALA A C 1
ATOM 2728 O O . ALA A 1 351 ? -7.226 -65.520 -34.317 1.00 24.30 351 ALA A O 1
ATOM 2729 N N . VAL A 1 352 ? -5.477 -64.332 -33.523 1.00 24.11 352 VAL A N 1
ATOM 2730 C CA . VAL A 1 352 ? -4.455 -65.396 -33.470 1.00 24.11 352 VAL A CA 1
ATOM 2731 C C . VAL A 1 352 ? -3.464 -65.069 -32.344 1.00 24.11 352 VAL A C 1
ATOM 2733 O O . VAL A 1 352 ? -2.970 -63.947 -32.267 1.00 24.11 352 VAL A O 1
ATOM 2736 N N . CYS A 1 353 ? -3.147 -66.048 -31.493 1.00 21.81 353 CYS A N 1
ATOM 2737 C CA . CYS A 1 353 ? -2.040 -65.972 -30.533 1.00 21.81 353 CYS A CA 1
ATOM 2738 C C . CYS A 1 353 ? -0.797 -66.679 -31.092 1.00 21.81 353 CYS A C 1
ATOM 2740 O O . CYS A 1 353 ? -0.912 -67.812 -31.557 1.00 21.81 353 CYS A O 1
ATOM 2742 N N . THR A 1 354 ? 0.392 -66.095 -30.928 1.00 25.73 354 THR A N 1
ATOM 2743 C CA . THR A 1 354 ? 1.675 -66.823 -30.963 1.00 25.73 354 THR A CA 1
ATOM 2744 C C . THR A 1 354 ? 2.633 -66.289 -29.895 1.00 25.73 354 THR A C 1
ATOM 2746 O O . THR A 1 354 ? 2.575 -65.128 -29.497 1.00 25.73 354 THR A O 1
ATOM 2749 N N . SER A 1 355 ? 3.476 -67.180 -29.373 1.00 24.83 355 SER A N 1
ATOM 2750 C CA . SER A 1 355 ? 4.213 -67.039 -28.111 1.00 24.83 355 SER A CA 1
ATOM 2751 C C . SER A 1 355 ? 5.735 -67.073 -28.275 1.00 24.83 355 SER A C 1
ATOM 2753 O O . SER A 1 355 ? 6.223 -67.930 -29.007 1.00 24.83 355 SER A O 1
ATOM 2755 N N . ALA A 1 356 ? 6.459 -66.260 -27.493 1.00 25.95 356 ALA A N 1
ATOM 2756 C CA . ALA A 1 356 ? 7.811 -66.503 -26.942 1.00 25.95 356 ALA A CA 1
ATOM 2757 C C . ALA A 1 356 ? 8.157 -65.304 -26.012 1.00 25.95 356 ALA A C 1
ATOM 2759 O O . ALA A 1 356 ? 7.972 -64.174 -26.446 1.00 25.95 356 ALA A O 1
ATOM 2760 N N . SER A 1 357 ? 8.509 -65.366 -24.714 1.00 26.22 357 SER A N 1
ATOM 2761 C CA . SER A 1 357 ? 9.464 -66.194 -23.938 1.00 26.22 357 SER A CA 1
ATOM 2762 C C . SER A 1 357 ? 10.894 -66.141 -24.490 1.00 26.22 357 SER A C 1
ATOM 2764 O O . SER A 1 357 ? 11.085 -66.503 -25.641 1.00 26.22 357 SER A O 1
ATOM 2766 N N . ALA A 1 358 ? 11.964 -65.803 -23.770 1.00 28.53 358 ALA A N 1
ATOM 2767 C CA . ALA A 1 358 ? 12.199 -65.338 -22.393 1.00 28.53 358 ALA A CA 1
ATOM 2768 C C . ALA A 1 358 ? 13.524 -64.497 -22.448 1.00 28.53 358 ALA A C 1
ATOM 2770 O O . ALA A 1 358 ? 13.988 -64.216 -23.546 1.00 28.53 358 ALA A O 1
ATOM 2771 N N . ASN A 1 359 ? 14.229 -64.047 -21.405 1.00 28.75 359 ASN A N 1
ATOM 2772 C CA . ASN A 1 359 ? 14.302 -64.474 -20.012 1.00 28.75 359 ASN A CA 1
ATOM 2773 C C . ASN A 1 359 ? 15.030 -63.394 -19.171 1.00 28.75 359 ASN A C 1
ATOM 2775 O O . ASN A 1 359 ? 15.930 -62.753 -19.697 1.00 28.75 359 ASN A O 1
ATOM 2779 N N . SER A 1 360 ? 14.656 -63.274 -17.887 1.00 30.97 360 SER A N 1
ATOM 2780 C CA . SER A 1 360 ? 15.525 -63.192 -16.683 1.00 30.97 360 SER A CA 1
ATOM 2781 C C . SER A 1 360 ? 16.749 -62.229 -16.631 1.00 30.97 360 SER A C 1
ATOM 2783 O O . SER A 1 360 ? 17.512 -62.135 -17.577 1.00 30.97 360 SER A O 1
ATOM 2785 N N . SER A 1 361 ? 17.113 -61.597 -15.504 1.00 30.41 361 SER A N 1
ATOM 2786 C CA . SER A 1 361 ? 16.894 -62.028 -14.113 1.00 30.41 361 SER A CA 1
ATOM 2787 C C . SER A 1 361 ? 17.071 -60.909 -13.058 1.00 30.41 361 SER A C 1
ATOM 2789 O O . SER A 1 361 ? 18.101 -60.247 -13.053 1.00 30.41 361 SER A O 1
ATOM 2791 N N . SER A 1 362 ? 16.130 -60.869 -12.094 1.00 33.06 362 SER A N 1
ATOM 2792 C CA . SER A 1 362 ? 16.350 -60.887 -10.617 1.00 33.06 362 SER A CA 1
ATOM 2793 C C . SER A 1 362 ? 17.083 -59.737 -9.886 1.00 33.06 362 SER A C 1
ATOM 2795 O O . SER A 1 362 ? 18.056 -59.216 -10.405 1.00 33.06 362 SER A O 1
ATOM 2797 N N . SER A 1 363 ? 16.827 -59.393 -8.609 1.00 29.20 363 SER A N 1
ATOM 2798 C CA . SER A 1 363 ? 15.776 -59.682 -7.586 1.00 29.20 363 SER A CA 1
ATOM 2799 C C . SER A 1 363 ? 16.172 -58.916 -6.290 1.00 29.20 363 SER A C 1
ATOM 2801 O O . SER A 1 363 ? 17.348 -58.591 -6.169 1.00 29.20 363 SER A O 1
ATOM 2803 N N . ALA A 1 364 ? 15.373 -58.619 -5.255 1.00 29.84 364 ALA A N 1
ATOM 2804 C CA . ALA A 1 364 ? 13.992 -58.933 -4.835 1.00 29.84 364 ALA A CA 1
ATOM 2805 C C . ALA A 1 364 ? 13.459 -57.711 -4.001 1.00 29.84 364 ALA A C 1
ATOM 2807 O O . ALA A 1 364 ? 13.964 -56.617 -4.224 1.00 29.84 364 ALA A O 1
ATOM 2808 N N . SER A 1 365 ? 12.508 -57.715 -3.047 1.00 28.08 365 SER A N 1
ATOM 2809 C CA . SER A 1 365 ? 11.556 -58.693 -2.464 1.00 28.08 365 SER A CA 1
ATOM 2810 C C . SER A 1 365 ? 10.466 -57.956 -1.649 1.00 28.08 365 SER A C 1
ATOM 2812 O O . SER A 1 365 ? 10.833 -57.099 -0.857 1.00 28.08 365 SER A O 1
ATOM 2814 N N . LEU A 1 366 ? 9.197 -58.401 -1.756 1.00 26.67 366 LEU A N 1
ATOM 2815 C CA . LEU A 1 366 ? 8.071 -58.323 -0.781 1.00 26.67 366 LEU A CA 1
ATOM 2816 C C . LEU A 1 366 ? 7.695 -56.945 -0.156 1.00 26.67 366 LEU A C 1
ATOM 2818 O O . LEU A 1 366 ? 8.501 -56.295 0.488 1.00 26.67 366 LEU A O 1
ATOM 2822 N N . SER A 1 367 ? 6.421 -56.517 -0.179 1.00 26.94 367 SER A N 1
ATOM 2823 C CA . SER A 1 367 ? 5.391 -57.077 0.722 1.00 26.94 367 SER A CA 1
ATOM 2824 C C . SER A 1 367 ? 3.926 -56.715 0.365 1.00 26.94 367 SER A C 1
ATOM 2826 O O . SER A 1 367 ? 3.643 -55.628 -0.121 1.00 26.94 367 SER A O 1
ATOM 2828 N N . MET A 1 368 ? 3.021 -57.648 0.693 1.00 27.92 368 MET A N 1
ATOM 2829 C CA . MET A 1 368 ? 1.576 -57.542 0.997 1.00 27.92 368 MET A CA 1
ATOM 2830 C C . MET A 1 368 ? 0.579 -56.767 0.101 1.00 27.92 368 MET A C 1
ATOM 2832 O O . MET A 1 368 ? 0.284 -55.592 0.267 1.00 27.92 368 MET A O 1
ATOM 2836 N N . CYS A 1 369 ? -0.083 -57.584 -0.720 1.00 23.08 369 CYS A N 1
ATOM 2837 C CA . CYS A 1 369 ? -1.506 -57.614 -1.078 1.00 23.08 369 CYS A CA 1
ATOM 2838 C C . CYS A 1 369 ? -2.536 -56.908 -0.152 1.00 23.08 369 CYS A C 1
ATOM 2840 O O . CYS A 1 369 ? -2.663 -57.270 1.018 1.00 23.08 369 CYS A O 1
ATOM 2842 N N . THR A 1 370 ? -3.427 -56.110 -0.760 1.00 29.14 370 THR A N 1
ATOM 2843 C CA . THR A 1 370 ? -4.862 -56.056 -0.398 1.00 29.14 370 THR A CA 1
ATOM 2844 C C . THR A 1 370 ? -5.720 -55.765 -1.634 1.00 29.14 370 THR A C 1
ATOM 2846 O O . THR A 1 370 ? -5.469 -54.811 -2.366 1.00 29.14 370 THR A O 1
ATOM 2849 N N . CYS A 1 371 ? -6.759 -56.570 -1.872 1.00 24.09 371 CYS A N 1
ATOM 2850 C CA . CYS A 1 371 ? -7.749 -56.326 -2.925 1.00 24.09 371 CYS A CA 1
ATOM 2851 C C . CYS A 1 371 ? -8.925 -55.494 -2.399 1.00 24.09 371 CYS A C 1
ATOM 2853 O O . CYS A 1 371 ? -9.541 -55.893 -1.415 1.00 24.09 371 CYS A O 1
ATOM 2855 N N . VAL A 1 372 ? -9.335 -54.460 -3.140 1.00 27.16 372 VAL A N 1
ATOM 2856 C CA . VAL A 1 372 ? -10.737 -54.011 -3.193 1.00 27.16 372 VAL A CA 1
ATOM 2857 C C . VAL A 1 372 ? -11.073 -53.651 -4.642 1.00 27.16 372 VAL A C 1
ATOM 2859 O O . VAL A 1 372 ? -10.589 -52.653 -5.167 1.00 27.16 372 VAL A O 1
ATOM 2862 N N . LEU A 1 373 ? -11.910 -54.464 -5.294 1.00 26.14 373 LEU A N 1
ATOM 2863 C CA . LEU A 1 373 ? -12.691 -54.003 -6.444 1.00 26.14 373 LEU A CA 1
ATOM 2864 C C . LEU A 1 373 ? -13.875 -53.194 -5.911 1.00 26.14 373 LEU A C 1
ATOM 2866 O O . LEU A 1 373 ? -14.548 -53.674 -5.005 1.00 26.14 373 LEU A O 1
ATOM 2870 N N . PHE A 1 374 ? -14.225 -52.086 -6.564 1.00 26.80 374 PHE A N 1
ATOM 2871 C CA . PHE A 1 374 ? -15.636 -51.758 -6.778 1.00 26.80 374 PHE A CA 1
ATOM 2872 C C . PHE A 1 374 ? -15.854 -51.120 -8.153 1.00 26.80 374 PHE A C 1
ATOM 2874 O O . PHE A 1 374 ? -14.951 -50.517 -8.732 1.00 26.80 374 PHE A O 1
ATOM 2881 N N . LEU A 1 375 ? -17.036 -51.379 -8.709 1.00 27.44 375 LEU A N 1
ATOM 2882 C CA . LEU A 1 375 ? -17.348 -51.227 -10.126 1.00 27.44 375 LEU A CA 1
ATOM 2883 C C . LEU A 1 375 ? -17.963 -49.862 -10.479 1.00 27.44 375 LEU A C 1
ATOM 2885 O O . LEU A 1 375 ? -18.568 -49.194 -9.648 1.00 27.44 375 LEU A O 1
ATOM 2889 N N . LEU A 1 376 ? -17.835 -49.544 -11.768 1.00 27.08 376 LEU A N 1
ATOM 2890 C CA . LEU A 1 376 ? -18.570 -48.581 -12.593 1.00 27.08 376 LEU A CA 1
ATOM 2891 C C . LEU A 1 376 ? -19.832 -47.891 -12.018 1.00 27.08 376 LEU A C 1
ATOM 2893 O O . LEU A 1 376 ? -20.810 -48.537 -11.658 1.00 27.08 376 LEU A O 1
ATOM 2897 N N . ALA A 1 377 ? -19.822 -46.562 -12.162 1.00 28.30 377 ALA A N 1
ATOM 2898 C CA . ALA A 1 377 ? -20.772 -45.736 -12.927 1.00 28.30 377 ALA A CA 1
ATOM 2899 C C . ALA A 1 377 ? -22.281 -46.072 -12.950 1.00 28.30 377 ALA A C 1
ATOM 2901 O O . ALA A 1 377 ? -22.694 -47.140 -13.395 1.00 28.30 377 ALA A O 1
ATOM 2902 N N . LEU A 1 378 ? -23.103 -45.029 -12.764 1.00 28.41 378 LEU A N 1
ATOM 2903 C CA . LEU A 1 378 ? -24.332 -44.865 -13.547 1.00 28.41 378 LEU A CA 1
ATOM 2904 C C . LEU A 1 378 ? -24.561 -43.392 -13.934 1.00 28.41 378 LEU A C 1
ATOM 2906 O O . LEU A 1 378 ? -24.210 -42.483 -13.183 1.00 28.41 378 LEU A O 1
ATOM 2910 N N . LEU A 1 379 ? -25.122 -43.173 -15.127 1.00 31.41 379 LEU A N 1
ATOM 2911 C CA . LEU A 1 379 ? -25.419 -41.850 -15.684 1.00 31.41 379 LEU A CA 1
ATOM 2912 C C . LEU A 1 379 ? -26.666 -41.205 -15.061 1.00 31.41 379 LEU A C 1
ATOM 2914 O O . LEU A 1 379 ? -27.549 -41.877 -14.531 1.00 31.41 379 LEU A O 1
ATOM 2918 N N . ALA A 1 380 ? -26.757 -39.884 -15.219 1.00 31.58 380 ALA A N 1
ATOM 2919 C CA . ALA A 1 380 ? -27.932 -39.096 -14.879 1.00 31.58 380 ALA A CA 1
ATOM 2920 C C . ALA A 1 380 ? -29.146 -39.398 -15.778 1.00 31.58 380 ALA A C 1
ATOM 2922 O O . ALA A 1 380 ? -29.013 -39.546 -16.993 1.00 31.58 380 ALA A O 1
ATOM 2923 N N . THR A 1 381 ? -30.341 -39.324 -15.187 1.00 35.72 381 THR A N 1
ATOM 2924 C CA . THR A 1 381 ? -31.570 -38.915 -15.890 1.00 35.72 381 THR A CA 1
ATOM 2925 C C . THR A 1 381 ? -32.421 -38.032 -14.975 1.00 35.72 381 THR A C 1
ATOM 2927 O O . THR A 1 381 ? -32.204 -37.983 -13.767 1.00 35.72 381 THR A O 1
ATOM 2930 N N . VAL A 1 382 ? -33.328 -37.263 -15.575 1.00 32.81 382 VAL A N 1
ATOM 2931 C CA . VAL A 1 382 ? -33.794 -35.958 -15.080 1.00 32.81 382 VAL A CA 1
ATOM 2932 C C . VAL A 1 382 ? -35.288 -35.974 -14.711 1.00 32.81 382 VAL A C 1
ATOM 2934 O O . VAL A 1 382 ? -36.085 -36.505 -15.471 1.00 32.81 382 VAL A O 1
ATOM 2937 N N . ILE A 1 383 ? -35.621 -35.330 -13.580 1.00 33.41 383 ILE A N 1
ATOM 2938 C CA . ILE A 1 383 ? -36.917 -34.729 -13.163 1.00 33.41 383 ILE A CA 1
ATOM 2939 C C . ILE A 1 383 ? -38.214 -35.556 -13.329 1.00 33.41 383 ILE A C 1
ATOM 2941 O O . ILE A 1 383 ? -38.710 -35.732 -14.437 1.00 33.41 383 ILE A O 1
ATOM 2945 N N . ALA A 1 384 ? -38.890 -35.820 -12.198 1.00 34.66 384 ALA A N 1
ATOM 2946 C CA . ALA A 1 384 ? -40.332 -35.552 -12.039 1.00 34.66 384 ALA A CA 1
ATOM 2947 C C . ALA A 1 384 ? -40.802 -35.611 -10.562 1.00 34.66 384 ALA A C 1
ATOM 2949 O O . ALA A 1 384 ? -40.679 -36.643 -9.912 1.00 34.66 384 ALA A O 1
ATOM 2950 N N . SER A 1 385 ? -41.398 -34.506 -10.086 1.00 39.91 385 SER A N 1
ATOM 2951 C CA . SER A 1 385 ? -42.402 -34.405 -8.998 1.00 39.91 385 SER A CA 1
ATOM 2952 C C . SER A 1 385 ? -42.192 -35.173 -7.675 1.00 39.91 385 SER A C 1
ATOM 2954 O O . SER A 1 385 ? -42.718 -36.275 -7.507 1.00 39.91 385 SER A O 1
ATOM 2956 N N . ASN A 1 386 ? -41.588 -34.520 -6.674 1.00 37.75 386 ASN A N 1
ATOM 2957 C CA . ASN A 1 386 ? -42.321 -33.767 -5.630 1.00 37.75 386 ASN A CA 1
ATOM 2958 C C . ASN A 1 386 ? -41.361 -32.951 -4.751 1.00 37.75 386 ASN A C 1
ATOM 2960 O O . ASN A 1 386 ? -40.265 -33.473 -4.459 1.00 37.75 386 ASN A O 1
#

pLDDT: mean 72.37, std 29.26, range [21.81, 98.94]

InterPro domains:
  IPR001547 Glycoside hydrolase, family 5 [PF00150] (7-262)
  IPR017853 Glycoside hydrolase superfamily [SSF51445] (5-262)

Sequence (386 aa):
MSYNQENGWTGQVTPESDYKLYRGLGFNIFRYSFSWNLLQPDVTQSWNDEYYGAMLANVTSMLKDANVWVILDCHDFGRHKNSFIGEDAGAPADGLATMWATIASYFKNESRVAFGIMNEPEDRADTLAVTDYLQRSIAAIRDAGATSQYIFLPSKEYQGMSTWLKYSNYTLSITDPSDLLIYDIHSYLDHSMGGVEECEDFNTTRRDMYTDVTNALRSHNKTAFLSEIGGLATLTCVRAVNEALAFLDLHSDVWAGWTAWGPEQVQPDPREPDKKSSATAWFMDCAEGDLLHWAFLRRGSVGIARAGNSSCSPIRDSLGRPVNAAASSVGLPSAVAASEPPLPSTTAAMAVCTSASANSSSSASLSMCTCVLFLLALLATVIASN

Radius of gyration: 28.57 Å; chains: 1; bounding box: 62×93×70 Å

Organism: NCBI:txid1569628